Protein AF-0000000068019261 (afdb_homodimer)

Radius of gyration: 34.66 Å; Cα contacts (8 Å, |Δi|>4): 897; chains: 2; bounding box: 40×171×96 Å

InterPro domains:
  IPR001568 Ribonuclease T2-like [PF00445] (26-209)
  IPR001568 Ribonuclease T2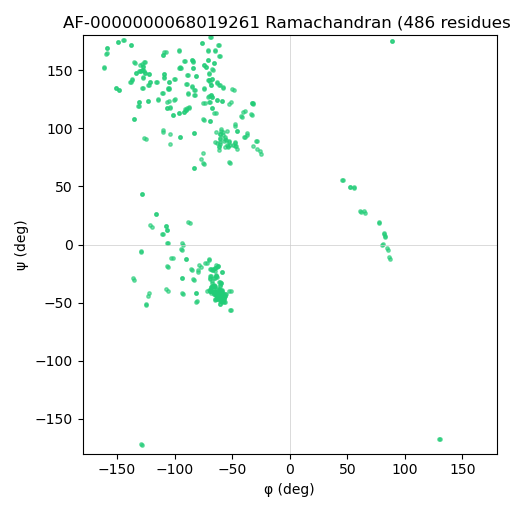-like [PTHR11240] (9-220)
  IPR033697 Ribonuclease T2, eukaryotic [cd01061] (26-223)
  IPR036430 Ribonuclease T2-like superfamily [G3DSA:3.90.730.10] (21-232)
  IPR036430 Ribonuclease T2-like superfamily [SSF55895] (22-226)

Organism: Hordeum vulgare subsp. vulgare (NCBI:txid112509)

pLDDT: mean 89.33, std 19.51, range [26.31, 98.94]

Structure (mmCIF, N/CA/C/O backbone):
data_AF-0000000068019261-model_v1
#
loop_
_entity.id
_entity.type
_entity.pdbx_description
1 polymer 'Uncharacterized protein'
#
loop_
_atom_site.group_PDB
_atom_site.id
_atom_site.type_symbol
_atom_site.label_atom_id
_atom_site.label_alt_id
_atom_site.label_comp_id
_atom_site.label_asym_id
_atom_site.label_entity_id
_atom_site.label_seq_id
_atom_site.pdbx_PDB_ins_code
_atom_site.Cartn_x
_atom_site.Cartn_y
_atom_site.Cartn_z
_atom_site.occupancy
_atom_site.B_iso_or_equiv
_atom_site.auth_seq_id
_atom_site.auth_comp_id
_atom_site.auth_asym_id
_atom_site.auth_atom_id
_atom_site.pdbx_PDB_model_num
ATOM 1 N N . MET A 1 1 ? -9.977 71.438 74.438 1 33.44 1 MET A N 1
ATOM 2 C CA . MET A 1 1 ? -10.648 70.812 73.312 1 33.44 1 MET A CA 1
ATOM 3 C C . MET A 1 1 ? -9.68 70.625 72.125 1 33.44 1 MET A C 1
ATOM 5 O O . MET A 1 1 ? -9.305 71.562 71.5 1 33.44 1 MET A O 1
ATOM 9 N N . ALA A 1 2 ? -8.641 69.688 72.375 1 45.53 2 ALA A N 1
ATOM 10 C CA . ALA A 1 2 ? -7.512 69.312 71.5 1 45.53 2 ALA A CA 1
ATOM 11 C C . ALA A 1 2 ? -7.996 68.75 70.188 1 45.53 2 ALA A C 1
ATOM 13 O O . ALA A 1 2 ? -8.812 67.812 70.125 1 45.53 2 ALA A O 1
ATOM 14 N N . MET A 1 3 ? -8.055 69.562 69.125 1 40.28 3 MET A N 1
ATOM 15 C CA . MET A 1 3 ? -8.422 69.375 67.75 1 40.28 3 MET A CA 1
ATOM 16 C C . MET A 1 3 ? -7.551 68.25 67.125 1 40.28 3 MET A C 1
ATOM 18 O O . MET A 1 3 ? -6.328 68.375 67.062 1 40.28 3 MET A O 1
ATOM 22 N N . ARG A 1 4 ? -7.945 66.938 67.312 1 44.56 4 ARG A N 1
ATOM 23 C CA . ARG A 1 4 ? -7.289 65.812 66.688 1 44.56 4 ARG A CA 1
ATOM 24 C C . ARG A 1 4 ? -7.293 65.938 65.125 1 44.56 4 ARG A C 1
ATOM 26 O O . ARG A 1 4 ? -8.352 66.125 64.562 1 44.56 4 ARG A O 1
ATOM 33 N N . ALA A 1 5 ? -6.203 66.5 64.562 1 47.22 5 ALA A N 1
ATOM 34 C CA . ALA A 1 5 ? -5.977 66.5 63.094 1 47.22 5 ALA A CA 1
ATOM 35 C C . ALA A 1 5 ? -6.031 65.125 62.5 1 47.22 5 ALA A C 1
ATOM 37 O O . ALA A 1 5 ? -5.363 64.188 63 1 47.22 5 ALA A O 1
ATOM 38 N N . ILE A 1 6 ? -7.195 64.75 61.938 1 46.44 6 ILE A N 1
ATOM 39 C CA . ILE A 1 6 ? -7.383 63.5 61.156 1 46.44 6 ILE A CA 1
ATOM 40 C C . ILE A 1 6 ? -6.457 63.5 59.938 1 46.44 6 ILE A C 1
ATOM 42 O O . ILE A 1 6 ? -6.52 64.438 59.125 1 46.44 6 ILE A O 1
ATOM 46 N N . SER A 1 7 ? -5.285 62.969 60.062 1 42.66 7 SER A N 1
ATOM 47 C CA . SER A 1 7 ? -4.391 62.781 58.906 1 42.66 7 SER A CA 1
ATOM 48 C C . SER A 1 7 ? -5.02 61.875 57.844 1 42.66 7 SER A C 1
ATOM 50 O O . SER A 1 7 ? -5.387 60.75 58.156 1 42.66 7 SER A O 1
ATOM 52 N N . LEU A 1 8 ? -5.668 62.5 56.844 1 42.69 8 LEU A N 1
ATOM 53 C CA . LEU A 1 8 ? -6.168 61.781 55.688 1 42.69 8 LEU A CA 1
ATOM 54 C C . LEU A 1 8 ? -5.031 61.094 54.938 1 42.69 8 LEU A C 1
ATOM 56 O O . LEU A 1 8 ? -4.121 61.75 54.438 1 42.69 8 LEU A O 1
ATOM 60 N N . CYS A 1 9 ? -4.695 59.875 55.312 1 41.44 9 CYS A N 1
ATOM 61 C CA . CYS A 1 9 ? -3.766 59.062 54.531 1 41.44 9 CYS A CA 1
ATOM 62 C C . CYS A 1 9 ? -4.309 58.781 53.125 1 41.44 9 CYS A C 1
ATOM 64 O O . CYS A 1 9 ? -5.324 58.125 52.969 1 41.44 9 CYS A O 1
ATOM 66 N N . LEU A 1 10 ? -4.082 59.719 52.188 1 42.97 10 LEU A N 1
ATOM 67 C CA . LEU A 1 10 ? -4.367 59.438 50.781 1 42.97 10 LEU A CA 1
ATOM 68 C C . LEU A 1 10 ? -3.639 58.188 50.312 1 42.97 10 LEU A C 1
ATOM 70 O O . LEU A 1 10 ? -2.406 58.156 50.25 1 42.97 10 LEU A O 1
ATOM 74 N N . ILE A 1 11 ? -4.246 57.031 50.438 1 44.88 11 ILE A N 1
ATOM 75 C CA . ILE A 1 11 ? -3.74 55.812 49.812 1 44.88 11 ILE A CA 1
ATOM 76 C C . ILE A 1 11 ? -3.717 55.969 48.312 1 44.88 11 ILE A C 1
ATOM 78 O O . ILE A 1 11 ? -4.766 56.094 47.656 1 44.88 11 ILE A O 1
ATOM 82 N N . LEU A 1 12 ? -2.721 56.594 47.719 1 44.84 12 LEU A N 1
ATOM 83 C CA . LEU A 1 12 ? -2.496 56.531 46.281 1 44.84 12 LEU A CA 1
ATOM 84 C C . LEU A 1 12 ? -2.459 55.094 45.781 1 44.84 12 LEU A C 1
ATOM 86 O O . LEU A 1 12 ? -1.535 54.344 46.125 1 44.84 12 LEU A O 1
ATOM 90 N N . GLY A 1 13 ? -3.59 54.5 45.469 1 42.59 13 GLY A N 1
ATOM 91 C CA . GLY A 1 13 ? -3.643 53.219 44.781 1 42.59 13 GLY A CA 1
ATOM 92 C C . GLY A 1 13 ? -2.824 53.188 43.5 1 42.59 13 GLY A C 1
ATOM 93 O O . GLY A 1 13 ? -3.109 53.938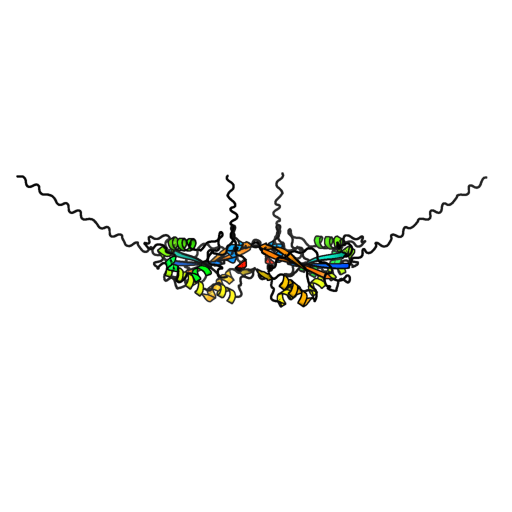 42.562 1 42.59 13 GLY A O 1
ATOM 94 N N . LEU A 1 14 ? -1.555 52.844 43.531 1 45.78 14 LEU A N 1
ATOM 95 C CA . LEU A 1 14 ? -0.758 52.531 42.344 1 45.78 14 LEU A CA 1
ATOM 96 C C . LEU A 1 14 ? -1.485 51.562 41.469 1 45.78 14 LEU A C 1
ATOM 98 O O . LEU A 1 14 ? -1.65 50.375 41.812 1 45.78 14 LEU A O 1
ATOM 102 N N . LEU A 1 15 ? -2.355 52.062 40.594 1 44.94 15 LEU A N 1
ATOM 103 C CA . LEU A 1 15 ? -2.805 51.219 39.5 1 44.94 15 LEU A CA 1
ATOM 104 C C . LEU A 1 15 ? -1.618 50.656 38.719 1 44.94 15 LEU A C 1
ATOM 106 O O . LEU A 1 15 ? -0.918 51.406 38.031 1 44.94 15 LEU A O 1
ATOM 110 N N . ALA A 1 16 ? -1.027 49.594 39.125 1 44.91 16 ALA A N 1
ATOM 111 C CA . ALA A 1 16 ? -0.122 48.844 38.25 1 44.91 16 ALA A CA 1
ATOM 112 C C . ALA A 1 16 ? -0.734 48.656 36.875 1 44.91 16 ALA A C 1
ATOM 114 O O . ALA A 1 16 ? -1.711 47.906 36.719 1 44.91 16 ALA A O 1
ATOM 115 N N . ALA A 1 17 ? -0.632 49.625 36.031 1 43.56 17 ALA A N 1
ATOM 116 C CA . ALA A 1 17 ? -0.894 49.312 34.625 1 43.56 17 ALA A CA 1
ATOM 117 C C . ALA A 1 17 ? -0.325 47.938 34.25 1 43.56 17 ALA A C 1
ATOM 119 O O . ALA A 1 17 ? 0.878 47.688 34.375 1 43.56 17 ALA A O 1
ATOM 120 N N . ALA A 1 18 ? -1.082 46.875 34.344 1 44.41 18 ALA A N 1
ATOM 121 C CA . ALA A 1 18 ? -0.659 45.656 33.688 1 44.41 18 ALA A CA 1
ATOM 122 C C . ALA A 1 18 ? 0.022 45.938 32.344 1 44.41 18 ALA A C 1
ATOM 124 O O . ALA A 1 18 ? -0.529 46.656 31.5 1 44.41 18 ALA A O 1
ATOM 125 N N . ALA A 1 19 ? 1.316 46.031 32.312 1 44.72 19 ALA A N 1
ATOM 126 C CA . ALA A 1 19 ? 2.01 46.062 31.031 1 44.72 19 ALA A CA 1
ATOM 127 C C . ALA A 1 19 ? 1.267 45.219 29.984 1 44.72 19 ALA A C 1
ATOM 129 O O . ALA A 1 19 ? 0.774 44.125 30.281 1 44.72 19 ALA A O 1
ATOM 130 N N . PRO A 1 20 ? 0.671 45.875 28.969 1 43.12 20 PRO A N 1
ATOM 131 C CA . PRO A 1 20 ? 0.087 45 27.953 1 43.12 20 PRO A CA 1
ATOM 132 C C . PRO A 1 20 ? 0.866 43.688 27.797 1 43.12 20 PRO A C 1
ATOM 134 O O . PRO A 1 20 ? 2.076 43.656 28.031 1 43.12 20 PRO A O 1
ATOM 137 N N . ALA A 1 21 ? 0.296 42.594 27.984 1 46.78 21 ALA A N 1
ATOM 138 C CA . ALA A 1 21 ? 0.907 41.281 27.672 1 46.78 21 ALA A CA 1
ATOM 139 C C . ALA A 1 21 ? 1.891 41.438 26.516 1 46.78 21 ALA A C 1
ATOM 141 O O . ALA A 1 21 ? 1.531 41.906 25.438 1 46.78 21 ALA A O 1
ATOM 142 N N . SER A 1 22 ? 3.105 41.719 26.703 1 45.03 22 SER A N 1
ATOM 143 C CA . SER A 1 22 ? 4.129 41.75 25.656 1 45.03 22 SER A CA 1
ATOM 144 C C . SER A 1 22 ? 3.816 40.719 24.562 1 45.03 22 SER A C 1
ATOM 146 O O . SER A 1 22 ? 3.645 39.531 24.844 1 45.03 22 SER A O 1
ATOM 148 N N . ALA A 1 23 ? 2.984 41 23.547 1 52.25 23 ALA A N 1
ATOM 149 C CA . ALA A 1 23 ? 2.953 40.125 22.391 1 52.25 23 ALA A CA 1
ATOM 150 C C . ALA A 1 23 ? 4.281 39.375 22.219 1 52.25 23 ALA A C 1
ATOM 152 O O . ALA A 1 23 ? 5.336 40 22.094 1 52.25 23 ALA A O 1
ATOM 153 N N . THR A 1 24 ? 4.516 38.375 22.969 1 61.19 24 THR A N 1
ATOM 154 C CA . THR A 1 24 ? 5.734 37.594 22.812 1 61.19 24 THR A CA 1
ATOM 155 C C . THR A 1 24 ? 6.074 37.438 21.328 1 61.19 24 THR A C 1
ATOM 157 O O . THR A 1 24 ? 5.184 37.188 20.516 1 61.19 24 THR A O 1
ATOM 160 N N . SER A 1 25 ? 7.199 38 20.812 1 83.69 25 SER A N 1
ATOM 161 C CA . SER A 1 25 ? 7.68 38.188 19.438 1 83.69 25 SER A CA 1
ATOM 162 C C . SER A 1 25 ? 8.188 36.844 18.875 1 83.69 25 SER A C 1
ATOM 164 O O . SER A 1 25 ? 8.844 36.094 19.578 1 83.69 25 SER A O 1
ATOM 166 N N . PHE A 1 26 ? 7.555 36.25 18.031 1 95.12 26 PHE A N 1
ATOM 167 C CA . PHE A 1 26 ? 8.078 35.156 17.219 1 95.12 26 PHE A CA 1
ATOM 168 C C . PHE A 1 26 ? 8.562 35.656 15.859 1 95.12 26 PHE A C 1
ATOM 170 O O . PHE A 1 26 ? 8.344 36.812 15.523 1 95.12 26 PHE A O 1
ATOM 177 N N . ASP A 1 27 ? 9.297 34.781 15.203 1 97 27 ASP A N 1
ATOM 178 C CA . ASP A 1 27 ? 9.984 35.219 13.992 1 97 27 ASP A CA 1
ATOM 179 C C . ASP A 1 27 ? 9.312 34.688 12.742 1 97 27 ASP A C 1
ATOM 181 O O . ASP A 1 27 ? 9.234 35.375 11.719 1 97 27 ASP A O 1
ATOM 185 N N . PHE A 1 28 ? 8.875 33.469 12.773 1 98.19 28 PHE A N 1
ATOM 186 C CA . PHE A 1 28 ? 8.234 32.844 11.625 1 98.19 28 PHE A CA 1
ATOM 187 C C . PHE A 1 28 ? 7.379 31.672 12.07 1 98.19 28 PHE A C 1
ATOM 189 O O . PHE A 1 28 ? 7.391 31.297 13.242 1 98.19 28 PHE A O 1
ATOM 196 N N . TYR A 1 29 ? 6.516 31.125 11.125 1 98.5 29 TYR A N 1
ATOM 197 C CA . TYR A 1 29 ? 5.711 29.938 11.383 1 98.5 29 TYR A CA 1
ATOM 198 C C . TYR A 1 29 ? 6.359 28.703 10.773 1 98.5 29 TYR A C 1
ATOM 200 O O . TYR A 1 29 ? 6.918 28.766 9.68 1 98.5 29 TYR A O 1
ATOM 208 N N . TYR A 1 30 ? 6.281 27.547 11.477 1 98.88 30 TYR A N 1
ATOM 209 C CA . TYR A 1 30 ? 6.297 26.25 10.797 1 98.88 30 TYR A CA 1
ATOM 210 C C . TYR A 1 30 ? 4.891 25.844 10.391 1 98.88 30 TYR A C 1
ATOM 212 O O . TYR A 1 30 ? 3.998 25.734 11.234 1 98.88 30 TYR A O 1
ATOM 220 N N . LEU A 1 31 ? 4.684 25.703 9.148 1 98.94 31 LEU A N 1
ATOM 221 C CA . LEU A 1 31 ? 3.535 24.938 8.672 1 98.94 31 LEU A CA 1
ATOM 222 C C . LEU A 1 31 ? 3.906 23.484 8.453 1 98.94 31 LEU A C 1
ATOM 224 O O . LEU A 1 31 ? 4.695 23.172 7.555 1 98.94 31 LEU A O 1
ATOM 228 N N . ILE A 1 32 ? 3.334 22.609 9.227 1 98.94 32 ILE A N 1
ATOM 229 C CA . ILE A 1 32 ? 3.635 21.188 9.141 1 98.94 32 ILE A CA 1
ATOM 230 C C . ILE A 1 32 ? 2.461 20.453 8.492 1 98.94 32 ILE A C 1
ATOM 232 O O . ILE A 1 32 ? 1.342 20.484 9.016 1 98.94 32 ILE A O 1
ATOM 236 N N . LEU A 1 33 ? 2.756 19.859 7.352 1 98.94 33 LEU A N 1
ATOM 237 C CA . LEU A 1 33 ? 1.771 19.062 6.621 1 98.94 33 LEU A CA 1
ATOM 238 C C . LEU A 1 33 ? 2.059 17.578 6.762 1 98.94 33 LEU A C 1
ATOM 240 O O . LEU A 1 33 ? 3.207 17.141 6.633 1 98.94 33 LEU A O 1
ATOM 244 N N . MET A 1 34 ? 1.029 16.812 7.035 1 98.81 34 MET A N 1
ATOM 245 C CA . MET A 1 34 ? 1.194 15.391 7.305 1 98.81 34 MET A CA 1
ATOM 246 C C . MET A 1 34 ? 0.504 14.555 6.234 1 98.81 34 MET A C 1
ATOM 248 O O . MET A 1 34 ? -0.608 14.875 5.812 1 98.81 34 MET A O 1
ATOM 252 N N . TRP A 1 35 ? 1.14 13.484 5.84 1 98.94 35 TRP A N 1
ATOM 253 C CA . TRP A 1 35 ? 0.537 12.523 4.926 1 98.94 35 TRP A CA 1
ATOM 254 C C . TRP A 1 35 ? -0.218 11.438 5.691 1 98.94 35 TRP A C 1
ATOM 256 O O . TRP A 1 35 ? 0.387 10.641 6.41 1 98.94 35 TRP A O 1
ATOM 266 N N . PRO A 1 36 ? -1.51 11.352 5.543 1 98.69 36 PRO A N 1
ATOM 267 C CA . PRO A 1 36 ? -2.303 10.461 6.395 1 98.69 36 PRO A CA 1
ATOM 268 C C . PRO A 1 36 ? -2.025 8.984 6.121 1 98.69 36 PRO A C 1
ATOM 270 O O . PRO A 1 36 ? -2.162 8.148 7.02 1 98.69 36 PRO A O 1
ATOM 273 N N . GLY A 1 37 ? -1.603 8.633 4.883 1 98.62 37 GLY A N 1
ATOM 274 C CA . GLY A 1 37 ? -1.271 7.25 4.586 1 98.62 37 GLY A CA 1
ATOM 275 C C . GLY A 1 37 ? -0.142 6.707 5.445 1 98.62 37 GLY A C 1
ATOM 276 O O . GLY A 1 37 ? -0.208 5.574 5.926 1 98.62 37 GLY A O 1
ATOM 277 N N . ALA A 1 38 ? 0.879 7.52 5.57 1 98.75 38 ALA A N 1
ATOM 278 C CA . ALA A 1 38 ? 2.006 7.137 6.418 1 98.75 38 ALA A CA 1
ATOM 279 C C . ALA A 1 38 ? 1.581 7.031 7.879 1 98.75 38 ALA A C 1
ATOM 281 O O . ALA A 1 38 ? 2.018 6.125 8.594 1 98.75 38 ALA A O 1
ATOM 282 N N . TYR A 1 39 ? 0.744 7.957 8.328 1 98.38 39 TYR A N 1
ATOM 283 C CA . TYR A 1 39 ? 0.24 7.922 9.703 1 98.38 39 TYR A CA 1
ATOM 284 C C . TYR A 1 39 ? -0.495 6.617 9.977 1 98.38 39 TYR A C 1
ATOM 286 O O . TYR A 1 39 ? -0.219 5.941 10.977 1 98.38 39 TYR A O 1
ATOM 294 N N . CYS A 1 40 ? -1.407 6.219 9.109 1 98.25 40 CYS A N 1
ATOM 295 C CA . CYS A 1 40 ? -2.242 5.043 9.32 1 98.25 40 CYS A CA 1
ATOM 296 C C . CYS A 1 40 ? -1.414 3.766 9.25 1 98.25 40 CYS A C 1
ATOM 298 O O . CYS A 1 40 ? -1.654 2.82 10.008 1 98.25 40 CYS A O 1
ATOM 300 N N . ALA A 1 41 ? -0.475 3.74 8.305 1 97.62 41 ALA A N 1
ATOM 301 C CA . ALA A 1 41 ? 0.328 2.539 8.094 1 97.62 41 ALA A CA 1
ATOM 302 C C . ALA A 1 41 ? 1.187 2.229 9.312 1 97.62 41 ALA A C 1
ATOM 304 O O . ALA A 1 41 ? 1.551 1.074 9.547 1 97.62 41 ALA A O 1
ATOM 305 N N . ASP A 1 42 ? 1.525 3.227 10.047 1 96.94 42 ASP A N 1
ATOM 306 C CA . ASP A 1 42 ? 2.412 3.045 11.188 1 96.94 42 ASP A CA 1
ATOM 307 C C . ASP A 1 42 ? 1.659 3.236 12.5 1 96.94 42 ASP A C 1
ATOM 309 O O . ASP A 1 42 ? 2.273 3.338 13.57 1 96.94 42 ASP A O 1
ATOM 313 N N . SER A 1 43 ? 0.392 3.34 12.531 1 94.69 43 SER A N 1
ATOM 314 C CA . SER A 1 43 ? -0.373 3.623 13.742 1 94.69 43 SER A CA 1
ATOM 315 C C . SER A 1 43 ? -0.625 2.352 14.547 1 94.69 43 SER A C 1
ATOM 317 O O . SER A 1 43 ? -1.108 1.354 14.008 1 94.69 43 SER A O 1
ATOM 319 N N . ASP A 1 44 ? -0.392 2.379 15.867 1 90.06 44 ASP A N 1
ATOM 320 C CA . ASP A 1 44 ? -0.671 1.263 16.766 1 90.06 44 ASP A CA 1
ATOM 321 C C . ASP A 1 44 ? -2.154 1.201 17.125 1 90.06 44 ASP A C 1
ATOM 323 O O . ASP A 1 44 ? -2.668 0.142 17.484 1 90.06 44 ASP A O 1
ATOM 327 N N . TYR A 1 45 ? -2.801 2.311 16.984 1 89.19 45 TYR A N 1
ATOM 328 C CA . TYR A 1 45 ? -4.18 2.404 17.453 1 89.19 45 TYR A CA 1
ATOM 329 C C . TYR A 1 45 ? -5.156 2.33 16.281 1 89.19 45 TYR A C 1
ATOM 331 O O . TYR A 1 45 ? -6.367 2.215 16.484 1 89.19 45 TYR A O 1
ATOM 339 N N . GLY A 1 46 ? -4.598 2.445 15.148 1 93.25 46 GLY A N 1
ATOM 340 C CA . GLY A 1 46 ? -5.438 2.445 13.961 1 93.25 46 GLY A CA 1
ATOM 341 C C . GLY A 1 46 ? -5.922 3.83 13.57 1 93.25 46 GLY A C 1
ATOM 342 O O . GLY A 1 46 ? -5.574 4.82 14.219 1 93.25 46 GLY A O 1
ATOM 343 N N . CYS A 1 47 ? -6.59 3.969 12.5 1 97.69 47 CYS A N 1
ATOM 344 C CA . CYS A 1 47 ? -7.18 5.195 11.977 1 97.69 47 CYS A CA 1
ATOM 345 C C . CYS A 1 47 ? -8.68 5.035 11.781 1 97.69 47 CYS A C 1
ATOM 347 O O . CYS A 1 47 ? -9.148 3.99 11.32 1 97.69 47 CYS A O 1
ATOM 349 N N . CYS A 1 48 ? -9.414 6.082 12.172 1 97.62 48 CYS A N 1
ATOM 350 C CA . CYS A 1 48 ? -10.867 6.023 12.156 1 97.62 48 CYS A CA 1
ATOM 351 C C . CYS A 1 48 ? -11.453 7.203 11.391 1 97.62 48 CYS A C 1
ATOM 353 O O . CYS A 1 48 ? -10.852 8.273 11.336 1 97.62 48 CYS A O 1
ATOM 355 N N . VAL A 1 49 ? -12.609 6.938 10.797 1 97.44 49 VAL A N 1
ATOM 356 C CA . VAL A 1 49 ? -13.367 8.031 10.195 1 97.44 49 VAL A CA 1
ATOM 357 C C . VAL A 1 49 ? -13.789 9.023 11.273 1 97.44 49 VAL A C 1
ATOM 359 O O . VAL A 1 49 ? -14.438 8.641 12.25 1 97.44 49 VAL A O 1
ATOM 362 N N . PRO A 1 50 ? -13.422 10.305 11.078 1 96.94 50 PRO A N 1
ATOM 363 C CA . PRO A 1 50 ? -13.906 11.289 12.047 1 96.94 50 PRO A CA 1
ATOM 364 C C . PRO A 1 50 ? -15.43 11.375 12.086 1 96.94 50 PRO A C 1
ATOM 366 O O . PRO A 1 50 ? -16.109 10.914 11.164 1 96.94 50 PRO A O 1
ATOM 369 N N . LYS A 1 51 ? -15.961 11.953 13.164 1 95.25 51 LYS A N 1
ATOM 370 C CA . LYS A 1 51 ? -17.406 12.055 13.352 1 95.25 51 LYS A CA 1
ATOM 371 C C . LYS A 1 51 ? -18.062 12.836 12.219 1 95.25 51 LYS A C 1
ATOM 373 O O . LYS A 1 51 ? -19.188 12.539 11.828 1 95.25 51 LYS A O 1
ATOM 378 N N . TYR A 1 52 ? -17.312 13.789 11.727 1 93.5 52 TYR A N 1
ATOM 379 C CA . TYR A 1 52 ? -17.891 14.641 10.703 1 93.5 52 TYR A CA 1
ATOM 380 C C . TYR A 1 52 ? -17.922 13.93 9.352 1 93.5 52 TYR A C 1
ATOM 382 O O . TYR A 1 52 ? -18.578 14.391 8.414 1 93.5 52 TYR A O 1
ATOM 390 N N . GLY A 1 53 ? -17.125 12.883 9.18 1 95.19 53 GLY A N 1
ATOM 391 C CA . GLY A 1 53 ? -17.094 12.164 7.914 1 95.19 53 GLY A CA 1
ATOM 392 C C . GLY A 1 53 ? -15.68 11.961 7.391 1 95.19 53 GLY A C 1
ATOM 393 O O . GLY A 1 53 ? -14.703 12.195 8.102 1 95.19 53 GLY A O 1
ATOM 394 N N . TYR A 1 54 ? -15.625 11.547 6.133 1 96.88 54 TYR A N 1
ATOM 395 C CA . TYR A 1 54 ? -14.352 11.188 5.52 1 96.88 54 TYR A CA 1
ATOM 396 C C . TYR A 1 54 ? -13.531 12.43 5.199 1 96.88 54 TYR A C 1
ATOM 398 O O . TYR A 1 54 ? -14.062 13.406 4.66 1 96.88 54 TYR A O 1
ATOM 406 N N . PRO A 1 55 ? -12.273 12.414 5.527 1 98.06 55 PRO A N 1
ATOM 407 C CA . PRO A 1 55 ? -11.383 13.516 5.141 1 98.06 55 PRO A CA 1
ATOM 408 C C . PRO A 1 55 ? -10.984 13.461 3.67 1 98.06 55 PRO A C 1
ATOM 410 O O . PRO A 1 55 ? -11.375 12.539 2.951 1 98.06 55 PRO A O 1
ATOM 413 N N . ALA A 1 56 ? -10.289 14.547 3.285 1 98.31 56 ALA A N 1
ATOM 414 C CA . ALA A 1 56 ? -9.727 14.547 1.938 1 98.31 56 ALA A CA 1
ATOM 415 C C . ALA A 1 56 ? -8.578 13.555 1.824 1 98.31 56 ALA A C 1
ATOM 417 O O . ALA A 1 56 ? -7.867 13.297 2.803 1 98.31 56 ALA A O 1
ATOM 418 N N . GLU A 1 57 ? -8.414 12.953 0.677 1 98.38 57 GLU A N 1
ATOM 419 C CA . GLU A 1 57 ? -7.242 12.125 0.415 1 98.38 57 GLU A CA 1
ATOM 420 C C . GLU A 1 57 ? -6.051 12.977 -0.016 1 98.38 57 GLU A C 1
ATOM 422 O O . GLU A 1 57 ? -5.602 12.891 -1.16 1 98.38 57 GLU A O 1
ATOM 427 N N . ASP A 1 58 ? -5.59 13.75 0.841 1 98.69 58 ASP A N 1
ATOM 428 C CA . ASP A 1 58 ? -4.531 14.734 0.646 1 98.69 58 ASP A CA 1
ATOM 429 C C . ASP A 1 58 ? -3.734 14.945 1.931 1 98.69 58 ASP A C 1
ATOM 431 O O . ASP A 1 58 ? -4.039 14.344 2.963 1 98.69 58 ASP A O 1
ATOM 435 N N . PHE A 1 59 ? -2.639 15.773 1.803 1 98.94 59 PHE A N 1
ATOM 436 C CA . PHE A 1 59 ? -1.918 16.188 3.004 1 98.94 59 PHE A CA 1
ATOM 437 C C . PHE A 1 59 ? -2.822 16.969 3.938 1 98.94 59 PHE A C 1
ATOM 439 O O . PHE A 1 59 ? -3.57 17.844 3.492 1 98.94 59 PHE A O 1
ATOM 446 N N . PHE A 1 60 ? -2.709 16.656 5.254 1 98.81 60 PHE A N 1
ATOM 447 C CA . PHE A 1 60 ? -3.398 17.406 6.293 1 98.81 60 PHE A CA 1
ATOM 448 C C . PHE A 1 60 ? -2.484 18.469 6.879 1 98.81 60 PHE A C 1
ATOM 450 O O . PHE A 1 60 ? -1.261 18.312 6.895 1 98.81 60 PHE A O 1
ATOM 457 N N . VAL A 1 61 ? -3.102 19.562 7.367 1 98.94 61 VAL A N 1
ATOM 458 C CA . VAL A 1 61 ? -2.365 20.391 8.312 1 98.94 61 VAL A CA 1
ATOM 459 C C . VAL A 1 61 ? -2.193 19.656 9.633 1 98.94 61 VAL A C 1
ATOM 461 O O . VAL A 1 61 ? -3.168 19.156 10.211 1 98.94 61 VAL A O 1
ATOM 464 N N . GLU A 1 62 ? -1.052 19.5 10.008 1 98.75 62 GLU A N 1
ATOM 465 C CA . GLU A 1 62 ? -0.789 18.938 11.328 1 98.75 62 GLU A CA 1
ATOM 466 C C . GLU A 1 62 ? -0.618 20.047 12.367 1 98.75 62 GLU A C 1
ATOM 468 O O . GLU A 1 62 ? -1.101 19.922 13.5 1 98.75 62 GLU A O 1
ATOM 473 N N . SER A 1 63 ? 0.1 21.094 11.984 1 98.88 63 SER A N 1
ATOM 474 C CA . SER A 1 63 ? 0.323 22.188 12.922 1 98.88 63 SER A CA 1
ATOM 475 C C . SER A 1 63 ? 0.75 23.469 12.203 1 98.88 63 SER A C 1
ATOM 477 O O . SER A 1 63 ? 1.264 23.406 11.086 1 98.88 63 SER A O 1
ATOM 479 N N . PHE A 1 64 ? 0.463 24.547 12.789 1 98.88 64 PHE A N 1
ATOM 480 C CA . PHE A 1 64 ? 0.906 25.875 12.398 1 98.88 64 PHE A CA 1
ATOM 481 C C . PHE A 1 64 ? 1.567 26.594 13.578 1 98.88 64 PHE A C 1
ATOM 483 O O . PHE A 1 64 ? 0.914 27.344 14.305 1 98.88 64 PHE A O 1
ATOM 490 N N . MET A 1 65 ? 2.875 26.453 13.68 1 98.62 65 MET A N 1
ATOM 491 C CA . MET A 1 65 ? 3.604 26.703 14.922 1 98.62 65 MET A CA 1
ATOM 492 C C . MET A 1 65 ? 4.355 28.031 14.852 1 98.62 65 MET A C 1
ATOM 494 O O . MET A 1 65 ? 5.066 28.297 13.883 1 98.62 65 MET A O 1
ATOM 498 N N . THR A 1 66 ? 4.258 28.844 15.938 1 98.25 66 THR A N 1
ATOM 499 C CA . THR A 1 66 ? 5.055 30.062 16.078 1 98.25 66 THR A CA 1
ATOM 500 C C . THR A 1 66 ? 6.441 29.734 16.625 1 98.25 66 THR A C 1
ATOM 502 O O . THR A 1 66 ? 6.57 29 17.609 1 98.25 66 THR A O 1
ATOM 505 N N . PHE A 1 67 ? 7.434 30.266 15.883 1 98.06 67 PHE A N 1
ATOM 506 C CA . PHE A 1 67 ? 8.797 29.906 16.266 1 98.06 67 PHE A CA 1
ATOM 507 C C . PHE A 1 67 ? 9.648 31.156 16.438 1 98.06 67 PHE A C 1
ATOM 509 O O . PHE A 1 67 ? 9.586 32.094 15.625 1 98.06 67 PHE A O 1
ATOM 516 N N . ASP A 1 68 ? 10.398 31.172 17.531 1 96.81 68 ASP A N 1
ATOM 517 C CA . ASP A 1 68 ? 11.336 32.25 17.828 1 96.81 68 ASP A CA 1
ATOM 518 C C . ASP A 1 68 ? 12.773 31.812 17.562 1 96.81 68 ASP A C 1
ATOM 520 O O . ASP A 1 68 ? 13.289 30.906 18.219 1 96.81 68 ASP A O 1
ATOM 524 N N . LEU A 1 69 ? 13.398 32.469 16.656 1 95.19 69 LEU A N 1
ATOM 525 C CA . LEU A 1 69 ? 14.742 32.125 16.234 1 95.19 69 LEU A CA 1
ATOM 526 C C . LEU A 1 69 ? 15.758 32.406 17.328 1 95.19 69 LEU A C 1
ATOM 528 O O . LEU A 1 69 ? 16.719 31.656 17.531 1 95.19 69 LEU A O 1
ATOM 532 N N . SER A 1 70 ? 15.602 33.531 17.984 1 93.5 70 SER A N 1
ATOM 533 C CA . SER A 1 70 ? 16.562 33.938 19 1 93.5 70 SER A CA 1
ATOM 534 C C . SER A 1 70 ? 16.562 32.969 20.188 1 93.5 70 SER A C 1
ATOM 536 O O . SER A 1 70 ? 17.625 32.688 20.734 1 93.5 70 SER A O 1
ATOM 538 N N . LEU A 1 71 ? 15.43 32.469 20.547 1 94.06 71 LEU A N 1
ATOM 539 C CA . LEU A 1 71 ? 15.32 31.516 21.656 1 94.06 71 LEU A CA 1
ATOM 540 C C . LEU A 1 71 ? 15.469 30.078 21.156 1 94.06 71 LEU A C 1
ATOM 542 O O . LEU A 1 71 ? 15.633 29.156 21.953 1 94.06 71 LEU A O 1
ATOM 546 N N . ASN A 1 72 ? 15.414 29.922 19.844 1 95.25 72 ASN A N 1
ATOM 547 C CA . ASN A 1 72 ? 15.508 28.625 19.172 1 95.25 72 ASN A CA 1
ATOM 548 C C . ASN A 1 72 ? 14.445 27.656 19.688 1 95.25 72 ASN A C 1
ATOM 550 O O . ASN A 1 72 ? 14.758 26.516 20.062 1 95.25 72 ASN A O 1
ATOM 554 N N . LYS A 1 73 ? 13.273 28.047 19.75 1 95.94 73 LYS A N 1
ATOM 555 C CA . LYS A 1 73 ? 12.164 27.219 20.188 1 95.94 73 LYS A CA 1
ATOM 556 C C . LYS A 1 73 ? 10.828 27.781 19.703 1 95.94 73 LYS A C 1
ATOM 558 O O . LYS A 1 73 ? 10.742 28.938 19.312 1 95.94 73 LYS A O 1
ATOM 563 N N . ALA A 1 74 ? 9.836 26.969 19.766 1 96.5 74 ALA A N 1
ATOM 564 C CA . ALA A 1 74 ? 8.469 27.406 19.531 1 96.5 74 ALA A CA 1
ATOM 565 C C . ALA A 1 74 ? 7.98 28.312 20.672 1 96.5 74 ALA A C 1
ATOM 567 O O . ALA A 1 74 ? 8.312 28.094 21.828 1 96.5 74 ALA A O 1
ATOM 568 N N . ILE A 1 75 ? 7.254 29.344 20.312 1 95.38 75 ILE A N 1
ATOM 569 C CA . ILE A 1 75 ? 6.578 30.172 21.297 1 95.38 75 ILE A CA 1
ATOM 570 C C . ILE A 1 75 ? 5.18 29.625 21.578 1 95.38 75 ILE A C 1
ATOM 572 O O . ILE A 1 75 ? 4.367 29.5 20.656 1 95.38 75 ILE A O 1
ATOM 576 N N . VAL A 1 76 ? 4.984 29.25 22.781 1 95.38 76 VAL A N 1
ATOM 577 C CA . VAL A 1 76 ? 3.756 28.516 23.078 1 95.38 76 VAL A CA 1
ATOM 578 C C . VAL A 1 76 ? 3.057 29.156 24.281 1 95.38 76 VAL A C 1
ATOM 580 O O . VAL A 1 76 ? 3.691 29.844 25.094 1 95.38 76 VAL A O 1
ATOM 583 N N . ARG A 1 77 ? 1.718 28.938 24.312 1 94.19 77 ARG A N 1
ATOM 584 C CA . ARG A 1 77 ? 0.866 29.203 25.469 1 94.19 77 ARG A CA 1
ATOM 585 C C . ARG A 1 77 ? 1.059 30.625 25.969 1 94.19 77 ARG A C 1
ATOM 587 O O . ARG A 1 77 ? 1.293 30.844 27.156 1 94.19 77 ARG A O 1
ATOM 594 N N . CYS A 1 78 ? 1 31.516 25.094 1 93.19 78 CYS A N 1
ATOM 595 C CA . CYS A 1 78 ? 1.079 32.938 25.438 1 93.19 78 CYS A CA 1
ATOM 596 C C . CYS A 1 78 ? -0.144 33.375 26.234 1 93.19 78 CYS A C 1
ATOM 598 O O . CYS A 1 78 ? -1.197 32.719 26.156 1 93.19 78 CYS A O 1
ATOM 600 N N . ASN A 1 79 ? 0.164 34.344 27.047 1 85 79 ASN A N 1
ATOM 601 C CA . ASN A 1 79 ? -0.959 34.938 27.766 1 85 79 ASN A CA 1
ATOM 602 C C . ASN A 1 79 ? -1.938 35.625 26.828 1 85 79 ASN A C 1
ATOM 604 O O . ASN A 1 79 ? -1.539 36.469 26.016 1 85 79 ASN A O 1
ATOM 608 N N . SER A 1 80 ? -3.092 35.031 26.781 1 78.81 80 SER A N 1
ATOM 609 C CA . SER A 1 80 ? -4.102 35.594 25.891 1 78.81 80 SER A CA 1
ATOM 610 C C . SER A 1 80 ? -5.48 35.594 26.547 1 78.81 80 SER A C 1
ATOM 612 O O . SER A 1 80 ? -5.805 34.656 27.297 1 78.81 80 SER A O 1
ATOM 614 N N . ASP A 1 81 ? -6.176 36.656 26.328 1 80.25 81 ASP A N 1
ATOM 615 C CA . ASP A 1 81 ? -7.566 36.719 26.781 1 80.25 81 ASP A CA 1
ATOM 616 C C . ASP A 1 81 ? -8.508 36.156 25.719 1 80.25 81 ASP A C 1
ATOM 618 O O . ASP A 1 81 ? -9.719 36.406 25.766 1 80.25 81 ASP A O 1
ATOM 622 N N . LYS A 1 82 ? -7.992 35.438 24.875 1 86.69 82 LYS A N 1
ATOM 623 C CA . LYS A 1 82 ? -8.805 34.938 23.766 1 86.69 82 LYS A CA 1
ATOM 624 C C . LYS A 1 82 ? -9.031 33.406 23.922 1 86.69 82 LYS A C 1
ATOM 626 O O . LYS A 1 82 ? -8.227 32.625 23.438 1 86.69 82 LYS A O 1
ATOM 631 N N . PRO A 1 83 ? -10.141 33 24.469 1 91.06 83 PRO A N 1
ATOM 632 C CA . PRO A 1 83 ? -10.398 31.562 24.641 1 91.06 83 PRO A CA 1
ATOM 633 C C . PRO A 1 83 ? -10.75 30.859 23.344 1 91.06 83 PRO A C 1
ATOM 635 O O . PRO A 1 83 ? -11.219 31.5 22.391 1 91.06 83 PRO A O 1
ATOM 638 N N . PHE A 1 84 ? -10.484 29.578 23.328 1 97.31 84 PHE A N 1
ATOM 639 C CA . PHE A 1 84 ? -10.93 28.766 22.203 1 97.31 84 PHE A CA 1
ATOM 640 C C . PHE A 1 84 ? -12.453 28.641 22.188 1 97.31 84 PHE A C 1
ATOM 642 O O . PHE A 1 84 ? -13.062 28.328 23.203 1 97.31 84 PHE A O 1
ATOM 649 N N . ASP A 1 85 ? -13.008 28.938 21.047 1 97.56 85 ASP A N 1
ATOM 650 C CA . ASP A 1 85 ? -14.438 28.781 20.812 1 97.56 85 ASP A CA 1
ATOM 651 C C . ASP A 1 85 ? -14.695 28.125 19.453 1 97.56 85 ASP A C 1
ATOM 653 O O . ASP A 1 85 ? -14.609 28.781 18.406 1 97.56 85 ASP A O 1
ATOM 657 N N . VAL A 1 86 ? -15.125 26.875 19.547 1 97.25 86 VAL A N 1
ATOM 658 C CA . VAL A 1 86 ? -15.273 26.078 18.328 1 97.25 86 VAL A CA 1
ATOM 659 C C . VAL A 1 86 ? -16.328 26.703 17.438 1 97.25 86 VAL A C 1
ATOM 661 O O . VAL A 1 86 ? -16.266 26.578 16.203 1 97.25 86 VAL A O 1
ATOM 664 N N . ASN A 1 87 ? -17.266 27.391 17.969 1 97.5 87 ASN A N 1
ATOM 665 C CA . ASN A 1 87 ? -18.344 27.984 17.188 1 97.5 87 ASN A CA 1
ATOM 666 C C . ASN A 1 87 ? -17.812 29.062 16.234 1 97.5 87 ASN A C 1
ATOM 668 O O . ASN A 1 87 ? -18.391 29.297 15.172 1 97.5 87 ASN A O 1
ATOM 672 N N . LYS A 1 88 ? -16.781 29.656 16.609 1 97.69 88 LYS A N 1
ATOM 673 C CA . LYS A 1 88 ? -16.188 30.688 15.773 1 97.69 88 LYS A CA 1
ATOM 674 C C . LYS A 1 88 ? -15.555 30.094 14.516 1 97.69 88 LYS A C 1
ATOM 676 O O . LYS A 1 88 ? -15.25 30.812 13.562 1 97.69 88 LYS A O 1
ATOM 681 N N . LEU A 1 89 ? -15.383 28.812 14.453 1 98.31 89 LEU A N 1
ATOM 682 C CA . LEU A 1 89 ? -14.758 28.141 13.32 1 98.31 89 LEU A CA 1
ATOM 683 C C . LEU A 1 89 ? -15.805 27.688 12.312 1 98.31 89 LEU A C 1
ATOM 685 O O . LEU A 1 89 ? -15.469 27.125 11.266 1 98.31 89 LEU A O 1
ATOM 689 N N . GLU A 1 90 ? -17.047 27.906 12.539 1 97.56 90 GLU A N 1
ATOM 690 C CA . GLU A 1 90 ? -18.156 27.453 11.711 1 97.56 90 GLU A CA 1
ATOM 691 C C . GLU A 1 90 ? -17.953 27.828 10.25 1 97.56 90 GLU A C 1
ATOM 693 O O . GLU A 1 90 ? -18.156 27 9.352 1 97.56 90 GLU A O 1
ATOM 698 N N . PRO A 1 91 ? -17.438 29.031 10.016 1 98.19 91 PRO A N 1
ATOM 699 C CA . PRO A 1 91 ? -17.312 29.438 8.609 1 98.19 91 PRO A CA 1
ATOM 700 C C . PRO A 1 91 ? -16.297 28.594 7.844 1 98.19 91 PRO A C 1
ATOM 702 O O . PRO A 1 91 ? -16.312 28.562 6.609 1 98.19 91 PRO A O 1
ATOM 705 N N . ILE A 1 92 ? -15.383 27.938 8.5 1 98.38 92 ILE A N 1
ATOM 706 C CA . ILE A 1 92 ? -14.352 27.172 7.812 1 98.38 92 ILE A CA 1
ATOM 707 C C . ILE A 1 92 ? -14.422 25.719 8.25 1 98.38 92 ILE A C 1
ATOM 709 O O . ILE A 1 92 ? -13.469 24.953 8.055 1 98.38 92 ILE A O 1
ATOM 713 N N . GLU A 1 93 ? -15.438 25.312 8.82 1 96.56 93 GLU A N 1
ATOM 714 C CA . GLU A 1 93 ? -15.602 23.984 9.414 1 96.56 93 GLU A CA 1
ATOM 715 C C . GLU A 1 93 ? -15.367 22.875 8.383 1 96.56 93 GLU A C 1
ATOM 717 O O . GLU A 1 93 ? -14.727 21.875 8.672 1 96.56 93 GLU A O 1
ATOM 722 N N . ASN A 1 94 ? -15.945 23.062 7.223 1 97.19 94 ASN A N 1
ATOM 723 C CA . ASN A 1 94 ? -15.781 22.078 6.164 1 97.19 94 ASN A CA 1
ATOM 724 C C . ASN A 1 94 ? -14.312 21.859 5.82 1 97.19 94 ASN A C 1
ATOM 726 O O . ASN A 1 94 ? -13.852 20.719 5.695 1 97.19 94 ASN A O 1
ATOM 730 N N . ASN A 1 95 ? -13.586 22.938 5.684 1 98.38 95 ASN A N 1
ATOM 731 C CA . ASN A 1 95 ? -12.156 22.844 5.391 1 98.38 95 ASN A CA 1
ATOM 732 C C . ASN A 1 95 ? -11.391 22.219 6.547 1 98.38 95 ASN A C 1
ATOM 734 O O . ASN A 1 95 ? -10.477 21.422 6.328 1 98.38 95 ASN A O 1
ATOM 738 N N . LEU A 1 96 ? -11.688 22.594 7.75 1 98.62 96 LEU A N 1
ATOM 739 C CA . LEU A 1 96 ? -11.055 21.984 8.914 1 98.62 96 LEU A CA 1
ATOM 740 C C . LEU A 1 96 ? -11.258 20.469 8.914 1 98.62 96 LEU A C 1
ATOM 742 O O . LEU A 1 96 ? -10.297 19.719 9.086 1 98.62 96 LEU A O 1
ATOM 746 N N . ASN A 1 97 ? -12.453 20.062 8.617 1 97.62 97 ASN A N 1
ATOM 747 C CA . ASN A 1 97 ? -12.812 18.656 8.672 1 97.62 97 ASN A CA 1
ATOM 748 C C . ASN A 1 97 ? -12.117 17.859 7.574 1 97.62 97 ASN A C 1
ATOM 750 O O . ASN A 1 97 ? -11.789 16.688 7.766 1 97.62 97 ASN A O 1
ATOM 754 N N . HIS A 1 98 ? -11.836 18.469 6.473 1 98.19 98 HIS A N 1
ATOM 755 C CA . HIS A 1 98 ? -11.273 17.75 5.332 1 98.19 98 HIS A CA 1
ATOM 756 C C . HIS A 1 98 ? -9.75 17.812 5.332 1 98.19 98 HIS A C 1
ATOM 758 O O . HIS A 1 98 ? -9.086 16.891 4.855 1 98.19 98 HIS A O 1
ATOM 764 N N . TYR A 1 99 ? -9.172 18.938 5.914 1 98.75 99 TYR A N 1
ATOM 765 C CA . TYR A 1 99 ? -7.75 19.156 5.664 1 98.75 99 TYR A CA 1
ATOM 766 C C . TYR A 1 99 ? -6.996 19.391 6.965 1 98.75 99 TYR A C 1
ATOM 768 O O . TYR A 1 99 ? -5.773 19.562 6.961 1 98.75 99 TYR A O 1
ATOM 776 N N . TRP A 1 100 ? -7.594 19.484 8.031 1 98.69 100 TRP A N 1
ATOM 777 C CA . TRP A 1 100 ? -7.016 19.516 9.375 1 98.69 100 TRP A CA 1
ATOM 778 C C . TRP A 1 100 ? -7.688 18.484 10.273 1 98.69 100 TRP A C 1
ATOM 780 O O . TRP A 1 100 ? -8.039 18.781 11.414 1 98.69 100 TRP A O 1
ATOM 790 N N . SER A 1 101 ? -7.898 17.281 9.719 1 95.81 101 SER A N 1
ATOM 791 C CA . SER A 1 101 ? -8.672 16.203 10.32 1 95.81 101 SER A CA 1
ATOM 792 C C . SER A 1 101 ? -7.844 15.43 11.336 1 95.81 101 SER A C 1
ATOM 794 O O . SER A 1 101 ? -6.625 15.312 11.195 1 95.81 101 SER A O 1
ATOM 796 N N . ASN A 1 102 ? -8.492 14.992 12.375 1 97.19 102 ASN A N 1
ATOM 797 C CA . ASN A 1 102 ? -7.918 14 13.281 1 97.19 102 ASN A CA 1
ATOM 798 C C . ASN A 1 102 ? -8.484 12.609 13.016 1 97.19 102 ASN A C 1
ATOM 800 O O . ASN A 1 102 ? -9.648 12.344 13.32 1 97.19 102 ASN A O 1
ATOM 804 N N . ILE A 1 103 ? -7.637 11.727 12.516 1 97.69 103 ILE A N 1
ATOM 805 C CA . ILE A 1 103 ? -8.117 10.422 12.102 1 97.69 103 ILE A CA 1
ATOM 806 C C . ILE A 1 103 ? -7.664 9.359 13.102 1 97.69 103 ILE A C 1
ATOM 808 O O . ILE A 1 103 ? -7.758 8.156 12.828 1 97.69 103 ILE A O 1
ATOM 812 N N . HIS A 1 104 ? -7.188 9.836 14.234 1 96.38 104 HIS A N 1
ATOM 813 C CA . HIS A 1 104 ? -6.789 8.922 15.297 1 96.38 104 HIS A CA 1
ATOM 814 C C . HIS A 1 104 ? -7.996 8.203 15.891 1 96.38 104 HIS A C 1
ATOM 816 O O . HIS A 1 104 ? -9.055 8.805 16.078 1 96.38 104 HIS A O 1
ATOM 822 N N . CYS A 1 105 ? -7.828 6.898 16.234 1 95.38 105 CYS A N 1
ATOM 823 C CA . CYS A 1 105 ? -8.875 6.172 16.953 1 95.38 105 CYS A CA 1
ATOM 824 C C . CYS A 1 105 ? -8.781 6.422 18.453 1 95.38 105 CYS A C 1
ATOM 826 O O . CYS A 1 105 ? -7.691 6.586 18.984 1 95.38 105 CYS A O 1
ATOM 828 N N . PRO A 1 106 ? -9.906 6.336 19.125 1 95.06 106 PRO A N 1
ATOM 829 C CA . PRO A 1 106 ? -11.266 6.133 18.625 1 95.06 106 PRO A CA 1
ATOM 830 C C . PRO A 1 106 ? -11.812 7.352 17.891 1 95.06 106 PRO A C 1
ATOM 832 O O . PRO A 1 106 ? -11.227 8.438 17.953 1 95.06 106 PRO A O 1
ATOM 835 N N . ARG A 1 107 ? -12.844 7.191 17.219 1 95 107 ARG A N 1
ATOM 836 C CA . ARG A 1 107 ? -13.508 8.219 16.438 1 95 107 ARG A CA 1
ATOM 837 C C . ARG A 1 107 ? -13.703 9.492 17.25 1 95 107 ARG A C 1
ATOM 839 O O . ARG A 1 107 ? -14.125 9.438 18.406 1 95 107 ARG A O 1
ATOM 846 N N . ASN A 1 108 ? -13.352 10.672 16.641 1 95 108 ASN A N 1
ATOM 847 C CA . ASN A 1 108 ? -13.484 11.969 17.297 1 95 108 ASN A CA 1
ATOM 848 C C . ASN A 1 108 ? -13.891 13.062 16.312 1 95 108 ASN A C 1
ATOM 850 O O . ASN A 1 108 ? -14.047 12.797 15.117 1 95 108 ASN A O 1
ATOM 854 N N . ASP A 1 109 ? -14.133 14.289 16.812 1 94.06 109 ASP A N 1
ATOM 855 C CA . ASP A 1 109 ? -14.641 15.336 15.938 1 94.06 109 ASP A CA 1
ATOM 856 C C . ASP A 1 109 ? -13.547 16.359 15.617 1 94.06 109 ASP A C 1
ATOM 858 O O . ASP A 1 109 ? -13.828 17.406 15.016 1 94.06 109 ASP A O 1
ATOM 862 N N . GLY A 1 110 ? -12.344 16.172 16.109 1 95.75 110 GLY A N 1
ATOM 863 C CA . GLY A 1 110 ? -11.211 17.031 15.797 1 95.75 110 GLY A CA 1
ATOM 864 C C . GLY A 1 110 ? -11.109 18.234 16.703 1 95.75 110 GLY A C 1
ATOM 865 O O . GLY A 1 110 ? -10.078 18.906 16.734 1 95.75 110 GLY A O 1
ATOM 866 N N . THR A 1 111 ? -12.133 18.547 17.5 1 97.19 111 THR A N 1
ATOM 867 C CA . THR A 1 111 ? -12.203 19.766 18.297 1 97.19 111 THR A CA 1
ATOM 868 C C . THR A 1 111 ? -11.07 19.812 19.312 1 97.19 111 THR A C 1
ATOM 870 O O . THR A 1 111 ? -10.477 20.875 19.547 1 97.19 111 THR A O 1
ATOM 873 N N . GLY A 1 112 ? -10.836 18.688 19.906 1 97.25 112 GLY A N 1
ATOM 874 C CA . GLY A 1 112 ? -9.734 18.641 20.844 1 97.25 112 GLY A CA 1
ATOM 875 C C . GLY A 1 112 ? -8.406 19.031 20.234 1 97.25 112 GLY A C 1
ATOM 876 O O . GLY A 1 112 ? -7.605 19.734 20.859 1 97.25 112 GLY A O 1
ATOM 877 N N . THR A 1 113 ? -8.164 18.562 19.047 1 98 113 THR A N 1
ATOM 878 C CA . THR A 1 113 ? -6.938 18.859 18.328 1 98 113 THR A CA 1
ATOM 879 C C . THR A 1 113 ? -6.848 20.359 18.016 1 98 113 THR A C 1
ATOM 881 O O . THR A 1 113 ? -5.801 20.969 18.234 1 98 113 THR A O 1
ATOM 884 N N . TRP A 1 114 ? -7.906 20.969 17.578 1 98.62 114 TRP A N 1
ATOM 885 C CA . TRP A 1 114 ? -7.914 22.375 17.234 1 98.62 114 TRP A CA 1
ATOM 886 C C . TRP A 1 114 ? -7.773 23.25 18.5 1 98.62 114 TRP A C 1
ATOM 888 O O . TRP A 1 114 ? -7.07 24.25 18.484 1 98.62 114 TRP A O 1
ATOM 898 N N . LYS A 1 115 ? -8.438 22.812 19.547 1 98.38 115 LYS A N 1
ATOM 899 C CA . LYS A 1 115 ? -8.305 23.5 20.828 1 98.38 115 LYS A CA 1
ATOM 900 C C . LYS A 1 115 ? -6.859 23.5 21.312 1 98.38 115 LYS A C 1
ATOM 902 O O . LYS A 1 115 ? -6.328 24.531 21.719 1 98.38 115 LYS A O 1
ATOM 907 N N . SER A 1 116 ? -6.262 22.375 21.281 1 98.12 116 SER A N 1
ATOM 908 C CA . SER A 1 116 ? -4.867 22.25 21.703 1 98.12 116 SER A CA 1
ATOM 909 C C . SER A 1 116 ? -3.949 23.094 20.828 1 98.12 116 SER A C 1
ATOM 911 O O . SER A 1 116 ? -3.033 23.75 21.312 1 98.12 116 SER A O 1
ATOM 913 N N . GLU A 1 117 ? -4.164 23.047 19.547 1 98.62 117 GLU A N 1
ATOM 914 C CA . 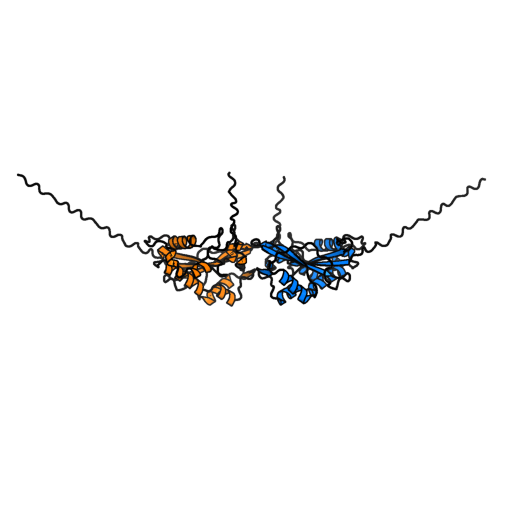GLU A 1 117 ? -3.406 23.844 18.609 1 98.62 117 GLU A CA 1
ATOM 915 C C . GLU A 1 117 ? -3.529 25.344 18.922 1 98.62 117 GLU A C 1
ATOM 917 O O . GLU A 1 117 ? -2.523 26.047 19 1 98.62 117 GLU A O 1
ATOM 922 N N . TRP A 1 118 ? -4.719 25.812 19.125 1 98.31 118 TRP A N 1
ATOM 923 C CA . TRP A 1 118 ? -4.965 27.219 19.438 1 98.31 118 TRP A CA 1
ATOM 924 C C . TRP A 1 118 ? -4.281 27.609 20.75 1 98.31 118 TRP A C 1
ATOM 926 O O . TRP A 1 118 ? -3.557 28.609 20.797 1 98.31 118 TRP A O 1
ATOM 936 N N . ARG A 1 119 ? -4.441 26.797 21.719 1 97.06 119 ARG A N 1
ATOM 937 C CA . ARG A 1 119 ? -3.904 27.094 23.047 1 97.06 119 ARG A CA 1
ATOM 938 C C . ARG A 1 119 ? -2.379 27.078 23.031 1 97.06 119 ARG A C 1
ATOM 940 O O . ARG A 1 119 ? -1.74 27.844 23.766 1 97.06 119 ARG A O 1
ATOM 947 N N . SER A 1 120 ? -1.875 26.25 22.219 1 97.38 120 SER A N 1
ATOM 948 C CA . SER A 1 120 ? -0.422 26.125 22.156 1 97.38 120 SER A CA 1
ATOM 949 C C . SER A 1 120 ? 0.205 27.219 21.312 1 97.38 120 SER A C 1
ATOM 951 O O . SER A 1 120 ? 1.153 27.875 21.734 1 97.38 120 SER A O 1
ATOM 953 N N . TYR A 1 121 ? -0.271 27.484 20.125 1 97.75 121 TYR A N 1
ATOM 954 C CA . TYR A 1 121 ? 0.425 28.312 19.141 1 97.75 121 TYR A CA 1
ATOM 955 C C . TYR A 1 121 ? -0.446 29.484 18.719 1 97.75 121 TYR A C 1
ATOM 957 O O . TYR A 1 121 ? 0.038 30.625 18.578 1 97.75 121 TYR A O 1
ATOM 965 N N . GLY A 1 122 ? -1.708 29.25 18.453 1 97.62 122 GLY A N 1
ATOM 966 C CA . GLY A 1 122 ? -2.6 30.266 17.922 1 97.62 122 GLY A CA 1
ATOM 967 C C . GLY A 1 122 ? -2.656 31.516 18.781 1 97.62 122 GLY A C 1
ATOM 968 O O . GLY A 1 122 ? -2.607 32.625 18.266 1 97.62 122 GLY A O 1
ATOM 969 N N . VAL A 1 123 ? -2.709 31.328 20.109 1 96.38 123 VAL A N 1
ATOM 970 C CA . VAL A 1 123 ? -2.832 32.438 21.031 1 96.38 123 VAL A CA 1
ATOM 971 C C . VAL A 1 123 ? -1.583 33.312 20.953 1 96.38 123 VAL A C 1
ATOM 973 O O . VAL A 1 123 ? -1.602 34.469 21.375 1 96.38 123 VAL A O 1
ATOM 976 N N . CYS A 1 124 ? -0.517 32.781 20.469 1 95.75 124 CYS A N 1
ATOM 977 C CA . CYS A 1 124 ? 0.745 33.5 20.406 1 95.75 124 CYS A CA 1
ATOM 978 C C . CYS A 1 124 ? 0.912 34.188 19.062 1 95.75 124 CYS A C 1
ATOM 980 O O . CYS A 1 124 ? 1.861 34.938 18.859 1 95.75 124 CYS A O 1
ATOM 982 N N . SER A 1 125 ? 0.054 34.031 18.125 1 95.5 125 SER A N 1
ATOM 983 C CA . SER A 1 125 ? 0.241 34.469 16.75 1 95.5 125 SER A CA 1
ATOM 984 C C . SER A 1 125 ? -0.171 35.906 16.547 1 95.5 125 SER A C 1
ATOM 986 O O . SER A 1 125 ? 0.195 36.531 15.555 1 95.5 125 SER A O 1
ATOM 988 N N . GLY A 1 126 ? -1.017 36.438 17.438 1 93 126 GLY A N 1
ATOM 989 C CA . GLY A 1 126 ? -1.591 37.781 17.266 1 93 126 GLY A CA 1
ATOM 990 C C . GLY A 1 126 ? -2.832 37.781 16.406 1 93 126 GLY A C 1
ATOM 991 O O . GLY A 1 126 ? -3.494 38.812 16.266 1 93 126 GLY A O 1
ATOM 992 N N . LEU A 1 127 ? -3.197 36.688 15.852 1 94.88 127 LEU A N 1
ATOM 993 C CA . LEU A 1 127 ? -4.371 36.594 14.992 1 94.88 127 LEU A CA 1
ATOM 994 C C . LEU A 1 127 ? -5.613 36.219 15.797 1 94.88 127 LEU A C 1
ATOM 996 O O . LEU A 1 127 ? -5.504 35.688 16.906 1 94.88 127 LEU A O 1
ATOM 1000 N N . LYS A 1 128 ? -6.727 36.562 15.195 1 95.5 128 LYS A N 1
ATOM 1001 C CA . LYS A 1 128 ? -7.977 36.031 15.75 1 95.5 128 LYS A CA 1
ATOM 1002 C C . LYS A 1 128 ? -8.109 34.531 15.484 1 95.5 128 LYS A C 1
ATOM 1004 O O . LYS A 1 128 ? -7.488 34 14.562 1 95.5 128 LYS A O 1
ATOM 1009 N N . LEU A 1 129 ? -8.969 33.875 16.312 1 97.75 129 LEU A N 1
ATOM 1010 C CA . LEU A 1 129 ? -9.117 32.438 16.266 1 97.75 129 LEU A CA 1
ATOM 1011 C C . LEU A 1 129 ? -9.383 31.953 14.852 1 97.75 129 LEU A C 1
ATOM 1013 O O . LEU A 1 129 ? -8.633 31.141 14.312 1 97.75 129 LEU A O 1
ATOM 1017 N N . VAL A 1 130 ? -10.398 32.438 14.18 1 98.38 130 VAL A N 1
ATOM 1018 C CA . VAL A 1 130 ? -10.789 31.938 12.867 1 98.38 130 VAL A CA 1
ATOM 1019 C C . VAL A 1 130 ? -9.703 32.281 11.844 1 98.38 130 VAL A C 1
ATOM 1021 O O . VAL A 1 130 ? -9.438 31.484 10.93 1 98.38 130 VAL A O 1
ATOM 1024 N N . ASP A 1 131 ? -9.07 33.438 12 1 98.12 131 ASP A N 1
ATOM 1025 C CA . ASP A 1 131 ? -8.062 33.875 11.047 1 98.12 131 ASP A CA 1
ATOM 1026 C C . ASP A 1 131 ? -6.816 33 11.117 1 98.12 131 ASP A C 1
ATOM 1028 O O . ASP A 1 131 ? -6.168 32.75 10.102 1 98.12 131 ASP A O 1
ATOM 1032 N N . TYR A 1 132 ? -6.492 32.594 12.289 1 98.12 132 TYR A N 1
ATOM 1033 C CA . TYR A 1 132 ? -5.348 31.719 12.477 1 98.12 132 TYR A CA 1
ATOM 1034 C C . TYR A 1 132 ? -5.531 30.406 11.711 1 98.12 132 TYR A C 1
ATOM 1036 O O . TYR A 1 132 ? -4.672 30.016 10.914 1 98.12 132 TYR A O 1
ATOM 1044 N N . PHE A 1 133 ? -6.609 29.781 11.898 1 98.88 133 PHE A N 1
ATOM 1045 C CA . PHE A 1 133 ? -6.883 28.5 11.234 1 98.88 133 PHE A CA 1
ATOM 1046 C C . PHE A 1 133 ? -7.07 28.703 9.734 1 98.88 133 PHE A C 1
ATOM 1048 O O . PHE A 1 133 ? -6.598 27.891 8.938 1 98.88 133 PHE A O 1
ATOM 1055 N N . ARG A 1 134 ? -7.715 29.797 9.375 1 98.81 134 ARG A N 1
ATOM 1056 C CA . ARG A 1 134 ? -7.891 30.094 7.957 1 98.81 134 ARG A CA 1
ATOM 1057 C C . ARG A 1 134 ? -6.547 30.281 7.262 1 98.81 134 ARG A C 1
ATOM 1059 O O . ARG A 1 134 ? -6.355 29.828 6.133 1 98.81 134 ARG A O 1
ATOM 1066 N N . ALA A 1 135 ? -5.664 30.938 7.918 1 98.81 135 ALA A N 1
ATOM 1067 C CA . ALA A 1 135 ? -4.336 31.156 7.348 1 98.81 135 ALA A CA 1
ATOM 1068 C C . ALA A 1 135 ? -3.631 29.844 7.059 1 98.81 135 ALA A C 1
ATOM 1070 O O . ALA A 1 135 ? -3.111 29.625 5.961 1 98.81 135 ALA A O 1
ATOM 1071 N N . ALA A 1 136 ? -3.646 28.969 8.016 1 98.94 136 ALA A N 1
ATOM 1072 C CA . ALA A 1 136 ? -2.996 27.672 7.848 1 98.94 136 ALA A CA 1
ATOM 1073 C C . ALA A 1 136 ? -3.633 26.875 6.711 1 98.94 136 ALA A C 1
ATOM 1075 O O . ALA A 1 136 ? -2.932 26.297 5.879 1 98.94 136 ALA A O 1
ATOM 1076 N N . LEU A 1 137 ? -4.93 26.859 6.672 1 98.94 137 LEU A N 1
ATOM 1077 C CA . LEU A 1 137 ? -5.656 26.109 5.645 1 98.94 137 LEU A CA 1
ATOM 1078 C C . LEU A 1 137 ? -5.387 26.703 4.262 1 98.94 137 LEU A C 1
ATOM 1080 O O . LEU A 1 137 ? -5.23 25.953 3.289 1 98.94 137 LEU A O 1
ATOM 1084 N N . ASN A 1 138 ? -5.367 28.016 4.203 1 98.88 138 ASN A N 1
ATOM 1085 C CA . ASN A 1 138 ? -5.062 28.672 2.934 1 98.88 138 ASN A CA 1
ATOM 1086 C C . ASN A 1 138 ? -3.643 28.359 2.469 1 98.88 138 ASN A C 1
ATOM 1088 O O . ASN A 1 138 ? -3.41 28.125 1.281 1 98.88 138 ASN A O 1
ATOM 1092 N N . LEU A 1 139 ? -2.748 28.406 3.373 1 98.94 139 LEU A N 1
ATOM 1093 C CA . LEU A 1 139 ? -1.362 28.094 3.047 1 98.94 139 LEU A CA 1
ATOM 1094 C C . LEU A 1 139 ? -1.23 26.656 2.557 1 98.94 139 LEU A C 1
ATOM 1096 O O . LEU A 1 139 ? -0.508 26.391 1.595 1 98.94 139 LEU A O 1
ATOM 1100 N N . ARG A 1 140 ? -1.888 25.734 3.188 1 98.94 140 ARG A N 1
ATOM 1101 C CA . ARG A 1 140 ? -1.907 24.344 2.725 1 98.94 140 ARG A CA 1
ATOM 1102 C C . ARG A 1 140 ? -2.416 24.25 1.29 1 98.94 140 ARG A C 1
ATOM 1104 O O . ARG A 1 140 ? -1.812 23.578 0.454 1 98.94 140 ARG A O 1
ATOM 1111 N N . LYS A 1 141 ? -3.512 24.875 1.039 1 98.88 141 LYS A N 1
ATOM 1112 C CA . LYS A 1 141 ? -4.109 24.875 -0.294 1 98.88 141 LYS A CA 1
ATOM 1113 C C . LYS A 1 141 ? -3.141 25.453 -1.325 1 98.88 141 LYS A C 1
ATOM 1115 O O . LYS A 1 141 ? -2.945 24.859 -2.393 1 98.88 141 LYS A O 1
ATOM 1120 N N . ASN A 1 142 ? -2.551 26.562 -0.956 1 98.75 142 ASN A N 1
ATOM 1121 C CA . ASN A 1 142 ? -1.625 27.219 -1.865 1 98.75 142 ASN A CA 1
ATOM 1122 C C . ASN A 1 142 ? -0.378 26.375 -2.111 1 98.75 142 ASN A C 1
ATOM 1124 O O . ASN A 1 142 ? 0.16 26.375 -3.221 1 98.75 142 ASN A O 1
ATOM 1128 N N . ALA A 1 143 ? 0.096 25.781 -1.082 1 98.88 143 ALA A N 1
ATOM 1129 C CA . ALA A 1 143 ? 1.272 24.938 -1.237 1 98.88 143 ALA A CA 1
ATOM 1130 C C . ALA A 1 143 ? 0.996 23.781 -2.205 1 98.88 143 ALA A C 1
ATOM 1132 O O . ALA A 1 143 ? 1.85 23.438 -3.023 1 98.88 143 ALA A O 1
ATOM 1133 N N . ASP A 1 144 ? -0.18 23.156 -2.092 1 98.81 144 ASP A N 1
ATOM 1134 C CA . ASP A 1 144 ? -0.584 22.047 -2.953 1 98.81 144 ASP A CA 1
ATOM 1135 C C . ASP A 1 144 ? 0.542 21.031 -3.098 1 98.81 144 ASP A C 1
ATOM 1137 O O . ASP A 1 144 ? 0.949 20.703 -4.215 1 98.81 144 ASP A O 1
ATOM 1141 N N . VAL A 1 145 ? 0.982 20.578 -1.948 1 98.94 145 VAL A N 1
ATOM 1142 C CA . VAL A 1 145 ? 2.146 19.703 -1.921 1 98.94 145 VAL A CA 1
ATOM 1143 C C . VAL A 1 145 ? 1.889 18.484 -2.793 1 98.94 145 VAL A C 1
ATOM 1145 O O . VAL A 1 145 ? 2.748 18.078 -3.582 1 98.94 145 VAL A O 1
ATOM 1148 N N . LEU A 1 146 ? 0.75 17.844 -2.674 1 98.88 146 LEU A N 1
ATOM 1149 C CA . LEU A 1 146 ? 0.443 16.672 -3.475 1 98.88 146 LEU A CA 1
ATOM 1150 C C . LEU A 1 146 ? 0.503 16.984 -4.965 1 98.88 146 LEU A C 1
ATOM 1152 O O . LEU A 1 146 ? 1.042 16.203 -5.75 1 98.88 146 LEU A O 1
ATOM 1156 N N . GLY A 1 147 ? -0.077 18.109 -5.336 1 98.88 147 GLY A N 1
ATOM 1157 C CA . GLY A 1 147 ? 0.001 18.547 -6.723 1 98.88 147 GLY A CA 1
ATOM 1158 C C . GLY A 1 147 ? 1.423 18.797 -7.191 1 98.88 147 GLY A C 1
ATOM 1159 O O . GLY A 1 147 ? 1.791 18.406 -8.305 1 98.88 147 GLY A O 1
ATOM 1160 N N . ALA A 1 148 ? 2.182 19.453 -6.371 1 98.88 148 ALA A N 1
ATOM 1161 C CA . ALA A 1 148 ? 3.58 19.719 -6.691 1 98.88 148 ALA A CA 1
ATOM 1162 C C . ALA A 1 148 ? 4.352 18.422 -6.934 1 98.88 148 ALA A C 1
ATOM 1164 O O . ALA A 1 148 ? 5.16 18.344 -7.863 1 98.88 148 ALA A O 1
ATOM 1165 N N . LEU A 1 149 ? 4.133 17.453 -6.109 1 98.94 149 LEU A N 1
ATOM 1166 C CA . LEU A 1 149 ? 4.777 16.156 -6.262 1 98.94 149 LEU A CA 1
ATOM 1167 C C . LEU A 1 149 ? 4.312 15.469 -7.539 1 98.94 149 LEU A C 1
ATOM 1169 O O . LEU A 1 149 ? 5.137 15.008 -8.336 1 98.94 149 LEU A O 1
ATOM 1173 N N . ALA A 1 150 ? 3.074 15.453 -7.75 1 98.88 150 ALA A N 1
ATOM 1174 C CA . ALA A 1 150 ? 2.5 14.797 -8.922 1 98.88 150 ALA A CA 1
ATOM 1175 C C . ALA A 1 150 ? 3.047 15.391 -10.211 1 98.88 150 ALA A C 1
ATOM 1177 O O . ALA A 1 150 ? 3.297 14.672 -11.18 1 98.88 150 ALA A O 1
ATOM 1178 N N . GLU A 1 151 ? 3.195 16.672 -10.25 1 98.69 151 GLU A N 1
ATOM 1179 C CA . GLU A 1 151 ? 3.709 17.375 -11.422 1 98.69 151 GLU A CA 1
ATOM 1180 C C . GLU A 1 151 ? 5.105 16.875 -11.789 1 98.69 151 GLU A C 1
ATOM 1182 O O . GLU A 1 151 ? 5.543 17.016 -12.938 1 98.69 151 GLU A O 1
ATOM 1187 N N . GLN A 1 152 ? 5.758 16.344 -10.805 1 98.62 152 GLN A N 1
ATOM 1188 C CA . GLN A 1 152 ? 7.117 15.859 -11.031 1 98.62 152 GLN A CA 1
ATOM 1189 C C . GLN A 1 152 ? 7.156 14.336 -11.031 1 98.62 152 GLN A C 1
ATOM 1191 O O . GLN A 1 152 ? 8.227 13.742 -10.875 1 98.62 152 GLN A O 1
ATOM 1196 N N . GLY A 1 153 ? 6.031 13.727 -11.164 1 98.56 153 GLY A N 1
ATOM 1197 C CA . GLY A 1 153 ? 5.938 12.281 -11.312 1 98.56 153 GLY A CA 1
ATOM 1198 C C . GLY A 1 153 ? 6.008 11.539 -9.992 1 98.56 153 GLY A C 1
ATOM 1199 O O . GLY A 1 153 ? 6.207 10.32 -9.969 1 98.56 153 GLY A O 1
ATOM 1200 N N . ILE A 1 154 ? 5.953 12.203 -8.898 1 98.88 154 ILE A N 1
ATOM 1201 C CA . ILE A 1 154 ? 5.957 11.586 -7.574 1 98.88 154 ILE A CA 1
ATOM 1202 C C . ILE A 1 154 ? 4.52 11.438 -7.074 1 98.88 154 ILE A C 1
ATOM 1204 O O . ILE A 1 154 ? 3.824 12.43 -6.859 1 98.88 154 ILE A O 1
ATOM 1208 N N . ASN A 1 155 ? 4.055 10.203 -6.938 1 98.75 155 ASN A N 1
ATOM 1209 C CA . ASN A 1 155 ? 2.689 9.891 -6.539 1 98.75 155 ASN A CA 1
ATOM 1210 C C . ASN A 1 155 ? 2.658 8.93 -5.355 1 98.75 155 ASN A C 1
ATOM 1212 O O . ASN A 1 155 ? 3.617 8.188 -5.125 1 98.75 155 ASN A O 1
ATOM 1216 N N . PRO A 1 156 ? 1.611 8.969 -4.559 1 98.75 156 PRO A N 1
ATOM 1217 C CA . PRO A 1 156 ? 1.473 7.965 -3.502 1 98.75 156 PRO A CA 1
ATOM 1218 C C . PRO A 1 156 ? 1.054 6.598 -4.035 1 98.75 156 PRO A C 1
ATOM 1220 O O . PRO A 1 156 ? -0.061 6.141 -3.77 1 98.75 156 PRO A O 1
ATOM 1223 N N . ASP A 1 157 ? 1.953 5.957 -4.75 1 98.25 157 ASP A N 1
ATOM 1224 C CA . ASP A 1 157 ? 1.661 4.734 -5.496 1 98.25 157 ASP A CA 1
ATOM 1225 C C . ASP A 1 157 ? 2.457 3.555 -4.945 1 98.25 157 ASP A C 1
ATOM 1227 O O . ASP A 1 157 ? 2.793 2.629 -5.684 1 98.25 157 ASP A O 1
ATOM 1231 N N . TYR A 1 158 ? 2.785 3.631 -3.73 1 98.5 158 TYR A N 1
ATOM 1232 C CA . TYR A 1 158 ? 3.463 2.557 -3.016 1 98.5 158 TYR A CA 1
ATOM 1233 C C . TYR A 1 158 ? 4.852 2.307 -3.594 1 98.5 158 TYR A C 1
ATOM 1235 O O . TYR A 1 158 ? 5.352 1.18 -3.555 1 98.5 158 TYR A O 1
ATOM 1243 N N . ARG A 1 159 ? 5.477 3.291 -4.152 1 98.44 159 ARG A N 1
ATOM 1244 C CA . ARG A 1 159 ? 6.832 3.193 -4.68 1 98.44 159 ARG A CA 1
ATOM 1245 C C . ARG A 1 159 ? 7.816 3.969 -3.809 1 98.44 159 ARG A C 1
ATOM 1247 O O . ARG A 1 159 ? 7.41 4.75 -2.945 1 98.44 159 ARG A O 1
ATOM 1254 N N . LEU A 1 160 ? 9.047 3.721 -4 1 98.69 160 LEU A N 1
ATOM 1255 C CA . LEU A 1 160 ? 10.117 4.477 -3.355 1 98.69 160 LEU A CA 1
ATOM 1256 C C . LEU A 1 160 ? 10.523 5.676 -4.203 1 98.69 160 LEU A C 1
ATOM 1258 O O . LEU A 1 160 ? 10.617 5.574 -5.43 1 98.69 160 LEU A O 1
ATOM 1262 N N . TYR A 1 161 ? 10.742 6.789 -3.564 1 98.88 161 TYR A N 1
ATOM 1263 C CA . TYR A 1 161 ? 11.203 8 -4.234 1 98.88 161 TYR A CA 1
ATOM 1264 C C . TYR A 1 161 ? 12.422 8.578 -3.535 1 98.88 161 TYR A C 1
ATOM 1266 O O . TYR A 1 161 ? 12.586 8.43 -2.322 1 98.88 161 TYR A O 1
ATOM 1274 N N . ASN A 1 162 ? 13.234 9.203 -4.312 1 98.75 162 ASN A N 1
ATOM 1275 C CA . ASN A 1 162 ? 14.375 9.93 -3.754 1 98.75 162 ASN A CA 1
ATOM 1276 C C . ASN A 1 162 ? 13.922 11.133 -2.941 1 98.75 162 ASN A C 1
ATOM 1278 O O . ASN A 1 162 ? 13.125 11.945 -3.416 1 98.75 162 ASN A O 1
ATOM 1282 N N . THR A 1 163 ? 14.406 11.211 -1.655 1 98.81 163 THR A N 1
ATOM 1283 C CA . THR A 1 163 ? 14 12.289 -0.757 1 98.81 163 THR A CA 1
ATOM 1284 C C . THR A 1 163 ? 14.367 13.648 -1.345 1 98.81 163 THR A C 1
ATOM 1286 O O . THR A 1 163 ? 13.57 14.594 -1.284 1 98.81 163 THR A O 1
ATOM 1289 N N . GLU A 1 164 ? 15.516 13.82 -1.983 1 98.56 164 GLU A N 1
ATOM 1290 C CA . GLU A 1 164 ? 15.93 15.086 -2.584 1 98.56 164 GLU A CA 1
ATOM 1291 C C . GLU A 1 164 ? 15.008 15.477 -3.738 1 98.56 164 GLU A C 1
ATOM 1293 O O . GLU A 1 164 ? 14.758 16.656 -3.967 1 98.56 164 GLU A O 1
ATOM 1298 N N . HIS A 1 165 ? 14.57 14.43 -4.441 1 98.75 165 HIS A N 1
ATOM 1299 C CA . HIS A 1 165 ? 13.633 14.703 -5.523 1 98.75 165 HIS A CA 1
ATOM 1300 C C . HIS A 1 165 ? 12.312 15.234 -4.988 1 98.75 165 HIS A C 1
ATOM 1302 O O . HIS A 1 165 ? 11.695 16.109 -5.609 1 98.75 165 HIS A O 1
ATOM 1308 N N . ILE A 1 166 ? 11.898 14.734 -3.857 1 98.94 166 ILE A N 1
ATOM 1309 C CA . ILE A 1 166 ? 10.695 15.227 -3.197 1 98.94 166 ILE A CA 1
ATOM 1310 C C . ILE A 1 166 ? 10.883 16.688 -2.795 1 98.94 166 ILE A C 1
ATOM 1312 O O . ILE A 1 166 ? 10.023 17.531 -3.072 1 98.94 166 ILE A O 1
ATOM 1316 N N . GLU A 1 167 ? 11.984 17.016 -2.201 1 98.81 167 GLU A N 1
ATOM 1317 C CA . GLU A 1 167 ? 12.289 18.391 -1.808 1 98.81 167 GLU A CA 1
ATOM 1318 C C . GLU A 1 167 ? 12.32 19.312 -3.02 1 98.81 167 GLU A C 1
ATOM 1320 O O . GLU A 1 167 ? 11.766 20.406 -2.984 1 98.81 167 GLU A O 1
ATOM 1325 N N . TRP A 1 168 ? 12.969 18.812 -4.035 1 98.75 168 TRP A N 1
ATOM 1326 C CA . TRP A 1 168 ? 13.094 19.594 -5.262 1 98.75 168 TRP A CA 1
ATOM 1327 C C . TRP A 1 168 ? 11.734 19.859 -5.887 1 98.75 168 TRP A C 1
ATOM 1329 O O . TRP A 1 168 ? 11.453 20.969 -6.336 1 98.75 168 TRP A O 1
ATOM 1339 N N . ALA A 1 169 ? 10.859 18.875 -5.902 1 98.88 169 ALA A N 1
ATOM 1340 C CA . ALA A 1 169 ? 9.523 19.016 -6.473 1 98.88 169 ALA A CA 1
ATOM 1341 C C . ALA A 1 169 ? 8.734 20.109 -5.762 1 98.88 169 ALA A C 1
ATOM 1343 O O . ALA A 1 169 ? 8.078 20.938 -6.41 1 98.88 169 ALA A O 1
ATOM 1344 N N . VAL A 1 170 ? 8.797 20.172 -4.457 1 98.88 170 VAL A N 1
ATOM 1345 C CA . VAL A 1 170 ? 8.102 21.188 -3.682 1 98.88 170 VAL A CA 1
ATOM 1346 C C . VAL A 1 170 ? 8.742 22.562 -3.93 1 98.88 170 VAL A C 1
ATOM 1348 O O . VAL A 1 170 ? 8.039 23.562 -4.09 1 98.88 170 VAL A O 1
ATOM 1351 N N . ASN A 1 171 ? 10.031 22.609 -4.004 1 98.81 171 ASN A N 1
ATOM 1352 C CA . ASN A 1 171 ? 10.75 23.844 -4.277 1 98.81 171 ASN A CA 1
ATOM 1353 C C . ASN A 1 171 ? 10.359 24.438 -5.633 1 98.81 171 ASN A C 1
ATOM 1355 O O . ASN A 1 171 ? 10.227 25.656 -5.773 1 98.81 171 ASN A O 1
ATOM 1359 N N . GLN A 1 172 ? 10.172 23.625 -6.605 1 98.62 172 GLN A N 1
ATOM 1360 C CA . GLN A 1 172 ? 9.797 24.094 -7.938 1 98.62 172 GLN A CA 1
ATOM 1361 C C . GLN A 1 172 ? 8.469 24.844 -7.906 1 98.62 172 GLN A C 1
ATOM 1363 O O . GLN A 1 172 ? 8.281 25.812 -8.633 1 98.62 172 GLN A O 1
ATOM 1368 N N . LYS A 1 173 ? 7.613 24.391 -7.078 1 98.38 173 LYS A N 1
ATOM 1369 C CA . LYS A 1 173 ? 6.289 24.984 -6.988 1 98.38 173 LYS A CA 1
ATOM 1370 C C . LYS A 1 173 ? 6.32 26.25 -6.121 1 98.38 173 LYS A C 1
ATOM 1372 O O . LYS A 1 173 ? 5.695 27.25 -6.461 1 98.38 173 LYS A O 1
ATOM 1377 N N . LEU A 1 174 ? 7.039 26.234 -5.012 1 98.69 174 LEU A N 1
ATOM 1378 C CA . LEU A 1 174 ? 6.871 27.25 -3.979 1 98.69 174 LEU A CA 1
ATOM 1379 C C . LEU A 1 174 ? 8.039 28.219 -3.986 1 98.69 174 LEU A C 1
ATOM 1381 O O . LEU A 1 174 ? 7.961 29.297 -3.389 1 98.69 174 LEU A O 1
ATOM 1385 N N . GLY A 1 175 ? 9.156 27.844 -4.59 1 98.5 175 GLY A N 1
ATOM 1386 C CA . GLY A 1 175 ? 10.336 28.688 -4.609 1 98.5 175 GLY A CA 1
ATOM 1387 C C . GLY A 1 175 ? 11.141 28.625 -3.326 1 98.5 175 GLY A C 1
ATOM 1388 O O . GLY A 1 175 ? 12.125 29.359 -3.168 1 98.5 175 GLY A O 1
ATOM 1389 N N . VAL A 1 176 ? 10.68 27.828 -2.371 1 98.75 176 VAL A N 1
ATOM 1390 C CA . VAL A 1 176 ? 11.398 27.641 -1.116 1 98.75 176 VAL A CA 1
ATOM 1391 C C . VAL A 1 176 ? 11.633 26.156 -0.877 1 98.75 176 VAL A C 1
ATOM 1393 O O . VAL A 1 176 ? 10.891 25.312 -1.392 1 98.75 176 VAL A O 1
ATOM 1396 N N . MET A 1 177 ? 12.625 25.844 -0.091 1 97.88 177 MET A N 1
ATOM 1397 C CA . MET A 1 177 ? 12.953 24.453 0.2 1 97.88 177 MET A CA 1
ATOM 1398 C C . MET A 1 177 ? 12.172 23.953 1.41 1 97.88 177 MET A C 1
ATOM 1400 O O . MET A 1 177 ? 12.172 24.594 2.463 1 97.88 177 MET A O 1
ATOM 1404 N N . PRO A 1 178 ? 11.539 22.812 1.263 1 98.81 178 PRO A N 1
ATOM 1405 C CA . PRO A 1 178 ? 10.852 22.219 2.41 1 98.81 178 PRO A CA 1
ATOM 1406 C C . PRO A 1 178 ? 11.781 21.375 3.281 1 98.81 178 PRO A C 1
ATOM 1408 O O . PRO A 1 178 ? 12.898 21.047 2.863 1 98.81 178 PRO A O 1
ATOM 1411 N N . GLY A 1 179 ? 11.398 21.156 4.523 1 98.75 179 GLY A N 1
ATOM 1412 C CA . GLY A 1 179 ? 11.898 20.031 5.281 1 98.75 179 GLY A CA 1
ATOM 1413 C C . GLY A 1 179 ? 11.055 18.781 5.105 1 98.75 179 GLY A C 1
ATOM 1414 O O . GLY A 1 179 ? 9.836 18.859 4.934 1 98.75 179 GLY A O 1
ATOM 1415 N N . VAL A 1 180 ? 11.727 17.609 5.129 1 98.88 180 VAL A N 1
ATOM 1416 C CA . VAL A 1 180 ? 11.016 16.359 4.98 1 98.88 180 VAL A CA 1
ATOM 1417 C C . VAL A 1 180 ? 11.289 15.461 6.188 1 98.88 180 VAL A C 1
ATOM 1419 O O . VAL A 1 180 ? 12.445 15.219 6.539 1 98.88 180 VAL A O 1
ATOM 1422 N N . GLN A 1 181 ? 10.242 15.055 6.855 1 98.88 181 GLN A N 1
ATOM 1423 C CA . GLN A 1 181 ? 10.328 14.102 7.953 1 98.88 181 GLN A CA 1
ATOM 1424 C C . GLN A 1 181 ? 9.703 12.758 7.559 1 98.88 181 GLN A C 1
ATOM 1426 O O . GLN A 1 181 ? 8.578 12.711 7.059 1 98.88 181 GLN A O 1
ATOM 1431 N N . CYS A 1 182 ? 10.445 11.719 7.801 1 98.81 182 CYS A N 1
ATOM 1432 C CA . CYS A 1 182 ? 9.961 10.383 7.473 1 98.81 182 CYS A CA 1
ATOM 1433 C C . CYS A 1 182 ? 9.656 9.586 8.734 1 98.81 182 CYS A C 1
ATOM 1435 O O . CYS A 1 182 ? 10.039 9.992 9.836 1 98.81 182 CYS A O 1
ATOM 1437 N N . ARG A 1 183 ? 8.914 8.547 8.57 1 98 183 ARG A N 1
ATOM 1438 C CA . ARG A 1 183 ? 8.539 7.656 9.664 1 98 183 ARG A CA 1
ATOM 1439 C C . ARG A 1 183 ? 8.625 6.195 9.234 1 98 183 ARG A C 1
ATOM 1441 O O . ARG A 1 183 ? 8.898 5.898 8.07 1 98 183 ARG A O 1
ATOM 1448 N N . ASP A 1 184 ? 8.477 5.254 10.219 1 98.12 184 ASP A N 1
ATOM 1449 C CA . ASP A 1 184 ? 8.562 3.834 9.898 1 98.12 184 ASP A CA 1
ATOM 1450 C C . ASP A 1 184 ? 7.441 3.422 8.938 1 98.12 184 ASP A C 1
ATOM 1452 O O . ASP A 1 184 ? 6.309 3.891 9.062 1 98.12 184 ASP A O 1
ATOM 1456 N N . GLY A 1 185 ? 7.809 2.592 7.98 1 97.12 185 GLY A N 1
ATOM 1457 C CA . GLY A 1 185 ? 6.855 2.061 7.023 1 97.12 185 GLY A CA 1
ATOM 1458 C C . GLY A 1 185 ? 6.91 0.548 6.898 1 97.12 185 GLY A C 1
ATOM 1459 O O . GLY A 1 185 ? 7.523 -0.124 7.73 1 97.12 185 GLY A O 1
ATOM 1460 N N . PRO A 1 186 ? 6.188 0.017 5.938 1 96.38 186 PRO A N 1
ATOM 1461 C CA . PRO A 1 186 ? 6.164 -1.435 5.746 1 96.38 186 PRO A CA 1
ATOM 1462 C C . PRO A 1 186 ? 7.469 -1.973 5.16 1 96.38 186 PRO A C 1
ATOM 1464 O O . PRO A 1 186 ? 8.227 -1.223 4.539 1 96.38 186 PRO A O 1
ATOM 1467 N N . PHE A 1 187 ? 7.758 -3.264 5.477 1 95.56 187 PHE A N 1
ATOM 1468 C CA . PHE A 1 187 ? 8.852 -4.035 4.895 1 95.56 187 PHE A CA 1
ATOM 1469 C C . PHE A 1 187 ? 10.195 -3.393 5.211 1 95.56 187 PHE A C 1
ATOM 1471 O O . PHE A 1 187 ? 11.094 -3.373 4.371 1 95.56 187 PHE A O 1
ATOM 1478 N N . GLY A 1 188 ? 10.297 -2.676 6.336 1 94.25 188 GLY A N 1
ATOM 1479 C CA . GLY A 1 188 ? 11.555 -2.131 6.828 1 94.25 188 GLY A CA 1
ATOM 1480 C C . GLY A 1 188 ? 11.93 -0.816 6.168 1 94.25 188 GLY A C 1
ATOM 1481 O O . GLY A 1 188 ? 13.039 -0.308 6.371 1 94.25 188 GLY A O 1
ATOM 1482 N N . LYS A 1 189 ? 11.055 -0.292 5.402 1 97.31 189 LYS A N 1
ATOM 1483 C CA . LYS A 1 189 ? 11.32 0.985 4.75 1 97.31 189 LYS A CA 1
ATOM 1484 C C . LYS A 1 189 ? 10.727 2.146 5.543 1 97.31 189 LYS A C 1
ATOM 1486 O O . LYS A 1 189 ? 9.773 1.963 6.297 1 97.31 189 LYS A O 1
ATOM 1491 N N . LYS A 1 190 ? 11.398 3.311 5.379 1 98.62 190 LYS A N 1
ATOM 1492 C CA . LYS A 1 190 ? 10.789 4.543 5.875 1 98.62 190 LYS A CA 1
ATOM 1493 C C . LYS A 1 190 ? 9.805 5.113 4.855 1 98.62 190 LYS A C 1
ATOM 1495 O O . LYS A 1 190 ? 9.867 4.785 3.672 1 98.62 190 LYS A O 1
ATOM 1500 N N . GLN A 1 191 ? 8.906 5.918 5.367 1 98.75 191 GLN A N 1
ATOM 1501 C CA . GLN A 1 191 ? 7.895 6.488 4.488 1 98.75 191 GLN A CA 1
ATOM 1502 C C . GLN A 1 191 ? 7.789 8 4.676 1 98.75 191 GLN A C 1
ATOM 1504 O O . GLN A 1 191 ? 8.047 8.516 5.766 1 98.75 191 GLN A O 1
ATOM 1509 N N . LEU A 1 192 ? 7.426 8.695 3.584 1 98.94 192 LEU A N 1
ATOM 1510 C CA . LEU A 1 192 ? 7.156 10.133 3.629 1 98.94 192 LEU A CA 1
ATOM 1511 C C . LEU A 1 192 ? 6.031 10.445 4.605 1 98.94 192 LEU A C 1
ATOM 1513 O O . LEU A 1 192 ? 4.91 9.953 4.445 1 98.94 192 LEU A O 1
ATOM 1517 N N . TYR A 1 193 ? 6.312 11.312 5.57 1 98.88 193 TYR A N 1
ATOM 1518 C CA . TYR A 1 193 ? 5.34 11.508 6.637 1 98.88 193 TYR A CA 1
ATOM 1519 C C . TYR A 1 193 ? 4.961 12.977 6.77 1 98.88 193 TYR A C 1
ATOM 1521 O O . TYR A 1 193 ? 3.789 13.336 6.652 1 98.88 193 TYR A O 1
ATOM 1529 N N . GLN A 1 194 ? 5.957 13.867 6.879 1 98.94 194 GLN A N 1
ATOM 1530 C CA . GLN A 1 194 ? 5.645 15.281 7.062 1 98.94 194 GLN A CA 1
ATOM 1531 C C . GLN A 1 194 ? 6.473 16.156 6.129 1 98.94 194 GLN A C 1
ATOM 1533 O O . GLN A 1 194 ? 7.633 15.844 5.844 1 98.94 194 GLN A O 1
ATOM 1538 N N . ILE A 1 195 ? 5.879 17.219 5.738 1 98.94 195 ILE A N 1
ATOM 1539 C CA . ILE A 1 195 ? 6.535 18.312 5.031 1 98.94 195 ILE A CA 1
ATOM 1540 C C . ILE A 1 195 ? 6.52 19.562 5.902 1 98.94 195 ILE A C 1
ATOM 1542 O O . ILE A 1 195 ? 5.461 20 6.363 1 98.94 195 ILE A O 1
ATOM 1546 N N . TYR A 1 196 ? 7.688 20.125 6.133 1 98.94 196 TYR A N 1
ATOM 1547 C CA . TYR A 1 196 ? 7.844 21.359 6.871 1 98.94 196 TYR A CA 1
ATOM 1548 C C . TYR A 1 196 ? 8.039 22.547 5.922 1 98.94 196 TYR A C 1
ATOM 1550 O O . TYR A 1 196 ? 8.938 22.516 5.07 1 98.94 196 TYR A O 1
ATOM 1558 N N . LEU A 1 197 ? 7.215 23.5 6.078 1 98.94 197 LEU A N 1
ATOM 1559 C CA . LEU A 1 197 ? 7.355 24.781 5.371 1 98.94 197 LEU A CA 1
ATOM 1560 C C . LEU A 1 197 ? 7.441 25.938 6.352 1 98.94 197 LEU A C 1
ATOM 1562 O O . LEU A 1 197 ? 6.801 25.922 7.406 1 98.94 197 LEU A O 1
ATOM 1566 N N . CYS A 1 198 ? 8.211 26.953 5.969 1 98.88 198 CYS A N 1
ATOM 1567 C CA . CYS A 1 198 ? 8.297 28.156 6.793 1 98.88 198 CYS A CA 1
ATOM 1568 C C . CYS A 1 198 ? 7.508 29.297 6.168 1 98.88 198 CYS A C 1
ATOM 1570 O O . CYS A 1 198 ? 7.516 29.469 4.949 1 98.88 198 CYS A O 1
ATOM 1572 N N . VAL A 1 199 ? 6.879 29.969 7.035 1 98.81 199 VAL A N 1
ATOM 1573 C CA . VAL A 1 199 ? 6.02 31.078 6.629 1 98.81 199 VAL A CA 1
ATOM 1574 C C . VAL A 1 199 ? 6.395 32.344 7.41 1 98.81 199 VAL A C 1
ATOM 1576 O O . VAL A 1 199 ? 6.648 32.281 8.617 1 98.81 199 VAL A O 1
ATOM 1579 N N . ASP A 1 200 ? 6.309 33.406 6.758 1 98.06 200 ASP A N 1
ATOM 1580 C CA . ASP A 1 200 ? 6.602 34.719 7.387 1 98.06 200 ASP A CA 1
ATOM 1581 C C . ASP A 1 200 ? 5.586 35.031 8.484 1 98.06 200 ASP A C 1
ATOM 1583 O O . ASP A 1 200 ? 4.527 34.406 8.562 1 98.06 200 ASP A O 1
ATOM 1587 N N . LYS A 1 201 ? 5.895 36.031 9.297 1 95.31 201 LYS A N 1
ATOM 1588 C CA . LYS A 1 201 ? 5.055 36.406 10.422 1 95.31 201 LYS A CA 1
ATOM 1589 C C . LYS A 1 201 ? 3.686 36.906 9.945 1 95.31 201 LYS A C 1
ATOM 1591 O O . LYS A 1 201 ? 2.727 36.906 10.719 1 95.31 201 LYS A O 1
ATOM 1596 N N . ASP A 1 202 ? 3.611 37.25 8.703 1 95.56 202 ASP A N 1
ATOM 1597 C CA . ASP A 1 202 ? 2.35 37.75 8.156 1 95.56 202 ASP A CA 1
ATOM 1598 C C . ASP A 1 202 ? 1.346 36.625 7.98 1 95.56 202 ASP A C 1
ATOM 1600 O O . ASP A 1 202 ? 0.163 36.844 7.73 1 95.56 202 ASP A O 1
ATOM 1604 N N . GLY A 1 203 ? 1.857 35.344 8.016 1 96.94 203 GLY A N 1
ATOM 1605 C CA . GLY A 1 203 ? 0.98 34.188 7.918 1 96.94 203 GLY A CA 1
ATOM 1606 C C . GLY A 1 203 ? 0.522 33.906 6.5 1 96.94 203 GLY A C 1
ATOM 1607 O O . GLY A 1 203 ? -0.452 33.156 6.293 1 96.94 203 GLY A O 1
ATOM 1608 N N . LYS A 1 204 ? 1.235 34.438 5.508 1 98.06 204 LYS A N 1
ATOM 1609 C CA . LYS A 1 204 ? 0.762 34.312 4.133 1 98.06 204 LYS A CA 1
ATOM 1610 C C . LYS A 1 204 ? 1.898 33.938 3.189 1 98.06 204 LYS A C 1
ATOM 1612 O O . LYS A 1 204 ? 1.673 33.281 2.172 1 98.06 204 LYS A O 1
ATOM 1617 N N . THR A 1 205 ? 3.074 34.344 3.551 1 98.5 205 THR A N 1
ATOM 1618 C CA . THR A 1 205 ? 4.191 34.281 2.617 1 98.5 205 THR A CA 1
ATOM 1619 C C . THR A 1 205 ? 5.141 33.156 3.006 1 98.5 205 THR A C 1
ATOM 1621 O O . THR A 1 205 ? 5.66 33.125 4.125 1 98.5 205 THR A O 1
ATOM 1624 N N . PHE A 1 206 ? 5.312 32.281 2.029 1 98.88 206 PHE A N 1
ATOM 1625 C CA . PHE A 1 206 ? 6.34 31.266 2.25 1 98.88 206 PHE A CA 1
ATOM 1626 C C . PHE A 1 206 ? 7.73 31.891 2.205 1 98.88 206 PHE A C 1
ATOM 1628 O O . PHE A 1 206 ? 8.008 32.75 1.369 1 98.88 206 PHE A O 1
ATOM 1635 N N . ILE A 1 207 ? 8.648 31.438 3.084 1 98.75 207 ILE A N 1
ATOM 1636 C CA . ILE A 1 207 ? 10.031 31.891 3.117 1 98.75 207 ILE A CA 1
ATOM 1637 C C . ILE A 1 207 ? 10.961 30.688 3.248 1 98.75 207 ILE A C 1
ATOM 1639 O O . ILE A 1 207 ? 10.539 29.609 3.654 1 98.75 207 ILE A O 1
ATOM 1643 N N . ASP A 1 208 ? 12.219 30.891 2.799 1 98.44 208 ASP A N 1
ATOM 1644 C CA . ASP A 1 208 ? 13.211 29.891 3.158 1 98.44 208 ASP A CA 1
ATOM 1645 C C . ASP A 1 208 ? 13.312 29.734 4.676 1 98.44 208 ASP A C 1
ATOM 1647 O O . ASP A 1 208 ? 13.297 30.734 5.406 1 98.44 208 ASP A O 1
ATOM 1651 N N . CYS A 1 209 ? 13.359 28.5 5.066 1 98.31 209 CYS A N 1
ATOM 1652 C CA . CYS A 1 209 ? 13.406 28.266 6.508 1 98.31 209 CYS A CA 1
ATOM 1653 C C . CYS A 1 209 ? 14.727 28.75 7.094 1 98.31 209 CYS A C 1
ATOM 1655 O O . CYS A 1 209 ? 15.789 28.219 6.766 1 98.31 209 CYS A O 1
ATOM 1657 N N . PRO A 1 210 ? 14.609 29.734 7.988 1 97.69 210 PRO A N 1
ATOM 1658 C CA . PRO A 1 210 ? 15.836 30.141 8.68 1 97.69 210 PRO A CA 1
ATOM 1659 C C . PRO A 1 210 ? 16.469 29.016 9.484 1 97.69 210 PRO A C 1
ATOM 1661 O O . PRO A 1 210 ? 17.688 28.953 9.625 1 97.69 210 PRO A O 1
ATOM 1664 N N . LYS A 1 211 ? 15.57 28.219 9.953 1 96.44 211 LYS A N 1
ATOM 1665 C CA . LYS A 1 211 ? 15.961 27.031 10.719 1 96.44 211 LYS A CA 1
ATOM 1666 C C . LYS A 1 211 ? 14.93 25.922 10.57 1 96.44 211 LYS A C 1
ATOM 1668 O O . LYS A 1 211 ? 13.727 26.156 10.633 1 96.44 211 LYS A O 1
ATOM 1673 N N . LEU A 1 212 ? 15.477 24.75 10.352 1 97.5 212 LEU A N 1
ATOM 1674 C CA . LEU A 1 212 ? 14.633 23.562 10.391 1 97.5 212 LEU A CA 1
ATOM 1675 C C . LEU A 1 212 ? 14.945 22.719 11.625 1 97.5 212 LEU A C 1
ATOM 1677 O O . LEU A 1 212 ? 16.094 22.672 12.078 1 97.5 212 LEU A O 1
ATOM 1681 N N . PRO A 1 213 ? 13.922 22.094 12.219 1 96.88 213 PRO A N 1
ATOM 1682 C CA . PRO A 1 213 ? 14.25 21.109 13.258 1 96.88 213 PRO A CA 1
ATOM 1683 C C . PRO A 1 213 ? 15.062 19.938 12.727 1 96.88 213 PRO A C 1
ATOM 1685 O O . PRO A 1 213 ? 15.359 19.875 11.531 1 96.88 213 PRO A O 1
ATOM 1688 N N . LYS A 1 214 ? 15.531 19.125 13.648 1 96.38 214 LYS A N 1
ATOM 1689 C CA . LYS A 1 214 ? 16.219 17.922 13.211 1 96.38 214 LYS A CA 1
ATOM 1690 C C . LYS A 1 214 ? 15.25 16.938 12.562 1 96.38 214 LYS A C 1
ATOM 1692 O O . LYS A 1 214 ? 14.406 16.359 13.242 1 96.38 214 LYS A O 1
ATOM 1697 N N . LEU A 1 215 ? 15.336 16.844 11.281 1 97.88 215 LEU A N 1
ATOM 1698 C CA . LEU A 1 215 ? 14.484 15.961 10.5 1 97.88 215 LEU A CA 1
ATOM 1699 C C . LEU A 1 215 ? 15.281 14.781 9.953 1 97.88 215 LEU A C 1
ATOM 1701 O O . LEU A 1 215 ? 16.484 14.898 9.703 1 97.88 215 LEU A O 1
ATOM 1705 N N . HIS A 1 216 ? 14.625 13.656 9.844 1 97.5 216 HIS A N 1
ATOM 1706 C CA . HIS A 1 216 ? 15.312 12.445 9.406 1 97.5 216 HIS A CA 1
ATOM 1707 C C . HIS A 1 216 ? 14.539 11.742 8.297 1 97.5 216 HIS A C 1
ATOM 1709 O O . HIS A 1 216 ? 13.367 11.398 8.477 1 97.5 216 HIS A O 1
ATOM 1715 N N . CYS A 1 217 ? 15.219 11.586 7.219 1 98.31 217 CYS A N 1
ATOM 1716 C CA . CYS A 1 217 ? 14.734 10.781 6.102 1 98.31 217 CYS A CA 1
ATOM 1717 C C . CYS A 1 217 ? 15.891 10.125 5.355 1 98.31 217 CYS A C 1
ATOM 1719 O O . CYS A 1 217 ? 16.906 10.773 5.098 1 98.31 217 CYS A O 1
ATOM 1721 N N . PRO A 1 218 ? 15.766 8.891 5.082 1 98.5 218 PRO A N 1
ATOM 1722 C CA . PRO A 1 218 ? 16.797 8.273 4.25 1 98.5 218 PRO A CA 1
ATOM 1723 C C . PRO A 1 218 ? 16.766 8.766 2.803 1 98.5 218 PRO A C 1
ATOM 1725 O O . PRO A 1 218 ? 15.93 9.594 2.451 1 98.5 218 PRO A O 1
ATOM 1728 N N . GLU A 1 219 ? 17.672 8.297 1.998 1 98.31 219 GLU A N 1
ATOM 1729 C CA . GLU A 1 219 ? 17.812 8.719 0.607 1 98.31 219 GLU A CA 1
ATOM 1730 C C . GLU A 1 219 ? 16.547 8.391 -0.198 1 98.31 219 GLU A C 1
ATOM 1732 O O . GLU A 1 219 ? 16.156 9.164 -1.067 1 98.31 219 GLU A O 1
ATOM 1737 N N . GLU A 1 220 ? 15.992 7.188 0.147 1 98.5 220 GLU A N 1
ATOM 1738 C CA . GLU A 1 220 ? 14.75 6.766 -0.5 1 98.5 220 GLU A CA 1
ATOM 1739 C C . GLU A 1 220 ? 13.648 6.531 0.525 1 98.5 220 GLU A C 1
ATOM 1741 O O . GLU A 1 220 ? 13.898 6.004 1.61 1 98.5 220 GLU A O 1
ATOM 1746 N N . VAL A 1 221 ? 12.469 6.965 0.115 1 98.75 221 VAL A N 1
ATOM 1747 C CA . VAL A 1 221 ? 11.352 6.84 1.04 1 98.75 221 VAL A CA 1
ATOM 1748 C C . VAL A 1 221 ? 10.117 6.34 0.291 1 98.75 221 VAL A C 1
ATOM 1750 O O . VAL A 1 221 ? 9.906 6.695 -0.871 1 98.75 221 VAL A O 1
ATOM 1753 N N . LEU A 1 222 ? 9.391 5.48 1.017 1 98.88 222 LEU A N 1
ATOM 1754 C CA . LEU A 1 222 ? 8.117 5 0.488 1 98.88 222 LEU A CA 1
ATOM 1755 C C . LEU A 1 222 ? 7.07 6.109 0.5 1 98.88 222 LEU A C 1
ATOM 1757 O O . LEU A 1 222 ? 6.945 6.844 1.483 1 98.88 222 LEU A O 1
ATOM 1761 N N . PHE A 1 223 ? 6.426 6.395 -0.591 1 98.94 223 PHE A N 1
ATOM 1762 C CA . PHE A 1 223 ? 5.219 7.219 -0.583 1 98.94 223 PHE A CA 1
ATOM 1763 C C . PHE A 1 223 ? 3.971 6.344 -0.545 1 98.94 223 PHE A C 1
ATOM 1765 O O . PHE A 1 223 ? 3.463 5.934 -1.59 1 98.94 223 PHE A O 1
ATOM 1772 N N . HIS A 1 224 ? 3.465 6.062 0.669 1 98.81 224 HIS A N 1
ATOM 1773 C CA . HIS A 1 224 ? 2.33 5.18 0.923 1 98.81 224 HIS A CA 1
ATOM 1774 C C . HIS A 1 224 ? 1.033 5.789 0.402 1 98.81 224 HIS A C 1
ATOM 1776 O O . HIS A 1 224 ? 0.794 6.988 0.568 1 98.81 224 HIS A O 1
ATOM 1782 N N . PRO A 1 225 ? 0.172 5.004 -0.243 1 98.75 225 PRO A N 1
ATOM 1783 C CA . PRO A 1 225 ? -1.133 5.543 -0.632 1 98.75 225 PRO A CA 1
ATOM 1784 C C . PRO A 1 225 ? -2.014 5.879 0.568 1 98.75 225 PRO A C 1
ATOM 1786 O O . PRO A 1 225 ? -1.782 5.375 1.67 1 98.75 225 PRO A O 1
ATOM 1789 N N . PHE A 1 226 ? -2.895 6.727 0.346 1 98.69 226 PHE A N 1
ATOM 1790 C CA . PHE A 1 226 ? -3.973 6.977 1.297 1 98.69 226 PHE A CA 1
ATOM 1791 C C . PHE A 1 226 ? -5.324 6.98 0.594 1 98.69 226 PHE A C 1
ATOM 1793 O O . PHE A 1 226 ? -5.547 7.766 -0.33 1 98.69 226 PHE A O 1
ATOM 1800 N N . HIS A 1 227 ? -6.121 6.105 0.997 1 98 227 HIS A N 1
ATOM 1801 C CA . HIS A 1 227 ? -7.523 6.02 0.603 1 98 227 HIS A CA 1
ATOM 1802 C C . HIS A 1 227 ? -8.438 5.992 1.823 1 98 227 HIS A C 1
ATOM 1804 O O . HIS A 1 227 ? -8.102 5.375 2.838 1 98 227 HIS A O 1
ATOM 1810 N N . THR A 1 228 ? -9.594 6.551 1.66 1 96.62 228 THR A N 1
ATOM 1811 C CA . THR A 1 228 ? -10.469 6.668 2.82 1 96.62 228 THR A CA 1
ATOM 1812 C C . THR A 1 228 ? -10.938 5.289 3.283 1 96.62 228 THR A C 1
ATOM 1814 O O . THR A 1 228 ? -11.312 5.113 4.445 1 96.62 228 THR A O 1
ATOM 1817 N N . TRP A 1 229 ? -10.922 4.25 2.406 1 96.69 229 TRP A N 1
ATOM 1818 C CA . TRP A 1 229 ? -11.32 2.908 2.822 1 96.69 229 TRP A CA 1
ATOM 1819 C C . TRP A 1 229 ? -10.391 2.381 3.912 1 96.69 229 TRP A C 1
ATOM 1821 O O . TRP A 1 229 ? -10.719 1.408 4.598 1 96.69 229 TRP A O 1
ATOM 1831 N N . MET A 1 230 ? -9.195 2.969 4.078 1 97.69 230 MET A N 1
ATOM 1832 C CA . MET A 1 230 ? -8.227 2.557 5.086 1 97.69 230 MET A CA 1
ATOM 1833 C C . MET A 1 230 ? -8.719 2.885 6.488 1 97.69 230 MET A C 1
ATOM 1835 O O . MET A 1 230 ? -8.188 2.377 7.477 1 97.69 230 MET A O 1
ATOM 1839 N N . LEU A 1 231 ? -9.656 3.826 6.59 1 98 231 LEU A N 1
ATOM 1840 C CA . LEU A 1 231 ? -10.172 4.281 7.879 1 98 231 LEU A CA 1
ATOM 1841 C C . LEU A 1 231 ? -11.297 3.367 8.367 1 98 231 LEU A C 1
ATOM 1843 O O . LEU A 1 231 ? -12.156 2.963 7.582 1 98 231 LEU A O 1
ATOM 1847 N N . ASN A 1 232 ? -11.258 3.02 9.625 1 95.75 232 ASN A N 1
ATOM 1848 C CA . ASN A 1 232 ? -12.344 2.262 10.234 1 95.75 232 ASN A CA 1
ATOM 1849 C C . ASN A 1 232 ? -13.578 3.131 10.469 1 95.75 232 ASN A C 1
ATOM 1851 O O . ASN A 1 232 ? -13.5 4.148 11.156 1 95.75 232 ASN A O 1
ATOM 1855 N N . ALA A 1 233 ? -14.648 2.701 9.883 1 90.62 233 ALA A N 1
ATOM 1856 C CA . ALA A 1 233 ? -15.875 3.492 9.984 1 90.62 233 ALA A CA 1
ATOM 1857 C C . ALA A 1 233 ? -16.609 3.191 11.289 1 90.62 233 ALA A C 1
ATOM 1859 O O . ALA A 1 233 ? -17.438 3.988 11.742 1 90.62 233 ALA A O 1
ATOM 1860 N N . THR A 1 234 ? -16.469 1.808 11.859 1 76.19 234 THR A N 1
ATOM 1861 C CA . THR A 1 234 ? -17.172 1.439 13.078 1 76.19 234 THR A CA 1
ATOM 1862 C C . THR A 1 234 ? -16.219 1.396 14.266 1 76.19 234 THR A C 1
ATOM 1864 O O . THR A 1 234 ? -15.031 1.116 14.109 1 76.19 234 THR A O 1
ATOM 1867 N N . SER A 1 235 ? -15.906 2.383 14.977 1 60 235 SER A N 1
ATOM 1868 C CA . SER A 1 235 ? -14.836 2.422 15.977 1 60 235 SER A CA 1
ATOM 1869 C C . SER A 1 235 ? -15.242 1.689 17.25 1 60 235 SER A C 1
ATOM 1871 O O . SER A 1 235 ? -16.25 2.033 17.875 1 60 235 SER A O 1
ATOM 1873 N N . SER A 1 236 ? -15.227 0.224 17.406 1 47.41 236 SER A N 1
ATOM 1874 C CA . SER A 1 236 ? -15.094 -0.265 18.766 1 47.41 236 SER A CA 1
ATOM 1875 C C . SER A 1 236 ? -13.633 -0.297 19.203 1 47.41 236 SER A C 1
ATOM 1877 O O . SER A 1 236 ? -12.773 -0.818 18.484 1 47.41 236 SER A O 1
ATOM 1879 N N . ALA A 1 237 ? -13.148 0.702 19.875 1 42.19 237 ALA A N 1
ATOM 1880 C CA . ALA A 1 237 ? -11.805 0.621 20.422 1 42.19 237 ALA A CA 1
ATOM 1881 C C . ALA A 1 237 ? -11.578 -0.724 21.109 1 42.19 237 ALA A C 1
ATOM 1883 O O . ALA A 1 237 ? -12.383 -1.153 21.938 1 42.19 237 ALA A O 1
ATOM 1884 N N . LYS A 1 238 ? -11.008 -1.789 20.656 1 39.72 238 LYS A N 1
ATOM 1885 C CA . LYS A 1 238 ? -10.531 -2.828 21.562 1 39.72 238 LYS A CA 1
ATOM 1886 C C . LYS A 1 238 ? -9.727 -2.229 22.703 1 39.72 238 LYS A C 1
ATOM 1888 O O . LYS A 1 238 ? -8.664 -1.646 22.484 1 39.72 238 LYS A O 1
ATOM 1893 N N . ILE A 1 239 ? -10.352 -1.811 23.828 1 33.66 239 ILE A N 1
ATOM 1894 C CA . ILE A 1 239 ? -9.734 -1.406 25.094 1 33.66 239 ILE A CA 1
ATOM 1895 C C . ILE A 1 239 ? -8.773 -2.496 25.562 1 33.66 239 ILE A C 1
ATOM 1897 O O . ILE A 1 239 ? -9.203 -3.604 25.906 1 33.66 239 ILE A O 1
ATOM 1901 N N . THR A 1 240 ? -7.633 -2.707 24.906 1 35.5 240 THR A N 1
ATOM 1902 C CA . THR A 1 240 ? -6.727 -3.549 25.688 1 35.5 240 THR A CA 1
ATOM 1903 C C . THR A 1 240 ? -6.293 -2.842 26.969 1 35.5 240 THR A C 1
ATOM 1905 O O . THR A 1 240 ? -5.672 -1.778 26.922 1 35.5 240 THR A O 1
ATOM 1908 N N . LEU A 1 241 ? -7.074 -3.023 27.969 1 32.88 241 LEU A N 1
ATOM 1909 C CA . LEU A 1 241 ? -6.746 -2.543 29.312 1 32.88 241 LEU A CA 1
ATOM 1910 C C . LEU A 1 241 ? -5.352 -2.994 29.719 1 32.88 241 LEU A C 1
ATOM 1912 O O . LEU A 1 241 ? -4.934 -4.113 29.406 1 32.88 241 LEU A O 1
ATOM 1916 N N . PRO A 1 242 ? -4.547 -1.994 30.031 1 32.31 242 PRO A N 1
ATOM 1917 C CA . PRO A 1 242 ? -3.258 -2.426 30.578 1 32.31 242 PRO A CA 1
ATOM 1918 C C . PRO A 1 242 ? -3.4 -3.48 31.672 1 32.31 242 PRO A C 1
ATOM 1920 O O . PRO A 1 242 ? -4.316 -3.402 32.5 1 32.31 242 PRO A O 1
ATOM 1923 N N . THR A 1 243 ? -3.162 -4.719 31.344 1 34.16 243 THR A N 1
ATOM 1924 C CA . THR A 1 243 ? -3.068 -5.703 32.406 1 34.16 243 THR A CA 1
ATOM 1925 C C . THR A 1 243 ? -2.285 -5.141 33.594 1 34.16 243 THR A C 1
ATOM 1927 O O . THR A 1 243 ? -1.232 -4.527 33.406 1 34.16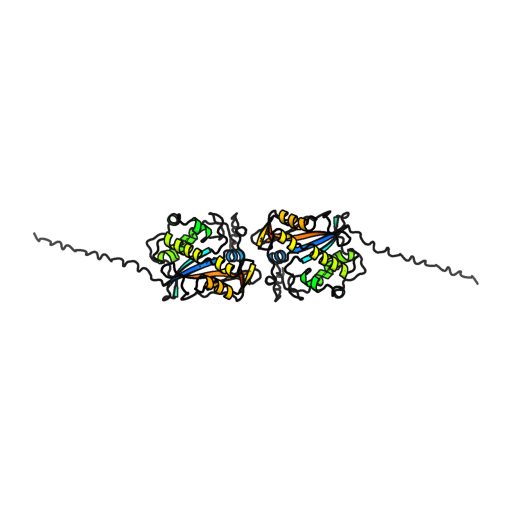 243 THR A O 1
ATOM 1930 N N . GLU A 1 244 ? -3.062 -4.895 34.719 1 27.3 244 GLU A N 1
ATOM 1931 C CA . GLU A 1 244 ? -2.477 -4.508 36 1 27.3 244 GLU A CA 1
ATOM 1932 C C . GLU A 1 244 ? -1.114 -5.164 36.188 1 27.3 244 GLU A C 1
ATOM 1934 O O . GLU A 1 244 ? -0.971 -6.375 36.031 1 27.3 244 GLU A O 1
ATOM 1939 N N . ALA A 1 245 ? -0.086 -4.266 36.375 1 26.31 245 ALA A N 1
ATOM 1940 C CA . ALA A 1 245 ? 1.132 -4.809 36.969 1 26.31 245 ALA A CA 1
ATOM 1941 C C . ALA A 1 245 ? 0.862 -5.352 38.375 1 26.31 245 ALA A C 1
ATOM 1943 O O . ALA A 1 245 ? 0.082 -4.77 39.125 1 26.31 245 ALA A O 1
ATOM 1944 N N . MET B 1 1 ? 21.625 -101.5 -10.594 1 33.31 1 MET B N 1
ATOM 1945 C CA . MET B 1 1 ? 22.031 -100.188 -10.953 1 33.31 1 MET B CA 1
ATOM 1946 C C . MET B 1 1 ? 20.812 -99.312 -11.344 1 33.31 1 MET B C 1
ATOM 1948 O O . MET B 1 1 ? 20.297 -99.438 -12.461 1 33.31 1 MET B O 1
ATOM 1952 N N . ALA B 1 2 ? 19.828 -99.125 -10.352 1 46.41 2 ALA B N 1
ATOM 1953 C CA . ALA B 1 2 ? 18.562 -98.438 -10.438 1 46.41 2 ALA B CA 1
ATOM 1954 C C . ALA B 1 2 ? 18.75 -97 -10.812 1 46.41 2 ALA B C 1
ATOM 1956 O O . ALA B 1 2 ? 19.547 -96.25 -10.18 1 46.41 2 ALA B O 1
ATOM 1957 N N . MET B 1 3 ? 18.562 -96.625 -12.109 1 40.91 3 MET B N 1
ATOM 1958 C CA . MET B 1 3 ? 18.625 -95.312 -12.773 1 40.91 3 MET B CA 1
ATOM 1959 C C . MET B 1 3 ? 17.672 -94.312 -12.125 1 40.91 3 MET B C 1
ATOM 1961 O O . MET B 1 3 ? 16.469 -94.562 -12.047 1 40.91 3 MET B O 1
ATOM 1965 N N . ARG B 1 4 ? 18.141 -93.562 -11.133 1 45.28 4 ARG B N 1
ATOM 1966 C CA . ARG B 1 4 ? 17.438 -92.438 -10.477 1 45.28 4 ARG B CA 1
ATOM 1967 C C . ARG B 1 4 ? 17.016 -91.375 -11.492 1 45.28 4 ARG B C 1
ATOM 1969 O O . ARG B 1 4 ? 17.859 -90.812 -12.211 1 45.28 4 ARG B O 1
ATOM 1976 N N . ALA B 1 5 ? 15.789 -91.438 -12.047 1 47.5 5 ALA B N 1
ATOM 1977 C CA . ALA B 1 5 ? 15.203 -90.438 -12.891 1 47.5 5 ALA B CA 1
ATOM 1978 C C . ALA B 1 5 ? 15.148 -89.062 -12.156 1 47.5 5 ALA B C 1
ATOM 1980 O O . ALA B 1 5 ? 14.633 -89 -11.039 1 47.5 5 ALA B O 1
ATOM 1981 N N . ILE B 1 6 ? 16.125 -88.188 -12.406 1 46.88 6 ILE B N 1
ATOM 1982 C CA . ILE B 1 6 ? 16.156 -86.812 -11.953 1 46.88 6 ILE B CA 1
ATOM 1983 C C . ILE B 1 6 ? 14.961 -86.062 -12.531 1 46.88 6 ILE B C 1
ATOM 1985 O O . ILE B 1 6 ? 14.789 -86 -13.75 1 46.88 6 ILE B O 1
ATOM 1989 N N . SER B 1 7 ? 13.867 -85.938 -11.82 1 42.81 7 SER B N 1
ATOM 1990 C CA . SER B 1 7 ? 12.734 -85.125 -12.203 1 42.81 7 SER B CA 1
ATOM 1991 C C . SER B 1 7 ? 13.117 -83.625 -12.25 1 42.81 7 SER B C 1
ATOM 1993 O O . SER B 1 7 ? 13.586 -83.125 -11.25 1 42.81 7 SER B O 1
ATOM 1995 N N . LEU B 1 8 ? 13.438 -83.125 -13.453 1 42.78 8 LEU B N 1
ATOM 1996 C CA . LEU B 1 8 ? 13.672 -81.75 -13.703 1 42.78 8 LEU B CA 1
ATOM 1997 C C . LEU B 1 8 ? 12.422 -80.938 -13.383 1 42.78 8 LEU B C 1
ATOM 1999 O O . LEU B 1 8 ? 11.383 -81.062 -14.016 1 42.78 8 LEU B O 1
ATOM 2003 N N . CYS B 1 9 ? 12.266 -80.438 -12.172 1 41.94 9 CYS B N 1
ATOM 2004 C CA . CYS B 1 9 ? 11.234 -79.438 -11.805 1 41.94 9 CYS B CA 1
ATOM 2005 C C . CYS B 1 9 ? 11.406 -78.188 -12.57 1 41.94 9 CYS B C 1
ATOM 2007 O O . CYS B 1 9 ? 12.406 -77.438 -12.391 1 41.94 9 CYS B O 1
ATOM 2009 N N . LEU B 1 10 ? 10.859 -78.062 -13.766 1 43.34 10 LEU B N 1
ATOM 2010 C CA . LEU B 1 10 ? 10.789 -76.812 -14.484 1 43.34 10 LEU B CA 1
ATOM 2011 C C . LEU B 1 10 ? 10.055 -75.75 -13.664 1 43.34 10 LEU B C 1
ATOM 2013 O O . LEU B 1 10 ? 8.852 -75.875 -13.414 1 43.34 10 LEU B O 1
ATOM 2017 N N . ILE B 1 11 ? 10.75 -75 -12.836 1 45.03 11 ILE B N 1
ATOM 2018 C CA . ILE B 1 11 ? 10.195 -73.812 -12.172 1 45.03 11 ILE B CA 1
ATOM 2019 C C . ILE B 1 11 ? 9.781 -72.812 -13.211 1 45.03 11 ILE B C 1
ATOM 2021 O O . ILE B 1 11 ? 10.625 -72.25 -13.922 1 45.03 11 ILE B O 1
ATOM 2025 N N . LEU B 1 12 ? 8.609 -72.875 -13.812 1 45.34 12 LEU B N 1
ATOM 2026 C CA . LEU B 1 12 ? 8.039 -71.812 -14.594 1 45.34 12 LEU B CA 1
ATOM 2027 C C . LEU B 1 12 ? 7.992 -70.5 -13.773 1 45.34 12 LEU B C 1
ATOM 2029 O O . LEU B 1 12 ? 7.234 -70.438 -12.805 1 45.34 12 LEU B O 1
ATOM 2033 N N . GLY B 1 13 ? 9.047 -69.75 -13.758 1 42.91 13 GLY B N 1
ATOM 2034 C CA . GLY B 1 13 ? 9.016 -68.375 -13.203 1 42.91 13 GLY B CA 1
ATOM 2035 C C . GLY B 1 13 ? 7.918 -67.5 -13.789 1 42.91 13 GLY B C 1
ATOM 2036 O O . GLY B 1 13 ? 7.895 -67.25 -15 1 42.91 13 GLY B O 1
ATOM 2037 N N . LEU B 1 14 ? 6.707 -67.5 -13.234 1 45.91 14 LEU B N 1
ATOM 2038 C CA . LEU B 1 14 ? 5.676 -66.5 -13.555 1 45.91 14 LEU B CA 1
ATOM 2039 C C . LEU B 1 14 ? 6.238 -65.125 -13.523 1 45.91 14 LEU B C 1
ATOM 2041 O O . LEU B 1 14 ? 6.578 -64.562 -12.461 1 45.91 14 LEU B O 1
ATOM 2045 N N . LEU B 1 15 ? 6.828 -64.688 -14.609 1 45.28 15 LEU B N 1
ATOM 2046 C CA . LEU B 1 15 ? 7.062 -63.219 -14.75 1 45.28 15 LEU B CA 1
ATOM 2047 C C . LEU B 1 15 ? 5.77 -62.438 -14.555 1 45.28 15 LEU B C 1
ATOM 2049 O O . LEU B 1 15 ? 4.863 -62.5 -15.383 1 45.28 15 LEU B O 1
ATOM 2053 N N . ALA B 1 16 ? 5.391 -62.125 -13.336 1 45.09 16 ALA B N 1
ATOM 2054 C CA . ALA B 1 16 ? 4.363 -61.125 -13.125 1 45.09 16 ALA B CA 1
ATOM 2055 C C . ALA B 1 16 ? 4.629 -59.875 -13.977 1 45.09 16 ALA B C 1
ATOM 2057 O O . ALA B 1 16 ? 5.617 -59.156 -13.758 1 45.09 16 ALA B O 1
ATOM 2058 N N . ALA B 1 17 ? 4.211 -59.875 -15.18 1 44.06 17 ALA B N 1
ATOM 2059 C CA . ALA B 1 17 ? 4.148 -58.562 -15.875 1 44.06 17 ALA B CA 1
ATOM 2060 C C . ALA B 1 17 ? 3.652 -57.469 -14.945 1 44.06 17 ALA B C 1
ATOM 2062 O O . ALA B 1 17 ? 2.551 -57.562 -14.398 1 44.06 17 ALA B O 1
ATOM 2063 N N . ALA B 1 18 ? 4.508 -56.75 -14.273 1 44.38 18 ALA B N 1
ATOM 2064 C CA . ALA B 1 18 ? 4.066 -55.5 -13.656 1 44.38 18 ALA B CA 1
ATOM 2065 C C . ALA B 1 18 ? 3.057 -54.781 -14.547 1 44.38 18 ALA B C 1
ATOM 2067 O O . ALA B 1 18 ? 3.316 -54.531 -15.727 1 44.38 18 ALA B O 1
ATOM 2068 N N . ALA B 1 19 ? 1.787 -54.969 -14.297 1 44.59 19 ALA B N 1
ATOM 2069 C CA . ALA B 1 19 ? 0.805 -54.094 -14.945 1 44.59 19 ALA B CA 1
ATOM 2070 C C . ALA B 1 19 ? 1.354 -52.688 -15.133 1 44.59 19 ALA B C 1
ATOM 2072 O O . ALA B 1 19 ? 2.021 -52.156 -14.25 1 44.59 19 ALA B O 1
ATOM 2073 N N . PRO B 1 20 ? 1.598 -52.25 -16.375 1 42.97 20 PRO B N 1
ATOM 2074 C CA . PRO B 1 20 ? 2.004 -50.844 -16.453 1 42.97 20 PRO B CA 1
ATOM 2075 C C . PRO B 1 20 ? 1.355 -50 -15.375 1 42.97 20 PRO B C 1
ATOM 2077 O O . PRO B 1 20 ? 0.257 -50.312 -14.914 1 42.97 20 PRO B O 1
ATOM 2080 N N . ALA B 1 21 ? 2.084 -49.344 -14.547 1 46.19 21 ALA B N 1
ATOM 2081 C CA . ALA B 1 21 ? 1.552 -48.344 -13.625 1 46.19 21 ALA B CA 1
ATOM 2082 C C . ALA B 1 21 ? 0.306 -47.688 -14.203 1 46.19 21 ALA B C 1
ATOM 2084 O O . ALA B 1 21 ? 0.328 -47.188 -15.328 1 46.19 21 ALA B O 1
ATOM 2085 N N . SER B 1 22 ? -0.847 -48.156 -14.008 1 45.22 22 SER B N 1
ATOM 2086 C CA . SER B 1 22 ? -2.088 -47.5 -14.406 1 45.22 22 SER B CA 1
ATOM 2087 C C . SER B 1 22 ? -1.926 -46 -14.438 1 45.22 22 SER B C 1
ATOM 2089 O O . SER B 1 22 ? -1.541 -45.375 -13.438 1 45.22 22 SER B O 1
ATOM 2091 N N . ALA B 1 23 ? -1.393 -45.344 -15.477 1 52.25 23 ALA B N 1
ATOM 2092 C CA . ALA B 1 23 ? -1.533 -43.875 -15.57 1 52.25 23 ALA B CA 1
ATOM 2093 C C . ALA B 1 23 ? -2.768 -43.406 -14.812 1 52.25 23 ALA B C 1
ATOM 2095 O O . ALA B 1 23 ? -3.887 -43.844 -15.102 1 52.25 23 ALA B O 1
ATOM 2096 N N . THR B 1 24 ? -2.686 -43.281 -13.547 1 61.38 24 THR B N 1
ATOM 2097 C CA . THR B 1 24 ? -3.801 -42.781 -12.758 1 61.38 24 THR B CA 1
ATOM 2098 C C . THR B 1 24 ? -4.473 -41.625 -13.477 1 61.38 24 THR B C 1
ATOM 2100 O O . THR B 1 24 ? -3.797 -40.75 -14.062 1 61.38 24 THR B O 1
ATOM 2103 N N . SER B 1 25 ? -5.762 -41.719 -13.953 1 83.75 25 SER B N 1
ATOM 2104 C CA . SER B 1 25 ? -6.586 -40.844 -14.805 1 83.75 25 SER B CA 1
ATOM 2105 C C . SER B 1 25 ? -7.059 -39.625 -14.055 1 83.75 25 SER B C 1
ATOM 2107 O O . SER B 1 25 ? -7.418 -39.688 -12.875 1 83.75 25 SER B O 1
ATOM 2109 N N . PHE B 1 26 ? -6.586 -38.5 -14.273 1 95.25 26 PHE B N 1
ATOM 2110 C CA . PHE B 1 26 ? -7.164 -37.25 -13.844 1 95.25 26 PHE B CA 1
ATOM 2111 C C . PHE B 1 26 ? -7.996 -36.625 -14.961 1 95.25 26 PHE B C 1
ATOM 2113 O O . PHE B 1 26 ? -7.996 -37.125 -16.094 1 95.25 26 PHE B O 1
ATOM 2120 N N . ASP B 1 27 ? -8.758 -35.625 -14.547 1 97.06 27 ASP B N 1
ATOM 2121 C CA . ASP B 1 27 ? -9.742 -35.094 -15.492 1 97.06 27 ASP B CA 1
ATOM 2122 C C . ASP B 1 27 ? -9.328 -33.719 -16.016 1 97.06 27 ASP B C 1
ATOM 2124 O O . ASP B 1 27 ? -9.562 -33.406 -17.188 1 97.06 27 ASP B O 1
ATOM 2128 N N . PHE B 1 28 ? -8.773 -32.906 -15.211 1 98.19 28 PHE B N 1
ATOM 2129 C CA . PHE B 1 28 ? -8.352 -31.578 -15.609 1 98.19 28 PHE B CA 1
ATOM 2130 C C . PHE B 1 28 ? -7.301 -31.047 -14.648 1 98.19 28 PHE B C 1
ATOM 2132 O O . PHE B 1 28 ? -7.004 -31.672 -13.625 1 98.19 28 PHE B O 1
ATOM 2139 N N . TYR B 1 29 ? -6.633 -29.891 -15.023 1 98.56 29 TYR B N 1
ATOM 2140 C CA . TYR B 1 29 ? -5.668 -29.219 -14.156 1 98.56 29 TYR B CA 1
ATOM 2141 C C . TYR B 1 29 ? -6.301 -28.016 -13.469 1 98.56 29 TYR B C 1
ATOM 2143 O O . TYR B 1 29 ? -7.098 -27.297 -14.07 1 98.56 29 TYR B O 1
ATOM 2151 N N . TYR B 1 30 ? -5.941 -27.766 -12.188 1 98.88 30 TYR B N 1
ATOM 2152 C CA . TYR B 1 30 ? -5.977 -26.422 -11.641 1 98.88 30 TYR B CA 1
ATOM 2153 C C . TYR B 1 30 ? -4.664 -25.688 -11.906 1 98.88 30 TYR B C 1
ATOM 2155 O O . TYR B 1 30 ? -3.596 -26.156 -11.5 1 98.88 30 TYR B O 1
ATOM 2163 N N . LEU B 1 31 ? -4.738 -24.656 -12.633 1 98.94 31 LEU B N 1
ATOM 2164 C CA . LEU B 1 31 ? -3.654 -23.672 -12.633 1 98.94 31 LEU B CA 1
ATOM 2165 C C . LEU B 1 31 ? -3.912 -22.578 -11.594 1 98.94 31 LEU B C 1
ATOM 2167 O O . LEU B 1 31 ? -4.848 -21.797 -11.734 1 98.94 31 LEU B O 1
ATOM 2171 N N . ILE B 1 32 ? -3.09 -22.531 -10.594 1 98.94 32 ILE B N 1
ATOM 2172 C CA . ILE B 1 32 ? -3.25 -21.562 -9.516 1 98.94 32 ILE B CA 1
ATOM 2173 C C . ILE B 1 32 ? -2.186 -20.469 -9.641 1 98.94 32 ILE B C 1
ATOM 2175 O O . ILE B 1 32 ? -0.987 -20.766 -9.586 1 98.94 32 ILE B O 1
ATOM 2179 N N . LEU B 1 33 ? -2.668 -19.266 -9.836 1 98.94 33 LEU B N 1
ATOM 2180 C CA . LEU B 1 33 ? -1.798 -18.094 -9.93 1 98.94 33 LEU B CA 1
ATOM 2181 C C . LEU B 1 33 ? -1.885 -17.25 -8.664 1 98.94 33 LEU B C 1
ATOM 2183 O O . LEU B 1 33 ? -2.98 -16.984 -8.164 1 98.94 33 LEU B O 1
ATOM 2187 N N . MET B 1 34 ? -0.747 -16.844 -8.172 1 98.88 34 MET B N 1
ATOM 2188 C CA . MET B 1 34 ? -0.693 -16.125 -6.898 1 98.88 34 MET B CA 1
ATOM 2189 C C . MET B 1 34 ? -0.183 -14.703 -7.102 1 98.88 34 MET B C 1
ATOM 2191 O O . MET B 1 34 ? 0.758 -14.477 -7.863 1 98.88 34 MET B O 1
ATOM 2195 N N . TRP B 1 35 ? -0.775 -13.773 -6.41 1 98.94 35 TRP B N 1
ATOM 2196 C CA . TRP B 1 35 ? -0.301 -12.398 -6.406 1 98.94 35 TRP B CA 1
ATOM 2197 C C . TRP B 1 35 ? 0.722 -12.172 -5.297 1 98.94 35 TRP B C 1
ATOM 2199 O O . TRP B 1 35 ? 0.388 -12.25 -4.109 1 98.94 35 TRP B O 1
ATOM 2209 N N . PRO B 1 36 ? 1.94 -11.859 -5.617 1 98.69 36 PRO B N 1
ATOM 2210 C CA . PRO B 1 36 ? 2.998 -11.828 -4.605 1 98.69 36 PRO B CA 1
ATOM 2211 C C . PRO B 1 36 ? 2.824 -10.68 -3.609 1 98.69 36 PRO B C 1
ATOM 2213 O O . PRO B 1 36 ? 3.254 -10.789 -2.459 1 98.69 36 PRO B O 1
ATOM 2216 N N . GLY B 1 37 ? 2.166 -9.578 -4.023 1 98.62 37 GLY B N 1
ATOM 2217 C CA . GLY B 1 37 ? 1.922 -8.484 -3.098 1 98.62 37 GLY B CA 1
ATOM 2218 C C . GLY B 1 37 ? 1.085 -8.891 -1.898 1 98.62 37 GLY B C 1
ATOM 2219 O O . GLY B 1 37 ? 1.379 -8.492 -0.768 1 98.62 37 GLY B O 1
ATOM 2220 N N . ALA B 1 38 ? 0.045 -9.625 -2.189 1 98.75 38 ALA B N 1
ATOM 2221 C CA . ALA B 1 38 ? -0.812 -10.125 -1.117 1 98.75 38 ALA B CA 1
ATOM 2222 C C . ALA B 1 38 ? -0.056 -11.102 -0.22 1 98.75 38 ALA B C 1
ATOM 2224 O O . ALA B 1 38 ? -0.223 -11.086 1.001 1 98.75 38 ALA B O 1
ATOM 2225 N N . TYR B 1 39 ? 0.757 -11.953 -0.82 1 98.38 39 TYR B N 1
ATOM 2226 C CA . TYR B 1 39 ? 1.562 -12.898 -0.053 1 98.38 39 TYR B CA 1
ATOM 2227 C C . TYR B 1 39 ? 2.475 -12.164 0.926 1 98.38 39 TYR B C 1
ATOM 2229 O O . TYR B 1 39 ? 2.504 -12.492 2.115 1 98.38 39 TYR B O 1
ATOM 2237 N N . CYS B 1 40 ? 3.205 -11.164 0.468 1 98.25 40 CYS B N 1
ATOM 2238 C CA . CYS B 1 40 ? 4.188 -10.461 1.285 1 98.25 40 CYS B CA 1
ATOM 2239 C C . CYS B 1 40 ? 3.504 -9.656 2.383 1 98.25 40 CYS B C 1
ATOM 2241 O O . CYS B 1 40 ? 4.012 -9.57 3.502 1 98.25 40 CYS B O 1
ATOM 2243 N N . ALA B 1 41 ? 2.379 -9.031 2.029 1 97.62 41 ALA B N 1
ATOM 2244 C CA . ALA B 1 41 ? 1.681 -8.164 2.975 1 97.62 41 ALA B CA 1
ATOM 2245 C C . ALA B 1 41 ? 1.164 -8.961 4.168 1 97.62 41 ALA B C 1
ATOM 2247 O O . ALA B 1 41 ? 0.983 -8.414 5.258 1 97.62 41 ALA B O 1
ATOM 2248 N N . ASP B 1 42 ? 0.908 -10.195 3.965 1 97 42 ASP B N 1
ATOM 2249 C CA . ASP B 1 42 ? 0.33 -11.023 5.02 1 97 42 ASP B CA 1
ATOM 2250 C C . ASP B 1 42 ? 1.337 -12.055 5.527 1 97 42 ASP B C 1
ATOM 2252 O O . ASP B 1 42 ? 0.976 -12.969 6.266 1 97 42 ASP B O 1
ATOM 2256 N N . SER B 1 43 ? 2.557 -12.023 5.164 1 94.75 43 SER B N 1
ATOM 2257 C CA . SER B 1 43 ? 3.539 -13.039 5.535 1 94.75 43 SER B CA 1
ATOM 2258 C C . SER B 1 43 ? 4.105 -12.773 6.926 1 94.75 43 SER B C 1
ATOM 2260 O O . SER B 1 43 ? 4.566 -11.664 7.215 1 94.75 43 SER B O 1
ATOM 2262 N N . ASP B 1 44 ? 4.176 -13.789 7.777 1 90.25 44 ASP B N 1
ATOM 2263 C CA . ASP B 1 44 ? 4.773 -13.695 9.109 1 90.25 44 ASP B CA 1
ATOM 2264 C C . ASP B 1 44 ? 6.297 -13.766 9.031 1 90.25 44 ASP B C 1
ATOM 2266 O O . ASP B 1 44 ? 6.988 -13.281 9.93 1 90.25 44 ASP B O 1
ATOM 2270 N N . TYR B 1 45 ? 6.766 -14.344 7.977 1 89.31 45 TYR B N 1
ATOM 2271 C CA . TYR B 1 45 ? 8.195 -14.609 7.879 1 89.31 45 TYR B CA 1
ATOM 2272 C C . TYR B 1 45 ? 8.883 -13.578 6.98 1 89.31 45 TYR B C 1
ATOM 2274 O O . TYR B 1 45 ? 10.109 -13.531 6.91 1 89.31 45 TYR B O 1
ATOM 2282 N N . GLY B 1 46 ? 8.062 -12.859 6.312 1 93.25 46 GLY B N 1
ATOM 2283 C CA . GLY B 1 46 ? 8.609 -11.883 5.379 1 93.25 46 GLY B CA 1
ATOM 2284 C C . GLY B 1 46 ? 8.836 -12.453 3.99 1 93.25 46 GLY B C 1
ATOM 2285 O O . GLY B 1 46 ? 8.539 -13.625 3.734 1 93.25 46 GLY B O 1
ATOM 2286 N N . CYS B 1 47 ? 9.227 -11.68 3.072 1 97.69 47 CYS B N 1
ATOM 2287 C CA . CYS B 1 47 ? 9.547 -12.023 1.691 1 97.69 47 CYS B CA 1
ATOM 2288 C C . CYS B 1 47 ? 10.977 -11.617 1.343 1 97.69 47 CYS B C 1
ATOM 2290 O O . CYS B 1 47 ? 11.422 -10.539 1.721 1 97.69 47 CYS B O 1
ATOM 2292 N N . CYS B 1 48 ? 11.664 -12.523 0.642 1 97.62 48 CYS B N 1
ATOM 2293 C CA . CYS B 1 48 ? 13.078 -12.328 0.343 1 97.62 48 CYS B CA 1
ATOM 2294 C C . CYS B 1 48 ? 13.344 -12.461 -1.151 1 97.62 48 CYS B C 1
ATOM 2296 O O . CYS B 1 48 ? 12.633 -13.195 -1.847 1 97.62 48 CYS B O 1
ATOM 2298 N N . VAL B 1 49 ? 14.352 -11.727 -1.591 1 97.44 49 VAL B N 1
ATOM 2299 C CA . VAL B 1 49 ? 14.828 -11.914 -2.959 1 97.44 49 VAL B CA 1
ATOM 2300 C C . VAL B 1 49 ? 15.375 -13.328 -3.123 1 97.44 49 VAL B C 1
ATOM 2302 O O . VAL B 1 49 ? 16.266 -13.742 -2.375 1 97.44 49 VAL B O 1
ATOM 2305 N N . PRO B 1 50 ? 14.836 -14.062 -4.113 1 96.94 50 PRO B N 1
ATOM 2306 C CA . PRO B 1 50 ? 15.422 -15.383 -4.352 1 96.94 50 PRO B CA 1
ATOM 2307 C C . PRO B 1 50 ? 16.891 -15.312 -4.738 1 96.94 50 PRO B C 1
ATOM 2309 O O . PRO B 1 50 ? 17.391 -14.25 -5.125 1 96.94 50 PRO B O 1
ATOM 2312 N N . LYS B 1 51 ? 17.594 -16.438 -4.621 1 95.31 51 LYS B N 1
ATOM 2313 C CA . LYS B 1 51 ? 19.016 -16.5 -4.902 1 95.31 51 LYS B CA 1
ATOM 2314 C C . LYS B 1 51 ? 19.312 -16.094 -6.348 1 95.31 51 LYS B C 1
ATOM 2316 O O . LYS B 1 51 ? 20.344 -15.484 -6.629 1 95.31 51 LYS B O 1
ATOM 2321 N N . TYR B 1 52 ? 18.375 -16.422 -7.195 1 93.56 52 TYR B N 1
ATOM 2322 C CA . TYR B 1 52 ? 18.625 -16.156 -8.609 1 93.56 52 TYR B CA 1
ATOM 2323 C C . TYR B 1 52 ? 18.406 -14.688 -8.93 1 93.56 52 TYR B C 1
ATOM 2325 O O . TYR B 1 52 ? 18.781 -14.227 -10.008 1 93.56 52 TYR B O 1
ATOM 2333 N N . GLY B 1 53 ? 17.719 -13.953 -8.07 1 95.12 53 GLY B N 1
ATOM 2334 C CA . GLY B 1 53 ? 17.469 -12.5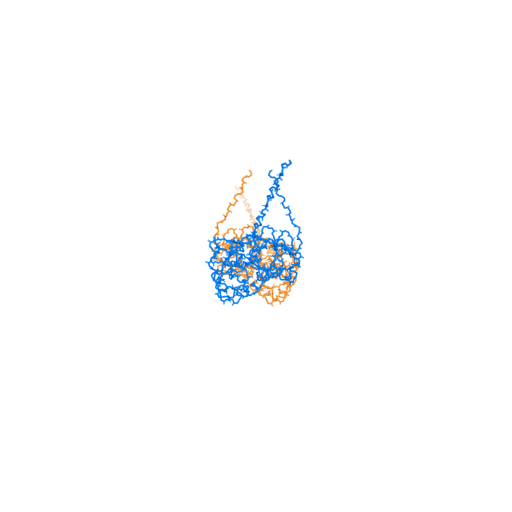47 -8.328 1 95.12 53 GLY B CA 1
ATOM 2335 C C . GLY B 1 53 ? 16 -12.164 -8.172 1 95.12 53 GLY B C 1
ATOM 2336 O O . GLY B 1 53 ? 15.195 -12.945 -7.668 1 95.12 53 GLY B O 1
ATOM 2337 N N . TYR B 1 54 ? 15.711 -10.969 -8.648 1 96.88 54 TYR B N 1
ATOM 2338 C CA . TYR B 1 54 ? 14.375 -10.406 -8.469 1 96.88 54 TYR B CA 1
ATOM 2339 C C . TYR B 1 54 ? 13.375 -11.07 -9.406 1 96.88 54 TYR B C 1
ATOM 2341 O O . TYR B 1 54 ? 13.664 -11.258 -10.594 1 96.88 54 TYR B O 1
ATOM 2349 N N . PRO B 1 55 ? 12.234 -11.43 -8.898 1 98.06 55 PRO B N 1
ATOM 2350 C CA . PRO B 1 55 ? 11.164 -11.953 -9.75 1 98.06 55 PRO B CA 1
ATOM 2351 C C . PRO B 1 55 ? 10.445 -10.859 -10.539 1 98.06 55 PRO B C 1
ATOM 2353 O O . PRO B 1 55 ? 10.766 -9.68 -10.391 1 98.06 55 PRO B O 1
ATOM 2356 N N . ALA B 1 56 ? 9.562 -11.359 -11.43 1 98.31 56 ALA B N 1
ATOM 2357 C CA . ALA B 1 56 ? 8.711 -10.406 -12.141 1 98.31 56 ALA B CA 1
ATOM 2358 C C . ALA B 1 56 ? 7.68 -9.789 -11.203 1 98.31 56 ALA B C 1
ATOM 2360 O O . ALA B 1 56 ? 7.25 -10.43 -10.234 1 98.31 56 ALA B O 1
ATOM 2361 N N . GLU B 1 57 ? 7.332 -8.57 -11.438 1 98.44 57 GLU B N 1
ATOM 2362 C CA . GLU B 1 57 ? 6.223 -7.953 -10.711 1 98.44 57 GLU B CA 1
ATOM 2363 C C . GLU B 1 57 ? 4.883 -8.32 -11.344 1 98.44 57 GLU B C 1
ATOM 2365 O O . GLU B 1 57 ? 4.191 -7.457 -11.891 1 98.44 57 GLU B O 1
ATOM 2370 N N . ASP B 1 58 ? 4.559 -9.508 -11.281 1 98.69 58 ASP B N 1
ATOM 2371 C CA . ASP B 1 58 ? 3.385 -10.125 -11.891 1 98.69 58 ASP B CA 1
ATOM 2372 C C . ASP B 1 58 ? 2.891 -11.305 -11.07 1 98.69 58 ASP B C 1
ATOM 2374 O O . ASP B 1 58 ? 3.488 -11.648 -10.047 1 98.69 58 ASP B O 1
ATOM 2378 N N . PHE B 1 59 ? 1.705 -11.867 -11.516 1 98.94 59 PHE B N 1
ATOM 2379 C CA . PHE B 1 59 ? 1.241 -13.109 -10.898 1 98.94 59 PHE B CA 1
ATOM 2380 C C . PHE B 1 59 ? 2.248 -14.234 -11.117 1 98.94 59 PHE B C 1
ATOM 2382 O O . PHE B 1 59 ? 2.777 -14.391 -12.219 1 98.94 59 PHE B O 1
ATOM 2389 N N . PHE B 1 60 ? 2.477 -15.008 -10.023 1 98.81 60 PHE B N 1
ATOM 2390 C CA . PHE B 1 60 ? 3.303 -16.203 -10.094 1 98.81 60 PHE B CA 1
ATOM 2391 C C . PHE B 1 60 ? 2.439 -17.453 -10.312 1 98.81 60 PHE B C 1
ATOM 2393 O O . PHE B 1 60 ? 1.278 -17.484 -9.898 1 98.81 60 PHE B O 1
ATOM 2400 N N . VAL B 1 61 ? 3.035 -18.453 -10.953 1 98.94 61 VAL B N 1
ATOM 2401 C CA . VAL B 1 61 ? 2.451 -19.797 -10.82 1 98.94 61 VAL B CA 1
ATOM 2402 C C . VAL B 1 61 ? 2.668 -20.312 -9.398 1 98.94 61 VAL B C 1
ATOM 2404 O O . VAL B 1 61 ? 3.795 -20.312 -8.898 1 98.94 61 VAL B O 1
ATOM 2407 N N . GLU B 1 62 ? 1.654 -20.609 -8.805 1 98.75 62 GLU B N 1
ATOM 2408 C CA . GLU B 1 62 ? 1.762 -21.25 -7.5 1 98.75 62 GLU B CA 1
ATOM 2409 C C . GLU B 1 62 ? 1.719 -22.781 -7.629 1 98.75 62 GLU B C 1
ATOM 2411 O O . GLU B 1 62 ? 2.463 -23.484 -6.945 1 98.75 62 GLU B O 1
ATOM 2416 N N . SER B 1 63 ? 0.831 -23.266 -8.484 1 98.88 63 SER B N 1
ATOM 2417 C CA . SER B 1 63 ? 0.718 -24.703 -8.656 1 98.88 63 SER B CA 1
ATOM 2418 C C . SER B 1 63 ? 0.002 -25.047 -9.961 1 98.88 63 SER B C 1
ATOM 2420 O O . SER B 1 63 ? -0.749 -24.234 -10.5 1 98.88 63 SER B O 1
ATOM 2422 N N . PHE B 1 64 ? 0.309 -26.156 -10.484 1 98.88 64 PHE B N 1
ATOM 2423 C CA . PHE B 1 64 ? -0.345 -26.797 -11.617 1 98.88 64 PHE B CA 1
ATOM 2424 C C . PHE B 1 64 ? -0.795 -28.203 -11.266 1 98.88 64 PHE B C 1
ATOM 2426 O O . PHE B 1 64 ? -0.08 -29.172 -11.523 1 98.88 64 PHE B O 1
ATOM 2433 N N . MET B 1 65 ? -2.027 -28.328 -10.789 1 98.69 65 MET B N 1
ATOM 2434 C CA . MET B 1 65 ? -2.473 -29.5 -10.031 1 98.69 65 MET B CA 1
ATOM 2435 C C . MET B 1 65 ? -3.359 -30.391 -10.891 1 98.69 65 MET B C 1
ATOM 2437 O O . MET B 1 65 ? -4.301 -29.922 -11.523 1 98.69 65 MET B O 1
ATOM 2441 N N . THR B 1 66 ? -3.088 -31.734 -10.844 1 98.31 66 THR B N 1
ATOM 2442 C CA . THR B 1 66 ? -3.957 -32.719 -11.469 1 98.31 66 THR B CA 1
ATOM 2443 C C . THR B 1 66 ? -5.141 -33.062 -10.562 1 98.31 66 THR B C 1
ATOM 2445 O O . THR B 1 66 ? -4.961 -33.312 -9.375 1 98.31 66 THR B O 1
ATOM 2448 N N . PHE B 1 67 ? -6.332 -32.969 -11.188 1 98.06 67 PHE B N 1
ATOM 2449 C CA . PHE B 1 67 ? -7.523 -33.156 -10.375 1 98.06 67 PHE B CA 1
ATOM 2450 C C . PHE B 1 67 ? -8.438 -34.219 -11 1 98.06 67 PHE B C 1
ATOM 2452 O O . PHE B 1 67 ? -8.664 -34.188 -12.211 1 98.06 67 PHE B O 1
ATOM 2459 N N . ASP B 1 68 ? -8.914 -35.094 -10.164 1 96.88 68 ASP B N 1
ATOM 2460 C CA . ASP B 1 68 ? -9.867 -36.125 -10.555 1 96.88 68 ASP B CA 1
ATOM 2461 C C . ASP B 1 68 ? -11.273 -35.781 -10.07 1 96.88 68 ASP B C 1
ATOM 2463 O O . ASP B 1 68 ? -11.531 -35.75 -8.867 1 96.88 68 ASP B O 1
ATOM 2467 N N . LEU B 1 69 ? -12.156 -35.625 -11 1 95.19 69 LEU B N 1
ATOM 2468 C CA . LEU B 1 69 ? -13.516 -35.188 -10.68 1 95.19 69 LEU B CA 1
ATOM 2469 C C . LEU B 1 69 ? -14.281 -36.312 -9.984 1 95.19 69 LEU B C 1
ATOM 2471 O O . LEU B 1 69 ? -15.078 -36.062 -9.078 1 95.19 69 LEU B O 1
ATOM 2475 N N . SER B 1 70 ? -14.094 -37.531 -10.438 1 93.56 70 SER B N 1
ATOM 2476 C CA . SER B 1 70 ? -14.836 -38.656 -9.891 1 93.56 70 SER B CA 1
ATOM 2477 C C . SER B 1 70 ? -14.469 -38.906 -8.43 1 93.56 70 SER B C 1
ATOM 2479 O O . SER B 1 70 ? -15.336 -39.219 -7.613 1 93.56 70 SER B O 1
ATOM 2481 N N . LEU B 1 71 ? -13.234 -38.719 -8.078 1 94.19 71 LEU B N 1
ATOM 2482 C CA . LEU B 1 71 ? -12.766 -38.906 -6.707 1 94.19 71 LEU B CA 1
ATOM 2483 C C . LEU B 1 71 ? -12.875 -37.625 -5.914 1 94.19 71 LEU B C 1
ATOM 2485 O O . LEU B 1 71 ? -12.75 -37.625 -4.688 1 94.19 71 LEU B O 1
ATOM 2489 N N . ASN B 1 72 ? -13.109 -36.531 -6.625 1 95.31 72 ASN B N 1
ATOM 2490 C CA . ASN B 1 72 ? -13.211 -35.188 -6.051 1 95.31 72 ASN B CA 1
ATOM 2491 C C . ASN B 1 72 ? -11.961 -34.812 -5.25 1 95.31 72 ASN B C 1
ATOM 2493 O O . ASN B 1 72 ? -12.062 -34.375 -4.105 1 95.31 72 ASN B O 1
ATOM 2497 N N . LYS B 1 73 ? -10.867 -35 -5.785 1 96 73 LYS B N 1
ATOM 2498 C CA . LYS B 1 73 ? -9.594 -34.688 -5.141 1 96 73 LYS B CA 1
ATOM 2499 C C . LYS B 1 73 ? -8.477 -34.531 -6.168 1 96 73 LYS B C 1
ATOM 2501 O O . LYS B 1 73 ? -8.609 -35 -7.301 1 96 73 LYS B O 1
ATOM 2506 N N . ALA B 1 74 ? -7.414 -33.969 -5.746 1 96.5 74 ALA B N 1
ATOM 2507 C CA . ALA B 1 74 ? -6.191 -33.938 -6.543 1 96.5 74 ALA B CA 1
ATOM 2508 C C . ALA B 1 74 ? -5.555 -35.312 -6.625 1 96.5 74 ALA B C 1
ATOM 2510 O O . ALA B 1 74 ? -5.586 -36.062 -5.656 1 96.5 74 ALA B O 1
ATOM 2511 N N . ILE B 1 75 ? -5.035 -35.625 -7.766 1 95.5 75 ILE B N 1
ATOM 2512 C CA . ILE B 1 75 ? -4.242 -36.844 -7.934 1 95.5 75 ILE B CA 1
ATOM 2513 C C . ILE B 1 75 ? -2.77 -36.562 -7.684 1 95.5 75 ILE B C 1
ATOM 2515 O O . ILE B 1 75 ? -2.18 -35.688 -8.352 1 95.5 75 ILE B O 1
ATOM 2519 N N . VAL B 1 76 ? -2.26 -37.188 -6.684 1 95.38 76 VAL B N 1
ATOM 2520 C CA . VAL B 1 76 ? -0.926 -36.812 -6.238 1 95.38 76 VAL B CA 1
ATOM 2521 C C . VAL B 1 76 ? -0.041 -38.031 -6.129 1 95.38 76 VAL B C 1
ATOM 2523 O O . VAL B 1 76 ? -0.543 -39.156 -5.984 1 95.38 76 VAL B O 1
ATOM 2526 N N . ARG B 1 77 ? 1.287 -37.781 -6.246 1 94.19 77 ARG B N 1
ATOM 2527 C CA . ARG B 1 77 ? 2.348 -38.719 -5.922 1 94.19 77 ARG B CA 1
ATOM 2528 C C . ARG B 1 77 ? 2.125 -40.062 -6.633 1 94.19 77 ARG B C 1
ATOM 2530 O O . ARG B 1 77 ? 2.146 -41.094 -6 1 94.19 77 ARG B O 1
ATOM 2537 N N . CYS B 1 78 ? 1.886 -39.969 -7.863 1 93.31 78 CYS B N 1
ATOM 2538 C CA . CYS B 1 78 ? 1.739 -41.188 -8.688 1 93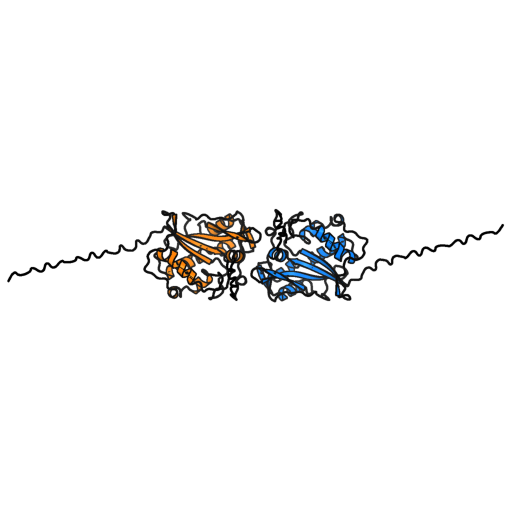.31 78 CYS B CA 1
ATOM 2539 C C . CYS B 1 78 ? 3.059 -41.938 -8.797 1 93.31 78 CYS B C 1
ATOM 2541 O O . CYS B 1 78 ? 4.129 -41.344 -8.609 1 93.31 78 CYS B O 1
ATOM 2543 N N . ASN B 1 79 ? 2.842 -43.219 -8.961 1 85.06 79 ASN B N 1
ATOM 2544 C CA . ASN B 1 79 ? 4.035 -44 -9.203 1 85.06 79 ASN B CA 1
ATOM 2545 C C . ASN B 1 79 ? 4.691 -43.656 -10.531 1 85.06 79 ASN B C 1
ATOM 2547 O O . ASN B 1 79 ? 4.027 -43.625 -11.57 1 85.06 79 ASN B O 1
ATOM 2551 N N . SER B 1 80 ? 5.855 -43.094 -10.383 1 78.81 80 SER B N 1
ATOM 2552 C CA . SER B 1 80 ? 6.57 -42.719 -11.594 1 78.81 80 SER B CA 1
ATOM 2553 C C . SER B 1 80 ? 8.055 -43.062 -11.492 1 78.81 80 SER B C 1
ATOM 2555 O O . SER B 1 80 ? 8.641 -43 -10.414 1 78.81 80 SER B O 1
ATOM 2557 N N . ASP B 1 81 ? 8.555 -43.531 -12.586 1 80.25 81 ASP B N 1
ATOM 2558 C CA . ASP B 1 81 ? 9.992 -43.75 -12.68 1 80.25 81 ASP B CA 1
ATOM 2559 C C . ASP B 1 81 ? 10.727 -42.5 -13.125 1 80.25 81 ASP B C 1
ATOM 2561 O O . ASP B 1 81 ? 11.883 -42.562 -13.555 1 80.25 81 ASP B O 1
ATOM 2565 N N . LYS B 1 82 ? 10.109 -41.438 -13 1 86.5 82 LYS B N 1
ATOM 2566 C CA . LYS B 1 82 ? 10.711 -40.219 -13.484 1 86.5 82 LYS B CA 1
ATOM 2567 C C . LYS B 1 82 ? 11.117 -39.312 -12.32 1 86.5 82 LYS B C 1
ATOM 2569 O O . LYS B 1 82 ? 10.305 -38.5 -11.836 1 86.5 82 LYS B O 1
ATOM 2574 N N . PRO B 1 83 ? 12.359 -39.312 -11.922 1 91.19 83 PRO B N 1
ATOM 2575 C CA . PRO B 1 83 ? 12.805 -38.469 -10.805 1 91.19 83 PRO B CA 1
ATOM 2576 C C . PRO B 1 83 ? 12.914 -37 -11.18 1 91.19 83 PRO B C 1
ATOM 2578 O O . PRO B 1 83 ? 13.078 -36.688 -12.352 1 91.19 83 PRO B O 1
ATOM 2581 N N . PHE B 1 84 ? 12.789 -36.188 -10.172 1 97.31 84 PHE B N 1
ATOM 2582 C CA . PHE B 1 84 ? 13.055 -34.75 -10.367 1 97.31 84 PHE B CA 1
ATOM 2583 C C . PHE B 1 84 ? 14.531 -34.5 -10.633 1 97.31 84 PHE B C 1
ATOM 2585 O O . PHE B 1 84 ? 15.391 -35 -9.906 1 97.31 84 PHE B O 1
ATOM 2592 N N . ASP B 1 85 ? 14.773 -33.781 -11.695 1 97.56 85 ASP B N 1
ATOM 2593 C CA . ASP B 1 85 ? 16.125 -33.344 -12.062 1 97.56 85 ASP B CA 1
ATOM 2594 C C . ASP B 1 85 ? 16.125 -31.875 -12.469 1 97.56 85 ASP B C 1
ATOM 2596 O O . ASP B 1 85 ? 15.734 -31.547 -13.586 1 97.56 85 ASP B O 1
ATOM 2600 N N . VAL B 1 86 ? 16.703 -31.094 -11.57 1 97.25 86 VAL B N 1
ATOM 2601 C CA . VAL B 1 86 ? 16.641 -29.641 -11.773 1 97.25 86 VAL B CA 1
ATOM 2602 C C . VAL B 1 86 ? 17.406 -29.266 -13.047 1 97.25 86 VAL B C 1
ATOM 2604 O O . VAL B 1 86 ? 17.078 -28.281 -13.703 1 97.25 86 VAL B O 1
ATOM 2607 N N . ASN B 1 87 ? 18.344 -30.031 -13.445 1 97.5 87 ASN B N 1
ATOM 2608 C CA . ASN B 1 87 ? 19.141 -29.734 -14.625 1 97.5 87 ASN B CA 1
ATOM 2609 C C . ASN B 1 87 ? 18.297 -29.781 -15.898 1 97.5 87 ASN B C 1
ATOM 2611 O O . ASN B 1 87 ? 18.594 -29.094 -16.875 1 97.5 87 ASN B O 1
ATOM 2615 N N . LYS B 1 88 ? 17.312 -30.562 -15.859 1 97.69 88 LYS B N 1
ATOM 2616 C CA . LYS B 1 88 ? 16.438 -30.688 -17.016 1 97.69 88 LYS B CA 1
ATOM 2617 C C . LYS B 1 88 ? 15.609 -29.422 -17.219 1 97.69 88 LYS B C 1
ATOM 2619 O O . LYS B 1 88 ? 15.016 -29.219 -18.266 1 97.69 88 LYS B O 1
ATOM 2624 N N . LEU B 1 89 ? 15.562 -28.547 -16.266 1 98.31 89 LEU B N 1
ATOM 2625 C CA . LEU B 1 89 ? 14.766 -27.328 -16.328 1 98.31 89 LEU B CA 1
ATOM 2626 C C . LEU B 1 89 ? 15.602 -26.156 -16.844 1 98.31 89 LEU B C 1
ATOM 2628 O O . LEU B 1 89 ? 15.086 -25.047 -17.016 1 98.31 89 LEU B O 1
ATOM 2632 N N . GLU B 1 90 ? 16.828 -26.344 -17.172 1 97.56 90 GLU B N 1
ATOM 2633 C CA . GLU B 1 90 ? 17.75 -25.312 -17.594 1 97.56 90 GLU B CA 1
ATOM 2634 C C . GLU B 1 90 ? 17.172 -24.484 -18.75 1 97.56 90 GLU B C 1
ATOM 2636 O O . GLU B 1 90 ? 17.266 -23.266 -18.734 1 97.56 90 GLU B O 1
ATOM 2641 N N . PRO B 1 91 ? 16.5 -25.172 -19.688 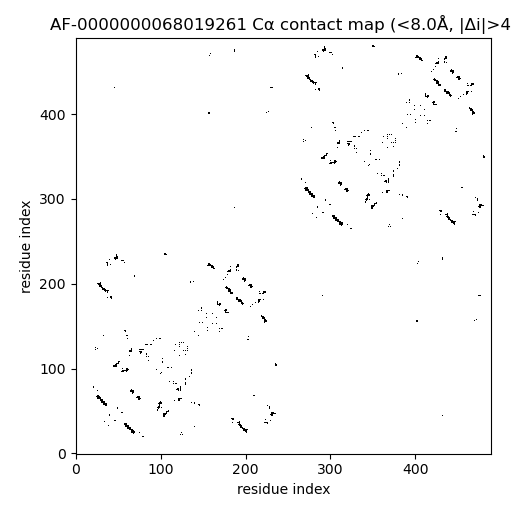1 98.19 91 PRO B N 1
ATOM 2642 C CA . PRO B 1 91 ? 16 -24.406 -20.828 1 98.19 91 PRO B CA 1
ATOM 2643 C C . PRO B 1 91 ? 14.945 -23.375 -20.438 1 98.19 91 PRO B C 1
ATOM 2645 O O . PRO B 1 91 ? 14.68 -22.438 -21.203 1 98.19 91 PRO B O 1
ATOM 2648 N N . ILE B 1 92 ? 14.273 -23.531 -19.344 1 98.44 92 ILE B N 1
ATOM 2649 C CA . ILE B 1 92 ? 13.203 -22.625 -18.953 1 98.44 92 ILE B CA 1
ATOM 2650 C C . ILE B 1 92 ? 13.523 -21.969 -17.609 1 98.44 92 ILE B C 1
ATOM 2652 O O . ILE B 1 92 ? 12.633 -21.438 -16.953 1 98.44 92 ILE B O 1
ATOM 2656 N N . GLU B 1 93 ? 14.695 -22.031 -17.188 1 96.62 93 GLU B N 1
ATOM 2657 C CA . GLU B 1 93 ? 15.125 -21.578 -15.867 1 96.62 93 GLU B CA 1
ATOM 2658 C C . GLU B 1 93 ? 14.781 -20.109 -15.641 1 96.62 93 GLU B C 1
ATOM 2660 O O . GLU B 1 93 ? 14.336 -19.734 -14.555 1 96.62 93 GLU B O 1
ATOM 2665 N N . ASN B 1 94 ? 15.047 -19.312 -16.625 1 97.25 94 ASN B N 1
ATOM 2666 C CA . ASN B 1 94 ? 14.75 -17.875 -16.516 1 97.25 94 ASN B CA 1
ATOM 2667 C C . ASN B 1 94 ? 13.266 -17.641 -16.234 1 97.25 94 ASN B C 1
ATOM 2669 O O . ASN B 1 94 ? 12.922 -16.844 -15.352 1 97.25 94 ASN B O 1
ATOM 2673 N N . ASN B 1 95 ? 12.422 -18.328 -16.953 1 98.38 95 ASN B N 1
ATOM 2674 C CA . ASN B 1 95 ? 10.984 -18.203 -16.734 1 98.38 95 ASN B CA 1
ATOM 2675 C C . ASN B 1 95 ? 10.578 -18.734 -15.367 1 98.38 95 ASN B C 1
ATOM 2677 O O . ASN B 1 95 ? 9.734 -18.125 -14.695 1 98.38 95 ASN B O 1
ATOM 2681 N N . LEU B 1 96 ? 11.102 -19.844 -14.961 1 98.62 96 LEU B N 1
ATOM 2682 C CA . LEU B 1 96 ? 10.828 -20.375 -13.633 1 98.62 96 LEU B CA 1
ATOM 2683 C C . LEU B 1 96 ? 11.18 -19.359 -12.547 1 98.62 96 LEU B C 1
ATOM 2685 O O . LEU B 1 96 ? 10.367 -19.094 -11.656 1 98.62 96 LEU B O 1
ATOM 2689 N N . ASN B 1 97 ? 12.312 -18.75 -12.711 1 97.62 97 ASN B N 1
ATOM 2690 C CA . ASN B 1 97 ? 12.82 -17.812 -11.703 1 97.62 97 ASN B CA 1
ATOM 2691 C C . ASN B 1 97 ? 11.984 -16.547 -11.641 1 97.62 97 ASN B C 1
ATOM 2693 O O . ASN B 1 97 ? 11.828 -15.953 -10.57 1 97.62 97 ASN B O 1
ATOM 2697 N N . HIS B 1 98 ? 11.391 -16.172 -12.727 1 98.19 98 HIS B N 1
ATOM 2698 C CA . HIS B 1 98 ? 10.664 -14.906 -12.773 1 98.19 98 HIS B CA 1
ATOM 2699 C C . HIS B 1 98 ? 9.18 -15.102 -12.469 1 98.19 98 HIS B C 1
ATOM 2701 O O . HIS B 1 98 ? 8.531 -14.211 -11.93 1 98.19 98 HIS B O 1
ATOM 2707 N N . TYR B 1 99 ? 8.641 -16.328 -12.805 1 98.75 99 TYR B N 1
ATOM 2708 C CA . TYR B 1 99 ? 7.184 -16.438 -12.805 1 98.75 99 TYR B CA 1
ATOM 2709 C C . TYR B 1 99 ? 6.73 -17.641 -11.984 1 98.75 99 TYR B C 1
ATOM 2711 O O . TYR B 1 99 ? 5.531 -17.875 -11.828 1 98.75 99 TYR B O 1
ATOM 2719 N N . TRP B 1 100 ? 7.547 -18.438 -11.531 1 98.69 100 TRP B N 1
ATOM 2720 C CA . TRP B 1 100 ? 7.293 -19.516 -10.578 1 98.69 100 TRP B CA 1
ATOM 2721 C C . TRP B 1 100 ? 8.266 -19.438 -9.398 1 98.69 100 TRP B C 1
ATOM 2723 O O . TRP B 1 100 ? 8.836 -20.453 -8.992 1 98.69 100 TRP B O 1
ATOM 2733 N N . SER B 1 101 ? 8.461 -18.203 -8.906 1 96.06 101 SER B N 1
ATOM 2734 C CA . SER B 1 101 ? 9.469 -17.859 -7.906 1 96.06 101 SER B CA 1
ATOM 2735 C C . SER B 1 101 ? 8.984 -18.203 -6.5 1 96.06 101 SER B C 1
ATOM 2737 O O . SER B 1 101 ? 7.785 -18.156 -6.223 1 96.06 101 SER B O 1
ATOM 2739 N N . ASN B 1 102 ? 9.891 -18.625 -5.68 1 97.25 102 ASN B N 1
ATOM 2740 C CA . ASN B 1 102 ? 9.648 -18.719 -4.246 1 97.25 102 ASN B CA 1
ATOM 2741 C C . ASN B 1 102 ? 10.281 -17.547 -3.498 1 97.25 102 ASN B C 1
ATOM 2743 O O . ASN B 1 102 ? 11.508 -17.469 -3.375 1 97.25 102 ASN B O 1
ATOM 2747 N N . ILE B 1 103 ? 9.43 -16.688 -2.963 1 97.75 103 ILE B N 1
ATOM 2748 C CA . ILE B 1 103 ? 9.938 -15.461 -2.355 1 97.75 103 ILE B CA 1
ATOM 2749 C C . ILE B 1 103 ? 9.844 -15.562 -0.835 1 97.75 103 ILE B C 1
ATOM 2751 O O . ILE B 1 103 ? 10 -14.562 -0.13 1 97.75 103 ILE B O 1
ATOM 2755 N N . HIS B 1 104 ? 9.594 -16.766 -0.363 1 96.44 104 HIS B N 1
ATOM 2756 C CA . HIS B 1 104 ? 9.555 -17 1.075 1 96.44 104 HIS B CA 1
ATOM 2757 C C . HIS B 1 104 ? 10.93 -16.844 1.702 1 96.44 104 HIS B C 1
ATOM 2759 O O . HIS B 1 104 ? 11.93 -17.281 1.126 1 96.44 104 HIS B O 1
ATOM 2765 N N . CYS B 1 105 ? 10.977 -16.266 2.928 1 95.44 105 CYS B N 1
ATOM 2766 C CA . CYS B 1 105 ? 12.234 -16.203 3.672 1 95.44 105 CYS B CA 1
ATOM 2767 C C . CYS B 1 105 ? 12.469 -17.5 4.445 1 95.44 105 CYS B C 1
ATOM 2769 O O . CYS B 1 105 ? 11.523 -18.125 4.914 1 95.44 105 CYS B O 1
ATOM 2771 N N . PRO B 1 106 ? 13.719 -17.828 4.672 1 95.12 106 PRO B N 1
ATOM 2772 C CA . PRO B 1 106 ? 14.938 -17.172 4.195 1 95.12 106 PRO B CA 1
ATOM 2773 C C . PRO B 1 106 ? 15.164 -17.375 2.699 1 95.12 106 PRO B C 1
ATOM 2775 O O . PRO B 1 106 ? 14.5 -18.188 2.072 1 95.12 106 PRO B O 1
ATOM 2778 N N . ARG B 1 107 ? 16.031 -16.656 2.166 1 95 107 ARG B N 1
ATOM 2779 C CA . ARG B 1 107 ? 16.375 -16.672 0.749 1 95 107 ARG B CA 1
ATOM 2780 C C . ARG B 1 107 ? 16.625 -18.109 0.266 1 95 107 ARG B C 1
ATOM 2782 O O . ARG B 1 107 ? 17.297 -18.891 0.937 1 95 107 ARG B O 1
ATOM 2789 N N . ASN B 1 108 ? 16.031 -18.469 -0.907 1 95.06 108 ASN B N 1
ATOM 2790 C CA . ASN B 1 108 ? 16.172 -19.797 -1.495 1 95.06 108 ASN B CA 1
ATOM 2791 C C . ASN B 1 108 ? 16.219 -19.734 -3.018 1 95.06 108 ASN B C 1
ATOM 2793 O O . ASN B 1 108 ? 16.141 -18.656 -3.602 1 95.06 108 ASN B O 1
ATOM 2797 N N . ASP B 1 109 ? 16.438 -20.891 -3.676 1 94.25 109 ASP B N 1
ATOM 2798 C CA . ASP B 1 109 ? 16.625 -20.875 -5.125 1 94.25 109 ASP B CA 1
ATOM 2799 C C . ASP B 1 109 ? 15.391 -21.422 -5.836 1 94.25 109 ASP B C 1
ATOM 2801 O O . ASP B 1 109 ? 15.406 -21.641 -7.051 1 94.25 109 ASP B O 1
ATOM 2805 N N . GLY B 1 110 ? 14.352 -21.797 -5.086 1 95.94 110 GLY B N 1
ATOM 2806 C CA . GLY B 1 110 ? 13.094 -22.234 -5.664 1 95.94 110 GLY B CA 1
ATOM 2807 C C . GLY B 1 110 ? 13.086 -23.719 -5.988 1 95.94 110 GLY B C 1
ATOM 2808 O O . GLY B 1 110 ? 12.023 -24.297 -6.227 1 95.94 110 GLY B O 1
ATOM 2809 N N . THR B 1 111 ? 14.227 -24.406 -5.938 1 97.31 111 THR B N 1
ATOM 2810 C CA . THR B 1 111 ? 14.344 -25.797 -6.371 1 97.31 111 THR B CA 1
ATOM 2811 C C . THR B 1 111 ? 13.477 -26.703 -5.508 1 97.31 111 THR B C 1
ATOM 2813 O O . THR B 1 111 ? 12.844 -27.625 -6.016 1 97.31 111 THR B O 1
ATOM 2816 N N . GLY B 1 112 ? 13.508 -26.422 -4.254 1 97.38 112 GLY B N 1
ATOM 2817 C CA . GLY B 1 112 ? 12.656 -27.219 -3.373 1 97.38 112 GLY B CA 1
ATOM 2818 C C . GLY B 1 112 ? 11.188 -27.141 -3.744 1 97.38 112 GLY B C 1
ATOM 2819 O O . GLY B 1 112 ? 10.484 -28.156 -3.701 1 97.38 112 GLY B O 1
ATOM 2820 N N . THR B 1 113 ? 10.734 -25.984 -4.074 1 98.06 113 THR B N 1
ATOM 2821 C CA . THR B 1 113 ? 9.352 -25.766 -4.473 1 98.06 113 THR B CA 1
ATOM 2822 C C . THR B 1 113 ? 9.031 -26.531 -5.754 1 98.06 113 THR B C 1
ATOM 2824 O O . THR B 1 113 ? 8 -27.203 -5.844 1 98.06 113 THR B O 1
ATOM 2827 N N . TRP B 1 114 ? 9.891 -26.5 -6.73 1 98.62 114 TRP B N 1
ATOM 2828 C CA . TRP B 1 114 ? 9.664 -27.172 -8 1 98.62 114 TRP B CA 1
ATOM 2829 C C . TRP B 1 114 ? 9.727 -28.688 -7.828 1 98.62 114 TRP B C 1
ATOM 2831 O O . TRP B 1 114 ? 8.938 -29.422 -8.43 1 98.62 114 TRP B O 1
ATOM 2841 N N . LYS B 1 115 ? 10.664 -29.125 -7 1 98.44 115 LYS B N 1
ATOM 2842 C CA . LYS B 1 115 ? 10.766 -30.547 -6.688 1 98.44 115 LYS B CA 1
ATOM 2843 C C . LYS B 1 115 ? 9.477 -31.047 -6.043 1 98.44 115 LYS B C 1
ATOM 2845 O O . LYS B 1 115 ? 8.945 -32.094 -6.441 1 98.44 115 LYS B O 1
ATOM 2850 N N . SER B 1 116 ? 9.016 -30.359 -5.086 1 98.12 116 SER B N 1
ATOM 2851 C CA . SER B 1 116 ? 7.777 -30.734 -4.414 1 98.12 116 SER B CA 1
ATOM 2852 C C . SER B 1 116 ? 6.594 -30.719 -5.375 1 98.12 116 SER B C 1
ATOM 2854 O O . SER B 1 116 ? 5.754 -31.625 -5.348 1 98.12 116 SER B O 1
ATOM 2856 N N . GLU B 1 117 ? 6.504 -29.719 -6.191 1 98.62 117 GLU B N 1
ATOM 2857 C CA . GLU B 1 117 ? 5.465 -29.625 -7.211 1 98.62 117 GLU B CA 1
ATOM 2858 C C . GLU B 1 117 ? 5.5 -30.828 -8.148 1 98.62 117 GLU B C 1
ATOM 2860 O O . GLU B 1 117 ? 4.469 -31.469 -8.391 1 98.62 117 GLU B O 1
ATOM 2865 N N . TRP B 1 118 ? 6.652 -31.172 -8.641 1 98.31 118 TRP B N 1
ATOM 2866 C CA . TRP B 1 118 ? 6.809 -32.312 -9.555 1 98.31 118 TRP B CA 1
ATOM 2867 C C . TRP B 1 118 ? 6.406 -33.594 -8.875 1 98.31 118 TRP B C 1
ATOM 2869 O O . TRP B 1 118 ? 5.609 -34.375 -9.422 1 98.31 118 TRP B O 1
ATOM 2879 N N . ARG B 1 119 ? 6.883 -33.781 -7.691 1 97.06 119 ARG B N 1
ATOM 2880 C CA . ARG B 1 119 ? 6.633 -35.031 -6.973 1 97.06 119 ARG B CA 1
ATOM 2881 C C . ARG B 1 119 ? 5.156 -35.156 -6.613 1 97.06 119 ARG B C 1
ATOM 2883 O O . ARG B 1 119 ? 4.625 -36.281 -6.578 1 97.06 119 ARG B O 1
ATOM 2890 N N . SER B 1 120 ? 4.566 -34.062 -6.387 1 97.44 120 SER B N 1
ATOM 2891 C CA . SER B 1 120 ? 3.164 -34.094 -5.984 1 97.44 120 SER B CA 1
ATOM 2892 C C . SER B 1 120 ? 2.244 -34.25 -7.191 1 97.44 120 SER B C 1
ATOM 2894 O O . SER B 1 120 ? 1.355 -35.094 -7.199 1 97.44 120 SER B O 1
ATOM 2896 N N . TYR B 1 121 ? 2.393 -33.469 -8.242 1 97.75 121 TYR B N 1
ATOM 2897 C CA . TYR B 1 121 ? 1.406 -33.375 -9.312 1 97.75 121 TYR B CA 1
ATOM 2898 C C . TYR B 1 121 ? 2.023 -33.719 -10.656 1 97.75 121 TYR B C 1
ATOM 2900 O O . TYR B 1 121 ? 1.406 -34.438 -11.461 1 97.75 121 TYR B O 1
ATOM 2908 N N . GLY B 1 122 ? 3.215 -33.25 -10.93 1 97.62 122 GLY B N 1
ATOM 2909 C CA . GLY B 1 122 ? 3.844 -33.438 -12.227 1 97.62 122 GLY B CA 1
ATOM 2910 C C . GLY B 1 122 ? 3.965 -34.906 -12.633 1 97.62 122 GLY B C 1
ATOM 2911 O O . GLY B 1 122 ? 3.68 -35.25 -13.773 1 97.62 122 GLY B O 1
ATOM 2912 N N . VAL B 1 123 ? 4.344 -35.75 -11.68 1 96.44 123 VAL B N 1
ATOM 2913 C CA . VAL B 1 123 ? 4.559 -37.156 -11.961 1 96.44 123 VAL B CA 1
ATOM 2914 C C . VAL B 1 123 ? 3.242 -37.812 -12.367 1 96.44 123 VAL B C 1
ATOM 2916 O O . VAL B 1 123 ? 3.236 -38.875 -12.969 1 96.44 123 VAL B O 1
ATOM 2919 N N . CYS B 1 124 ? 2.152 -37.188 -12.023 1 95.81 124 CYS B N 1
ATOM 2920 C CA . CYS B 1 124 ? 0.841 -37.781 -12.312 1 95.81 124 CYS B CA 1
ATOM 2921 C C . CYS B 1 124 ? 0.296 -37.25 -13.633 1 95.81 124 CYS B C 1
ATOM 2923 O O . CYS B 1 124 ? -0.749 -37.688 -14.109 1 95.81 124 CYS B O 1
ATOM 2925 N N . SER B 1 125 ? 0.935 -36.344 -14.297 1 95.5 125 SER B N 1
ATOM 2926 C CA . SER B 1 125 ? 0.389 -35.625 -15.438 1 95.5 125 SER B CA 1
ATOM 2927 C C . SER B 1 125 ? 0.587 -36.406 -16.734 1 95.5 125 SER B C 1
ATOM 2929 O O . SER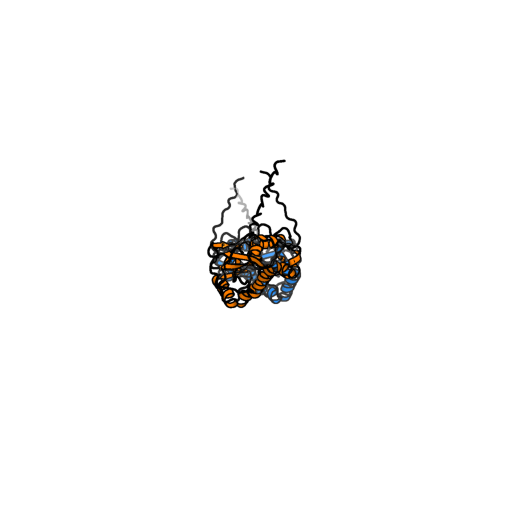 B 1 125 ? -0.065 -36.094 -17.75 1 95.5 125 SER B O 1
ATOM 2931 N N . GLY B 1 126 ? 1.54 -37.312 -16.766 1 93 126 GLY B N 1
ATOM 2932 C CA . GLY B 1 126 ? 1.922 -38 -17.984 1 93 126 GLY B CA 1
ATOM 2933 C C . GLY B 1 126 ? 2.918 -37.219 -18.828 1 93 126 GLY B C 1
ATOM 2934 O O . GLY B 1 126 ? 3.418 -37.75 -19.844 1 93 126 GLY B O 1
ATOM 2935 N N . LEU B 1 127 ? 3.266 -36.062 -18.453 1 94.94 127 LEU B N 1
ATOM 2936 C CA . LEU B 1 127 ? 4.211 -35.219 -19.188 1 94.94 127 LEU B CA 1
ATOM 2937 C C . LEU B 1 127 ? 5.637 -35.438 -18.688 1 94.94 127 LEU B C 1
ATOM 2939 O O . LEU B 1 127 ? 5.844 -35.938 -17.578 1 94.94 127 LEU B O 1
ATOM 2943 N N . LYS B 1 128 ? 6.543 -35.094 -19.562 1 95.5 128 LYS B N 1
ATOM 2944 C CA . LYS B 1 128 ? 7.934 -35.031 -19.125 1 95.5 128 LYS B CA 1
ATOM 2945 C C . LYS B 1 128 ? 8.164 -33.844 -18.203 1 95.5 128 LYS B C 1
ATOM 2947 O O . LYS B 1 128 ? 7.402 -32.875 -18.234 1 95.5 128 LYS B O 1
ATOM 2952 N N . LEU B 1 129 ? 9.242 -33.938 -17.406 1 97.75 129 LEU B N 1
ATOM 2953 C CA . LEU B 1 129 ? 9.539 -32.938 -16.375 1 97.75 129 LEU B CA 1
ATOM 2954 C C . LEU B 1 129 ? 9.516 -31.516 -16.969 1 97.75 129 LEU B C 1
ATOM 2956 O O . LEU B 1 129 ? 8.75 -30.672 -16.531 1 97.75 129 LEU B O 1
ATOM 2960 N N . VAL B 1 130 ? 10.297 -31.234 -17.984 1 98.44 130 VAL B N 1
ATOM 2961 C CA . VAL B 1 130 ? 10.422 -29.891 -18.531 1 98.44 130 VAL B CA 1
ATOM 2962 C C . VAL B 1 130 ? 9.102 -29.469 -19.172 1 98.44 130 VAL B C 1
ATOM 2964 O O . VAL B 1 130 ? 8.711 -28.297 -19.094 1 98.44 130 VAL B O 1
ATOM 2967 N N . ASP B 1 131 ? 8.406 -30.422 -19.797 1 98.12 131 ASP B N 1
ATOM 2968 C CA . ASP B 1 131 ? 7.16 -30.109 -20.5 1 98.12 131 ASP B CA 1
ATOM 2969 C C . ASP B 1 131 ? 6.062 -29.719 -19.516 1 98.12 131 ASP B C 1
ATOM 2971 O O . ASP B 1 131 ? 5.23 -28.859 -19.812 1 98.12 131 ASP B O 1
ATOM 2975 N N . TYR B 1 132 ? 6.059 -30.359 -18.391 1 98.12 132 TYR B N 1
ATOM 2976 C CA . TYR B 1 132 ? 5.09 -30.031 -17.359 1 98.12 132 TYR B CA 1
ATOM 2977 C C . TYR B 1 132 ? 5.23 -28.594 -16.906 1 98.12 132 TYR B C 1
ATOM 2979 O O . TYR B 1 132 ? 4.258 -27.828 -16.906 1 98.12 132 TYR B O 1
ATOM 2987 N N . PHE B 1 133 ? 6.383 -28.188 -16.562 1 98.88 133 PHE B N 1
ATOM 2988 C CA . PHE B 1 133 ? 6.633 -26.844 -16.078 1 98.88 133 PHE B CA 1
ATOM 2989 C C . PHE B 1 133 ? 6.445 -25.828 -17.203 1 98.88 133 PHE B C 1
ATOM 2991 O O . PHE B 1 133 ? 5.891 -24.75 -16.984 1 98.88 133 PHE B O 1
ATOM 2998 N N . ARG B 1 134 ? 6.867 -26.203 -18.406 1 98.81 134 ARG B N 1
ATOM 2999 C CA . ARG B 1 134 ? 6.68 -25.328 -19.562 1 98.81 134 ARG B CA 1
ATOM 3000 C C . ARG B 1 134 ? 5.199 -25.078 -19.812 1 98.81 134 ARG B C 1
ATOM 3002 O O . ARG B 1 134 ? 4.805 -23.953 -20.141 1 98.81 134 ARG B O 1
ATOM 3009 N N . ALA B 1 135 ? 4.43 -26.078 -19.688 1 98.81 135 ALA B N 1
ATOM 3010 C CA . ALA B 1 135 ? 2.99 -25.953 -19.906 1 98.81 135 ALA B CA 1
ATOM 3011 C C . ALA B 1 135 ? 2.381 -24.938 -18.938 1 98.81 135 ALA B C 1
ATOM 3013 O O . ALA B 1 135 ? 1.648 -24.031 -19.344 1 98.81 135 ALA B O 1
ATOM 3014 N N . ALA B 1 136 ? 2.711 -25.062 -17.703 1 98.94 136 ALA B N 1
ATOM 3015 C CA . ALA B 1 136 ? 2.182 -24.156 -16.688 1 98.94 136 ALA B CA 1
ATOM 3016 C C . ALA B 1 136 ? 2.621 -22.719 -16.953 1 98.94 136 ALA B C 1
ATOM 3018 O O . ALA B 1 136 ? 1.812 -21.797 -16.875 1 98.94 136 ALA B O 1
ATOM 3019 N N . LEU B 1 137 ? 3.867 -22.547 -17.266 1 98.94 137 LEU B N 1
ATOM 3020 C CA . LEU B 1 137 ? 4.414 -21.219 -17.516 1 98.94 137 LEU B CA 1
ATOM 3021 C C . LEU B 1 137 ? 3.775 -20.594 -18.766 1 98.94 137 LEU B C 1
ATOM 3023 O O . LEU B 1 137 ? 3.477 -19.406 -18.781 1 98.94 137 LEU B O 1
ATOM 3027 N N . ASN B 1 138 ? 3.598 -21.438 -19.781 1 98.88 138 ASN B N 1
ATOM 3028 C CA . ASN B 1 138 ? 2.938 -20.953 -20.984 1 98.88 138 ASN B CA 1
ATOM 3029 C C . ASN B 1 138 ? 1.492 -20.547 -20.719 1 98.88 138 ASN B C 1
ATOM 3031 O O . ASN B 1 138 ? 1.018 -19.531 -21.234 1 98.88 138 ASN B O 1
ATOM 3035 N N . LEU B 1 139 ? 0.832 -21.344 -19.984 1 98.94 139 LEU B N 1
ATOM 3036 C CA . LEU B 1 139 ? -0.552 -21.031 -19.625 1 98.94 139 LEU B CA 1
ATOM 3037 C C . LEU B 1 139 ? -0.637 -19.734 -18.828 1 98.94 139 LEU B C 1
ATOM 3039 O O . LEU B 1 139 ? -1.529 -18.922 -19.062 1 98.94 139 LEU B O 1
ATOM 3043 N N . ARG B 1 140 ? 0.24 -19.531 -17.891 1 98.94 140 ARG B N 1
ATOM 3044 C CA . ARG B 1 140 ? 0.301 -18.281 -17.156 1 98.94 140 ARG B CA 1
ATOM 3045 C C . ARG B 1 140 ? 0.473 -17.094 -18.109 1 98.94 140 ARG B C 1
ATOM 3047 O O . ARG B 1 140 ? -0.23 -16.094 -17.984 1 98.94 140 ARG B O 1
ATOM 3054 N N . LYS B 1 141 ? 1.403 -17.203 -18.984 1 98.88 141 LYS B N 1
ATOM 3055 C CA . LYS B 1 141 ? 1.671 -16.141 -19.953 1 98.88 141 LYS B CA 1
ATOM 3056 C C . LYS B 1 141 ? 0.436 -15.852 -20.797 1 98.88 141 LYS B C 1
ATOM 3058 O O . LYS B 1 141 ? 0.063 -14.695 -20.984 1 98.88 141 LYS B O 1
ATOM 3063 N N . ASN B 1 142 ? -0.162 -16.922 -21.266 1 98.69 142 ASN B N 1
ATOM 3064 C CA . ASN B 1 142 ? -1.339 -16.781 -22.109 1 98.69 142 ASN B CA 1
ATOM 3065 C C . ASN B 1 142 ? -2.512 -16.172 -21.344 1 98.69 142 ASN B C 1
ATOM 3067 O O . ASN B 1 142 ? -3.289 -15.406 -21.906 1 98.69 142 ASN B O 1
ATOM 3071 N N . ALA B 1 143 ? -2.668 -16.594 -20.156 1 98.88 143 ALA B N 1
ATOM 3072 C CA . ALA B 1 143 ? -3.752 -16.031 -19.344 1 98.88 143 ALA B CA 1
ATOM 3073 C C . ALA B 1 143 ? -3.584 -14.531 -19.156 1 98.88 143 ALA B C 1
ATOM 3075 O O . ALA B 1 143 ? -4.559 -13.781 -19.203 1 98.88 143 ALA B O 1
ATOM 3076 N N . ASP B 1 144 ? -2.355 -14.078 -18.891 1 98.81 144 ASP B N 1
ATOM 3077 C CA . ASP B 1 144 ? -2.045 -12.664 -18.688 1 98.81 144 ASP B CA 1
ATOM 3078 C C . ASP B 1 144 ? -3.061 -12.008 -17.766 1 98.81 144 ASP B C 1
ATOM 3080 O O . ASP B 1 144 ? -3.678 -11 -18.125 1 98.81 144 ASP B O 1
ATOM 3084 N N . VAL B 1 145 ? -3.174 -12.617 -16.609 1 98.94 145 VAL B N 1
ATOM 3085 C CA . VAL B 1 145 ? -4.199 -12.18 -15.672 1 98.94 145 VAL B CA 1
ATOM 3086 C C . VAL B 1 145 ? -4.02 -10.695 -15.359 1 98.94 145 VAL B C 1
ATOM 3088 O O . VAL B 1 145 ? -4.992 -9.938 -15.352 1 98.94 145 VAL B O 1
ATOM 3091 N N . LEU B 1 146 ? -2.824 -10.258 -15.07 1 98.88 146 LEU B N 1
ATOM 3092 C CA . LEU B 1 146 ? -2.584 -8.852 -14.758 1 98.88 146 LEU B CA 1
ATOM 3093 C C . LEU B 1 146 ? -3.016 -7.961 -15.914 1 98.88 146 LEU B C 1
ATOM 3095 O O . LEU B 1 146 ? -3.635 -6.914 -15.703 1 98.88 146 LEU B O 1
ATOM 3099 N N . GLY B 1 147 ? -2.676 -8.359 -17.125 1 98.88 147 GLY B N 1
ATOM 3100 C CA . GLY B 1 147 ? -3.115 -7.613 -18.297 1 98.88 147 GLY B CA 1
ATOM 3101 C C . GLY B 1 147 ? -4.625 -7.574 -18.453 1 98.88 147 GLY B C 1
ATOM 3102 O O . GLY B 1 147 ? -5.195 -6.527 -18.766 1 98.88 147 GLY B O 1
ATOM 3103 N N . ALA B 1 148 ? -5.238 -8.695 -18.25 1 98.88 148 ALA B N 1
ATOM 3104 C CA . ALA B 1 148 ? -6.691 -8.781 -18.328 1 98.88 148 ALA B CA 1
ATOM 3105 C C . ALA B 1 148 ? -7.355 -7.836 -17.344 1 98.88 148 ALA B C 1
ATOM 3107 O O . ALA B 1 148 ? -8.344 -7.168 -17.672 1 98.88 148 ALA B O 1
ATOM 3108 N N . LEU B 1 149 ? -6.852 -7.793 -16.156 1 98.94 149 LEU B N 1
ATOM 3109 C CA . LEU B 1 149 ? -7.371 -6.895 -15.125 1 98.94 149 LEU B CA 1
ATOM 3110 C C . LEU B 1 149 ? -7.141 -5.438 -15.516 1 98.94 149 LEU B C 1
ATOM 3112 O O . LEU B 1 149 ? -8.07 -4.625 -15.477 1 98.94 149 LEU B O 1
ATOM 3116 N N . ALA B 1 150 ? -5.988 -5.145 -15.93 1 98.88 150 ALA B N 1
ATOM 3117 C CA . ALA B 1 150 ? -5.629 -3.775 -16.297 1 98.88 150 ALA B CA 1
ATOM 3118 C C . ALA B 1 150 ? -6.52 -3.262 -17.422 1 98.88 150 ALA B C 1
ATOM 3120 O O . ALA B 1 150 ? -6.906 -2.09 -17.438 1 98.88 150 ALA B O 1
ATOM 3121 N N . GLU B 1 151 ? -6.809 -4.098 -18.375 1 98.69 151 GLU B N 1
ATOM 3122 C CA . GLU B 1 151 ? -7.652 -3.73 -19.5 1 98.69 151 GLU B CA 1
ATOM 3123 C C . GLU B 1 151 ? -9.031 -3.279 -19.047 1 98.69 151 GLU B C 1
ATOM 3125 O O . GLU B 1 151 ? -9.734 -2.566 -19.766 1 98.69 151 GLU B O 1
ATOM 3130 N N . GLN B 1 152 ? -9.375 -3.736 -17.875 1 98.56 152 GLN B N 1
ATOM 3131 C CA . GLN B 1 152 ? -10.688 -3.389 -17.344 1 98.56 152 GLN B CA 1
ATOM 3132 C C . GLN B 1 152 ? -10.562 -2.385 -16.203 1 98.56 152 GLN B C 1
ATOM 3134 O O . GLN B 1 152 ? -11.492 -2.225 -15.406 1 98.56 152 GLN B O 1
ATOM 3139 N N . GLY B 1 153 ? -9.445 -1.771 -16.094 1 98.56 153 GLY B N 1
ATOM 3140 C CA . GLY B 1 153 ? -9.234 -0.699 -15.125 1 98.56 153 GLY B CA 1
ATOM 3141 C C . GLY B 1 153 ? -8.922 -1.202 -13.734 1 98.56 153 GLY B C 1
ATOM 3142 O O . GLY B 1 153 ? -8.977 -0.441 -12.766 1 98.56 153 GLY B O 1
ATOM 3143 N N . ILE B 1 154 ? -8.68 -2.451 -13.562 1 98.88 154 ILE B N 1
ATOM 3144 C CA . ILE B 1 154 ? -8.312 -3.035 -12.273 1 98.88 154 ILE B CA 1
ATOM 3145 C C . ILE B 1 154 ? -6.797 -3.156 -12.18 1 98.88 154 ILE B C 1
ATOM 3147 O O . ILE B 1 154 ? -6.176 -3.896 -12.945 1 98.88 154 ILE B O 1
ATOM 3151 N N . ASN B 1 155 ? -6.191 -2.391 -11.273 1 98.75 155 ASN B N 1
ATOM 3152 C CA . ASN B 1 155 ? -4.746 -2.34 -11.102 1 98.75 155 ASN B CA 1
ATOM 3153 C C . ASN B 1 155 ? -4.344 -2.59 -9.656 1 98.75 155 ASN B C 1
ATOM 3155 O O . ASN B 1 155 ? -5.141 -2.373 -8.742 1 98.75 155 ASN B O 1
ATOM 3159 N N . PRO B 1 156 ? -3.15 -3.098 -9.43 1 98.75 156 PRO B N 1
ATOM 3160 C CA . PRO B 1 156 ? -2.666 -3.211 -8.055 1 98.75 156 PRO B CA 1
ATOM 3161 C C . PRO B 1 156 ? -2.234 -1.869 -7.469 1 98.75 156 PRO B C 1
ATOM 3163 O O . PRO B 1 156 ? -1.045 -1.647 -7.23 1 98.75 156 PRO B O 1
ATOM 3166 N N . ASP B 1 157 ? -3.201 -1.009 -7.223 1 98.25 157 ASP B N 1
ATOM 3167 C CA . ASP B 1 157 ? -2.955 0.378 -6.844 1 98.25 157 ASP B CA 1
ATOM 3168 C C . ASP B 1 157 ? -3.473 0.66 -5.434 1 98.25 157 ASP B C 1
ATOM 3170 O O . ASP B 1 157 ? -3.873 1.784 -5.125 1 98.25 157 ASP B O 1
ATOM 3174 N N . TYR B 1 158 ? -3.525 -0.338 -4.652 1 98.5 158 TYR B N 1
ATOM 3175 C CA . TYR B 1 158 ? -3.902 -0.238 -3.248 1 98.5 158 TYR B CA 1
ATOM 3176 C C . TYR B 1 158 ? -5.352 0.209 -3.104 1 98.5 158 TYR B C 1
ATOM 3178 O O . TYR B 1 158 ? -5.715 0.854 -2.115 1 98.5 158 TYR B O 1
ATOM 3186 N N . ARG B 1 159 ? -6.199 -0.064 -4.055 1 98.44 159 ARG B N 1
ATOM 3187 C CA . ARG B 1 159 ? -7.625 0.247 -3.996 1 98.44 159 ARG B CA 1
ATOM 3188 C C . ARG B 1 159 ? -8.453 -1.018 -3.803 1 98.44 159 ARG B C 1
ATOM 3190 O O . ARG B 1 159 ? -7.941 -2.131 -3.939 1 98.44 159 ARG B O 1
ATOM 3197 N N . LEU B 1 160 ? -9.664 -0.85 -3.457 1 98.69 160 LEU B N 1
ATOM 3198 C CA . LEU B 1 160 ? -10.625 -1.943 -3.371 1 98.69 160 LEU B CA 1
ATOM 3199 C C . LEU B 1 160 ? -11.344 -2.143 -4.699 1 98.69 160 LEU B C 1
ATOM 3201 O O . LEU B 1 160 ? -11.703 -1.169 -5.367 1 98.69 160 LEU B O 1
ATOM 3205 N N . TYR B 1 161 ? -11.523 -3.367 -5.074 1 98.88 161 TYR B N 1
ATOM 3206 C CA . TYR B 1 161 ? -12.25 -3.711 -6.293 1 98.88 161 TYR B CA 1
ATOM 3207 C C . TYR B 1 161 ? -13.336 -4.742 -6.008 1 98.88 161 TYR B C 1
ATOM 3209 O O . TYR B 1 161 ? -13.195 -5.566 -5.098 1 98.88 161 TYR B O 1
ATOM 3217 N N . ASN B 1 162 ? -14.359 -4.668 -6.773 1 98.75 162 ASN B N 1
ATOM 3218 C CA . ASN B 1 162 ? -15.414 -5.68 -6.707 1 98.75 162 ASN B CA 1
ATOM 3219 C C . ASN B 1 162 ? -14.914 -7.035 -7.203 1 98.75 162 ASN B C 1
ATOM 3221 O O . ASN B 1 162 ? -14.336 -7.129 -8.289 1 98.75 162 ASN B O 1
ATOM 3225 N N . THR B 1 163 ? -15.102 -8.094 -6.344 1 98.81 163 THR B N 1
ATOM 3226 C CA . THR B 1 163 ? -14.617 -9.438 -6.676 1 98.81 163 THR B CA 1
ATOM 3227 C C . THR B 1 163 ? -15.25 -9.93 -7.973 1 98.81 163 THR B C 1
ATOM 3229 O O . THR B 1 163 ? -14.578 -10.516 -8.82 1 98.81 163 THR B O 1
ATOM 3232 N N . GLU B 1 164 ? -16.531 -9.68 -8.234 1 98.56 164 GLU B N 1
ATOM 3233 C CA . GLU B 1 164 ? -17.203 -10.109 -9.453 1 98.56 164 GLU B CA 1
ATOM 3234 C C . GLU B 1 164 ? -16.625 -9.406 -10.68 1 98.56 164 GLU B C 1
ATOM 3236 O O . GLU B 1 164 ? -16.562 -9.992 -11.766 1 98.56 164 GLU B O 1
ATOM 3241 N N . HIS B 1 165 ? -16.25 -8.148 -10.445 1 98.75 165 HIS B N 1
ATOM 3242 C CA . HIS B 1 165 ? -15.617 -7.422 -11.539 1 98.75 165 HIS B CA 1
ATOM 3243 C C . HIS B 1 165 ? -14.273 -8.031 -11.906 1 98.75 165 HIS B C 1
ATOM 3245 O O . HIS B 1 165 ? -13.906 -8.078 -13.086 1 98.75 165 HIS B O 1
ATOM 3251 N N . ILE B 1 166 ? -13.562 -8.508 -10.93 1 98.94 166 ILE B N 1
ATOM 3252 C CA . ILE B 1 166 ? -12.297 -9.195 -11.156 1 98.94 166 ILE B CA 1
ATOM 3253 C C . ILE B 1 166 ? -12.539 -10.477 -11.953 1 98.94 166 ILE B C 1
ATOM 3255 O O . ILE B 1 166 ? -11.859 -10.727 -12.953 1 98.94 166 ILE B O 1
ATOM 3259 N N . GLU B 1 167 ? -13.508 -11.242 -11.555 1 98.81 167 GLU B N 1
ATOM 3260 C CA . GLU B 1 167 ? -13.852 -12.477 -12.266 1 98.81 167 GLU B CA 1
ATOM 3261 C C . GLU B 1 167 ? -14.258 -12.18 -13.711 1 98.81 167 GLU B C 1
ATOM 3263 O O . GLU B 1 167 ? -13.828 -12.875 -14.633 1 98.81 167 GLU B O 1
ATOM 3268 N N . TRP B 1 168 ? -15.062 -11.164 -13.828 1 98.75 168 TRP B N 1
ATOM 3269 C CA . TRP B 1 168 ? -15.547 -10.773 -15.148 1 98.75 168 TRP B CA 1
ATOM 3270 C C . TRP B 1 168 ? -14.398 -10.344 -16.047 1 98.75 168 TRP B C 1
ATOM 3272 O O . TRP B 1 168 ? -14.359 -10.711 -17.219 1 98.75 168 TRP B O 1
ATOM 3282 N N . ALA B 1 169 ? -13.453 -9.586 -15.523 1 98.88 169 ALA B N 1
ATOM 3283 C CA . ALA B 1 169 ? -12.305 -9.117 -16.297 1 98.88 169 ALA B CA 1
ATOM 3284 C C . ALA B 1 169 ? -11.5 -10.289 -16.844 1 98.88 169 ALA B C 1
ATOM 3286 O O . ALA B 1 169 ? -11.102 -10.273 -18.016 1 98.88 169 ALA B O 1
ATOM 3287 N N . VAL B 1 170 ? -11.266 -11.305 -16.062 1 98.88 170 VAL B N 1
ATOM 3288 C CA . VAL B 1 170 ? -10.523 -12.484 -16.5 1 98.88 170 VAL B CA 1
ATOM 3289 C C . VAL B 1 170 ? -11.336 -13.266 -17.516 1 98.88 170 VAL B C 1
ATOM 3291 O O . VAL B 1 170 ? -10.797 -13.734 -18.531 1 98.88 170 VAL B O 1
ATOM 3294 N N . ASN B 1 171 ? -12.609 -13.375 -17.312 1 98.81 171 ASN B N 1
ATOM 3295 C CA . ASN B 1 171 ? -13.492 -14.062 -18.25 1 98.81 171 ASN B CA 1
ATOM 3296 C C . ASN B 1 171 ? -13.492 -13.398 -19.625 1 98.81 171 ASN B C 1
ATOM 3298 O O . ASN B 1 171 ? -13.531 -14.078 -20.656 1 98.81 171 ASN B O 1
ATOM 3302 N N . GLN B 1 172 ? -13.453 -12.109 -19.656 1 98.62 172 GLN B N 1
ATOM 3303 C CA . GLN B 1 172 ? -13.445 -11.391 -20.938 1 98.62 172 GLN B CA 1
ATOM 3304 C C . GLN B 1 172 ? -12.234 -11.766 -21.781 1 98.62 172 GLN B C 1
ATOM 3306 O O . GLN B 1 172 ? -12.328 -11.844 -23 1 98.62 172 GLN B O 1
ATOM 3311 N N . LYS B 1 173 ? -11.172 -12 -21.125 1 98.38 173 LYS B N 1
ATOM 3312 C CA . LYS B 1 173 ? -9.93 -12.32 -21.812 1 98.38 173 LYS B CA 1
ATOM 3313 C C . LYS B 1 173 ? -9.891 -13.797 -22.203 1 98.38 173 LYS B C 1
ATOM 3315 O O . LYS B 1 173 ? -9.477 -14.148 -23.312 1 98.38 173 LYS B O 1
ATOM 3320 N N . LEU B 1 174 ? -10.328 -14.688 -21.328 1 98.69 174 LEU B N 1
ATOM 3321 C CA . LEU B 1 174 ? -10.039 -16.109 -21.484 1 98.69 174 LEU B CA 1
ATOM 3322 C C . LEU B 1 174 ? -11.273 -16.875 -21.953 1 98.69 174 LEU B C 1
ATOM 3324 O O . LEU B 1 174 ? -11.164 -18.016 -22.391 1 98.69 174 LEU B O 1
ATOM 3328 N N . GLY B 1 175 ? -12.445 -16.297 -21.781 1 98.5 175 GLY B N 1
ATOM 3329 C CA . GLY B 1 175 ? -13.68 -16.969 -22.156 1 98.5 175 GLY B CA 1
ATOM 3330 C C . GLY B 1 175 ? -14.156 -17.969 -21.125 1 98.5 175 GLY B C 1
ATOM 3331 O O . GLY B 1 175 ? -15.133 -18.672 -21.344 1 98.5 175 GLY B O 1
ATOM 3332 N N . VAL B 1 176 ? -13.414 -18.094 -20.031 1 98.75 176 VAL B N 1
ATOM 3333 C CA . VAL B 1 176 ? -13.805 -18.984 -18.938 1 98.75 176 VAL B CA 1
ATOM 3334 C C . VAL B 1 176 ? -13.82 -18.219 -17.625 1 98.75 176 VAL B C 1
ATOM 3336 O O . VAL B 1 176 ? -13.125 -17.203 -17.484 1 98.75 176 VAL B O 1
ATOM 3339 N N . MET B 1 177 ? -14.562 -18.703 -16.688 1 97.88 177 MET B N 1
ATOM 3340 C CA . MET B 1 177 ? -14.672 -18.031 -15.391 1 97.88 177 MET B CA 1
ATOM 3341 C C . MET B 1 177 ? -13.586 -18.516 -14.438 1 97.88 177 MET B C 1
ATOM 3343 O O . MET B 1 177 ? -13.406 -19.734 -14.258 1 97.88 177 MET B O 1
ATOM 3347 N N . PRO B 1 178 ? -12.883 -17.594 -13.828 1 98.75 178 PRO B N 1
ATOM 3348 C CA . PRO B 1 178 ? -11.891 -17.984 -12.828 1 98.75 178 PRO B CA 1
ATOM 3349 C C . PRO B 1 178 ? -12.5 -18.172 -11.438 1 98.75 178 PRO B C 1
ATOM 3351 O O . PRO B 1 178 ? -13.633 -17.766 -11.195 1 98.75 178 PRO B O 1
ATOM 3354 N N . GLY B 1 179 ? -11.82 -18.922 -10.594 1 98.75 179 GLY B N 1
ATOM 3355 C CA . GLY B 1 179 ? -12.008 -18.797 -9.156 1 98.75 179 GLY B CA 1
ATOM 3356 C C . GLY B 1 179 ? -11.109 -17.75 -8.523 1 98.75 179 GLY B C 1
ATOM 3357 O O . GLY B 1 179 ? -9.977 -17.547 -8.977 1 98.75 179 GLY B O 1
ATOM 3358 N N . VAL B 1 180 ? -11.633 -17.094 -7.496 1 98.88 180 VAL B N 1
ATOM 3359 C CA . VAL B 1 180 ? -10.844 -16.078 -6.812 1 98.88 180 VAL B CA 1
ATOM 3360 C C . VAL B 1 180 ? -10.734 -16.422 -5.328 1 98.88 180 VAL B C 1
ATOM 3362 O O . VAL B 1 180 ? -11.742 -16.641 -4.66 1 98.88 180 VAL B O 1
ATOM 3365 N N . GLN B 1 181 ? -9.523 -16.531 -4.848 1 98.88 181 GLN B N 1
ATOM 3366 C CA . GLN B 1 181 ? -9.25 -16.719 -3.428 1 98.88 181 GLN B CA 1
ATOM 3367 C C . GLN B 1 181 ? -8.602 -15.484 -2.818 1 98.88 181 GLN B C 1
ATOM 3369 O O . GLN B 1 181 ? -7.621 -14.961 -3.359 1 98.88 181 GLN B O 1
ATOM 3374 N N . CYS B 1 182 ? -9.141 -15.062 -1.725 1 98.81 182 CYS B N 1
ATOM 3375 C CA . CYS B 1 182 ? -8.609 -13.883 -1.044 1 98.81 182 CYS B CA 1
ATOM 3376 C C . CYS B 1 182 ? -7.938 -14.273 0.267 1 98.81 182 CYS B C 1
ATOM 3378 O O . CYS B 1 182 ? -8.086 -15.398 0.739 1 98.81 182 CYS B O 1
ATOM 3380 N N . ARG B 1 183 ? -7.152 -13.391 0.77 1 98 183 ARG B N 1
ATOM 3381 C CA . ARG B 1 183 ? -6.449 -13.586 2.033 1 98 183 ARG B CA 1
ATOM 3382 C C . ARG B 1 183 ? -6.477 -12.312 2.875 1 98 183 ARG B C 1
ATOM 3384 O O . ARG B 1 183 ? -6.969 -11.273 2.428 1 98 183 ARG B O 1
ATOM 3391 N N . ASP B 1 184 ? -6.004 -12.406 4.152 1 98.12 184 ASP B N 1
ATOM 3392 C CA . ASP B 1 184 ? -6.008 -11.242 5.031 1 98.12 184 ASP B CA 1
ATOM 3393 C C . ASP B 1 184 ? -5.102 -10.141 4.484 1 98.12 184 ASP B C 1
ATOM 3395 O O . ASP B 1 184 ? -4.027 -10.422 3.947 1 98.12 184 ASP B O 1
ATOM 3399 N N . GLY B 1 185 ? -5.578 -8.914 4.605 1 97.06 185 GLY B N 1
ATOM 3400 C CA . GLY B 1 185 ? -4.82 -7.746 4.18 1 97.06 185 GLY B CA 1
ATOM 3401 C C . GLY B 1 185 ? -4.738 -6.668 5.242 1 97.06 185 GLY B C 1
ATOM 3402 O O . GLY B 1 185 ? -5.066 -6.91 6.406 1 97.06 185 GLY B O 1
ATOM 3403 N N . PRO B 1 186 ? -4.211 -5.52 4.871 1 96.44 186 PRO B N 1
ATOM 3404 C CA . PRO B 1 186 ? -4.078 -4.418 5.828 1 96.44 186 PRO B CA 1
ATOM 3405 C C . PRO B 1 186 ? -5.418 -3.77 6.168 1 96.44 186 PRO B C 1
ATOM 3407 O O . PRO B 1 186 ? -6.375 -3.881 5.398 1 96.44 186 PRO B O 1
ATOM 3410 N N . PHE B 1 187 ? -5.484 -3.189 7.395 1 95.56 187 PHE B N 1
ATOM 3411 C CA . PHE B 1 187 ? -6.594 -2.365 7.863 1 95.56 187 PHE B CA 1
ATOM 3412 C C . PHE B 1 187 ? -7.887 -3.168 7.891 1 95.56 187 PHE B C 1
ATOM 3414 O O . PHE B 1 187 ? -8.953 -2.646 7.559 1 95.56 187 PHE B O 1
ATOM 3421 N N . GLY B 1 188 ? -7.805 -4.488 8.086 1 94.31 188 GLY B N 1
ATOM 3422 C CA . GLY B 1 188 ? -8.969 -5.348 8.281 1 94.31 188 GLY B CA 1
ATOM 3423 C C . GLY B 1 188 ? -9.617 -5.762 6.973 1 94.31 188 GLY B C 1
ATOM 3424 O O . GLY B 1 188 ? -10.695 -6.363 6.977 1 94.31 188 GLY B O 1
ATOM 3425 N N . LYS B 1 189 ? -9.016 -5.441 5.895 1 97.25 189 LYS B N 1
ATOM 3426 C CA . LYS B 1 189 ? -9.562 -5.816 4.594 1 97.25 189 LYS B CA 1
ATOM 3427 C C . LYS B 1 189 ? -8.93 -7.113 4.086 1 97.25 189 LYS B C 1
ATOM 3429 O O . LYS B 1 189 ? -7.816 -7.461 4.48 1 97.25 189 LYS B O 1
ATOM 3434 N N . LYS B 1 190 ? -9.727 -7.824 3.26 1 98.62 190 LYS B N 1
ATOM 3435 C CA . LYS B 1 190 ? -9.164 -8.938 2.508 1 98.62 190 LYS B CA 1
ATOM 3436 C C . LYS B 1 190 ? -8.508 -8.453 1.218 1 98.62 190 LYS B C 1
ATOM 3438 O O . LYS B 1 190 ? -8.805 -7.355 0.739 1 98.62 190 LYS B O 1
ATOM 3443 N N . GLN B 1 191 ? -7.605 -9.266 0.734 1 98.75 191 GLN B N 1
ATOM 3444 C CA . GLN B 1 191 ? -6.887 -8.875 -0.476 1 98.75 191 GLN B CA 1
ATOM 3445 C C . GLN B 1 191 ? -6.895 -10 -1.508 1 98.75 191 GLN B C 1
ATOM 3447 O O . GLN B 1 191 ? -6.945 -11.172 -1.149 1 98.75 191 GLN B O 1
ATOM 3452 N N . LEU B 1 192 ? -6.875 -9.609 -2.803 1 98.94 192 LEU B N 1
ATOM 3453 C CA . LEU B 1 192 ? -6.762 -10.555 -3.906 1 98.94 192 LEU B CA 1
ATOM 3454 C C . LEU B 1 192 ? -5.477 -11.375 -3.787 1 98.94 192 LEU B C 1
ATOM 3456 O O . LEU B 1 192 ? -4.379 -10.812 -3.779 1 98.94 192 LEU B O 1
ATOM 3460 N N . TYR B 1 193 ? -5.621 -12.695 -3.766 1 98.88 193 TYR B N 1
ATOM 3461 C CA . TYR B 1 193 ? -4.453 -13.516 -3.471 1 98.88 193 TYR B CA 1
ATOM 3462 C C . TYR B 1 193 ? -4.215 -14.539 -4.57 1 98.88 193 TYR B C 1
ATOM 3464 O O . TYR B 1 193 ? -3.146 -14.562 -5.188 1 98.88 193 TYR B O 1
ATOM 3472 N N . GLN B 1 194 ? -5.246 -15.312 -4.938 1 98.94 194 GLN B N 1
ATOM 3473 C CA . GLN B 1 194 ? -5.051 -16.344 -5.949 1 98.94 194 GLN B CA 1
ATOM 3474 C C . GLN B 1 194 ? -6.164 -16.312 -6.992 1 98.94 194 GLN B C 1
ATOM 3476 O O . GLN B 1 194 ? -7.316 -16.016 -6.668 1 98.94 194 GLN B O 1
ATOM 3481 N N . ILE B 1 195 ? -5.781 -16.656 -8.164 1 98.94 195 ILE B N 1
ATOM 3482 C CA . ILE B 1 195 ? -6.691 -16.922 -9.273 1 98.94 195 ILE B CA 1
ATOM 3483 C C . ILE B 1 195 ? -6.605 -18.391 -9.672 1 98.94 195 ILE B C 1
ATOM 3485 O O . ILE B 1 195 ? -5.52 -18.906 -9.945 1 98.94 195 ILE B O 1
ATOM 3489 N N . TYR B 1 196 ? -7.742 -19.047 -9.664 1 98.94 196 TYR B N 1
ATOM 3490 C CA . TYR B 1 196 ? -7.855 -20.438 -10.102 1 98.94 196 TYR B CA 1
ATOM 3491 C C . TYR B 1 196 ? -8.391 -20.531 -11.523 1 98.94 196 TYR B C 1
ATOM 3493 O O . TYR B 1 196 ? -9.445 -19.969 -11.828 1 98.94 196 TYR B O 1
ATOM 3501 N N . LEU B 1 197 ? -7.66 -21.188 -12.336 1 98.94 197 LEU B N 1
ATOM 3502 C CA . LEU B 1 197 ? -8.094 -21.516 -13.688 1 98.94 197 LEU B CA 1
ATOM 3503 C C . LEU B 1 197 ? -8.07 -23.016 -13.922 1 98.94 197 LEU B C 1
ATOM 3505 O O . LEU B 1 197 ? -7.203 -23.719 -13.398 1 98.94 197 LEU B O 1
ATOM 3509 N N . CYS B 1 198 ? -9.008 -23.469 -14.734 1 98.88 198 CYS B N 1
ATOM 3510 C CA . CYS B 1 198 ? -9.031 -24.891 -15.094 1 98.88 198 CYS B CA 1
ATOM 3511 C C . CYS B 1 198 ? -8.531 -25.094 -16.516 1 98.88 198 CYS B C 1
ATOM 3513 O O . CYS B 1 198 ? -8.836 -24.297 -17.406 1 98.88 198 CYS B O 1
ATOM 3515 N N . VAL B 1 199 ? -7.797 -26.109 -16.641 1 98.81 199 VAL B N 1
ATOM 3516 C CA . VAL B 1 199 ? -7.176 -26.453 -17.906 1 98.81 199 VAL B CA 1
ATOM 3517 C C . VAL B 1 199 ? -7.492 -27.891 -18.266 1 98.81 199 VAL B C 1
ATOM 3519 O O . VAL B 1 199 ? -7.449 -28.781 -17.422 1 98.81 199 VAL B O 1
ATOM 3522 N N . ASP B 1 200 ? -7.676 -28.109 -19.5 1 98.12 200 ASP B N 1
ATOM 3523 C CA . ASP B 1 200 ? -7.953 -29.453 -20 1 98.12 200 ASP B CA 1
ATOM 3524 C C . ASP B 1 200 ? -6.754 -30.375 -19.781 1 98.12 200 ASP B C 1
ATOM 3526 O O . ASP B 1 200 ? -5.648 -29.906 -19.5 1 98.12 200 ASP B O 1
ATOM 3530 N N . LYS B 1 201 ? -6.957 -31.688 -19.953 1 95.38 201 LYS B N 1
ATOM 3531 C CA . LYS B 1 201 ? -5.926 -32.688 -19.734 1 95.38 201 LYS B CA 1
ATOM 3532 C C . LYS B 1 201 ? -4.762 -32.5 -20.703 1 95.38 201 LYS B C 1
ATOM 3534 O O . LYS B 1 201 ? -3.658 -33 -20.469 1 95.38 201 LYS B O 1
ATOM 3539 N N . ASP B 1 202 ? -5.023 -31.797 -21.781 1 95.69 202 ASP B N 1
ATOM 3540 C CA . ASP B 1 202 ? -3.98 -31.578 -22.781 1 95.69 202 ASP B CA 1
ATOM 3541 C C . ASP B 1 202 ? -2.93 -30.594 -22.266 1 95.69 202 ASP B C 1
ATOM 3543 O O . ASP B 1 202 ? -1.869 -30.438 -22.875 1 95.69 202 ASP B O 1
ATOM 3547 N N . GLY B 1 203 ? -3.279 -29.844 -21.172 1 97 203 GLY B N 1
ATOM 3548 C CA . GLY B 1 203 ? -2.33 -28.922 -20.578 1 97 203 GLY B CA 1
ATOM 3549 C C . GLY B 1 203 ? -2.184 -27.625 -21.359 1 97 203 GLY B C 1
ATOM 3550 O O . GLY B 1 203 ? -1.21 -26.891 -21.172 1 97 203 GLY B O 1
ATOM 3551 N N . LYS B 1 204 ? -3.164 -27.328 -22.219 1 98.12 204 LYS B N 1
ATOM 3552 C CA . LYS B 1 204 ? -3.014 -26.172 -23.109 1 98.12 204 LYS B CA 1
ATOM 3553 C C . LYS B 1 204 ? -4.293 -25.344 -23.141 1 98.12 204 LYS B C 1
ATOM 3555 O O . LYS B 1 204 ? -4.238 -24.125 -23.328 1 98.12 204 LYS B O 1
ATOM 3560 N N . THR B 1 205 ? -5.391 -26 -22.969 1 98.5 205 THR B N 1
ATOM 3561 C CA . THR B 1 205 ? -6.68 -25.375 -23.219 1 98.5 205 THR B CA 1
ATOM 3562 C C . THR B 1 205 ? -7.383 -25.016 -21.922 1 98.5 205 THR B C 1
ATOM 3564 O O . THR B 1 205 ? -7.617 -25.891 -21.078 1 98.5 205 THR B O 1
ATOM 3567 N N . PHE B 1 206 ? -7.688 -23.75 -21.844 1 98.88 206 PHE B N 1
ATOM 3568 C CA . PHE B 1 206 ? -8.516 -23.344 -20.719 1 98.88 206 PHE B CA 1
ATOM 3569 C C . PHE B 1 206 ? -9.945 -23.875 -20.875 1 98.88 206 PHE B C 1
ATOM 3571 O O . PHE B 1 206 ? -10.492 -23.844 -21.984 1 98.88 206 PHE B O 1
ATOM 3578 N N . ILE B 1 207 ? -10.578 -24.312 -19.781 1 98.75 207 ILE B N 1
ATOM 3579 C CA . ILE B 1 207 ? -11.961 -24.781 -19.781 1 98.75 207 ILE B CA 1
ATOM 3580 C C . ILE B 1 207 ? -12.703 -24.188 -18.594 1 98.75 207 ILE B C 1
ATOM 3582 O O . ILE B 1 207 ? -12.078 -23.734 -17.625 1 98.75 207 ILE B O 1
ATOM 3586 N N . ASP B 1 208 ? -14.039 -24.125 -18.734 1 98.44 208 ASP B N 1
ATOM 3587 C CA . ASP B 1 208 ? -14.812 -23.844 -17.531 1 98.44 208 ASP B CA 1
ATOM 3588 C C . ASP B 1 208 ? -14.547 -24.875 -16.453 1 98.44 208 ASP B C 1
ATOM 3590 O O . ASP B 1 208 ? -14.469 -26.078 -16.734 1 98.44 208 ASP B O 1
ATOM 3594 N N . CYS B 1 209 ? -14.359 -24.375 -15.266 1 98.31 209 CYS B N 1
ATOM 3595 C CA . CYS B 1 209 ? -14.055 -25.312 -14.188 1 98.31 209 CYS B CA 1
ATOM 3596 C C . CYS B 1 209 ? -15.242 -26.203 -13.883 1 98.31 209 CYS B C 1
ATOM 3598 O O . CYS B 1 209 ? -16.297 -25.719 -13.445 1 98.31 209 CYS B O 1
ATOM 3600 N N . PRO B 1 210 ? -15.031 -27.5 -14.086 1 97.69 210 PRO B N 1
ATOM 3601 C CA . PRO B 1 210 ? -16.109 -28.406 -13.68 1 97.69 210 PRO B CA 1
ATOM 3602 C C . PRO B 1 210 ? -16.406 -28.328 -12.188 1 97.69 210 PRO B C 1
ATOM 3604 O O . PRO B 1 210 ? -17.562 -28.531 -11.781 1 97.69 210 PRO B O 1
ATOM 3607 N N . LYS B 1 211 ? -15.359 -28.062 -11.5 1 96.38 211 LYS B N 1
ATOM 3608 C CA . LYS B 1 211 ? -15.43 -27.891 -10.047 1 96.38 211 LYS B CA 1
ATOM 3609 C C . LYS B 1 211 ? -14.352 -26.938 -9.547 1 96.38 211 LYS B C 1
ATOM 3611 O O . LYS B 1 211 ? -13.195 -27.031 -9.969 1 96.38 211 LYS B O 1
ATOM 3616 N N . LEU B 1 212 ? -14.812 -26.078 -8.695 1 97.5 212 LEU B N 1
ATOM 3617 C CA . LEU B 1 212 ? -13.859 -25.234 -7.977 1 97.5 212 LEU B CA 1
ATOM 3618 C C . LEU B 1 212 ? -13.781 -25.625 -6.508 1 97.5 212 LEU B C 1
ATOM 3620 O O . LEU B 1 212 ? -14.781 -26.062 -5.922 1 97.5 212 LEU B O 1
ATOM 3624 N N . PRO B 1 213 ? -12.594 -25.562 -5.906 1 96.88 213 PRO B N 1
ATOM 3625 C CA . PRO B 1 213 ? -12.562 -25.719 -4.449 1 96.88 213 PRO B CA 1
ATOM 3626 C C . PRO B 1 213 ? -13.344 -24.641 -3.717 1 96.88 213 PRO B C 1
ATOM 3628 O O . PRO B 1 213 ? -13.898 -23.734 -4.352 1 96.88 213 PRO B O 1
ATOM 3631 N N . LYS B 1 214 ? -13.5 -24.828 -2.426 1 96.38 214 LYS B N 1
ATOM 3632 C CA . LYS B 1 214 ? -14.141 -23.781 -1.638 1 96.38 214 LYS B CA 1
ATOM 3633 C C . LYS B 1 214 ? -13.242 -22.547 -1.536 1 96.38 214 LYS B C 1
ATOM 3635 O O . LYS B 1 214 ? -12.203 -22.578 -0.874 1 96.38 214 LYS B O 1
ATOM 3640 N N . LEU B 1 215 ? -13.617 -21.547 -2.254 1 97.88 215 LEU B N 1
ATOM 3641 C CA . LEU B 1 215 ? -12.875 -20.297 -2.275 1 97.88 215 LEU B CA 1
ATOM 3642 C C . LEU B 1 215 ? -13.648 -19.188 -1.557 1 97.88 215 LEU B C 1
ATOM 3644 O O . LEU B 1 215 ? -14.883 -19.219 -1.53 1 97.88 215 LEU B O 1
ATOM 3648 N N . HIS B 1 216 ? -12.93 -18.297 -0.928 1 97.44 216 HIS B N 1
ATOM 3649 C CA . HIS B 1 216 ? -13.57 -17.25 -0.148 1 97.44 216 HIS B CA 1
ATOM 3650 C C . HIS B 1 216 ? -13 -15.883 -0.493 1 97.44 216 HIS B C 1
ATOM 3652 O O . HIS B 1 216 ? -11.789 -15.664 -0.397 1 97.44 216 HIS B O 1
ATOM 3658 N N . CYS B 1 217 ? -13.883 -15.047 -0.894 1 98.31 217 CYS B N 1
ATOM 3659 C CA . CYS B 1 217 ? -13.586 -13.633 -1.104 1 98.31 217 CYS B CA 1
ATOM 3660 C C . CYS B 1 217 ? -14.805 -12.766 -0.819 1 98.31 217 CYS B C 1
ATOM 3662 O O . CYS B 1 217 ? -15.922 -13.109 -1.229 1 98.31 217 CYS B O 1
ATOM 3664 N N . PRO B 1 218 ? -14.625 -11.734 -0.085 1 98.5 218 PRO B N 1
ATOM 3665 C CA . PRO B 1 218 ? -15.75 -10.82 0.094 1 98.5 218 PRO B CA 1
ATOM 3666 C C . PRO B 1 218 ? -16.109 -10.062 -1.183 1 98.5 218 PRO B C 1
ATOM 3668 O O . PRO B 1 218 ? -15.469 -10.258 -2.219 1 98.5 218 PRO B O 1
ATOM 3671 N N . GLU B 1 219 ? -17.109 -9.25 -1.135 1 98.31 219 GLU B N 1
ATOM 3672 C CA . GLU B 1 219 ? -17.609 -8.508 -2.285 1 98.31 219 GLU B CA 1
ATOM 3673 C C . GLU B 1 219 ? -16.547 -7.559 -2.836 1 98.31 219 GLU B C 1
ATOM 3675 O O . GLU B 1 219 ? -16.438 -7.375 -4.051 1 98.31 219 GLU B O 1
ATOM 3680 N N . GLU B 1 220 ? -15.805 -6.965 -1.854 1 98.5 220 GLU B N 1
ATOM 3681 C CA . GLU B 1 220 ? -14.711 -6.074 -2.23 1 98.5 220 GLU B CA 1
ATOM 3682 C C . GLU B 1 220 ? -13.375 -6.562 -1.667 1 98.5 220 GLU B C 1
ATOM 3684 O O . GLU B 1 220 ? -13.32 -7.051 -0.536 1 98.5 220 GLU B O 1
ATOM 3689 N N . VAL B 1 221 ? -12.375 -6.414 -2.52 1 98.75 221 VAL B N 1
ATOM 3690 C CA . VAL B 1 221 ? -11.062 -6.902 -2.104 1 98.75 221 VAL B CA 1
ATOM 3691 C C . VAL B 1 221 ? -9.984 -5.887 -2.484 1 98.75 221 VAL B C 1
ATOM 3693 O O . VAL B 1 221 ? -10.086 -5.234 -3.525 1 98.75 221 VAL B O 1
ATOM 3696 N N . LEU B 1 222 ? -9.023 -5.777 -1.548 1 98.88 222 LEU B N 1
ATOM 3697 C CA . LEU B 1 222 ? -7.863 -4.938 -1.813 1 98.88 222 LEU B CA 1
ATOM 3698 C C . LEU B 1 222 ? -6.969 -5.566 -2.875 1 98.88 222 LEU B C 1
ATOM 3700 O O . LEU B 1 222 ? -6.703 -6.77 -2.836 1 98.88 222 LEU B O 1
ATOM 3704 N N . PHE B 1 223 ? -6.613 -4.871 -3.922 1 98.94 223 PHE B N 1
ATOM 3705 C CA . PHE B 1 223 ? -5.535 -5.289 -4.809 1 98.94 223 PHE B CA 1
ATOM 3706 C C . PHE B 1 223 ? -4.223 -4.617 -4.422 1 98.94 223 PHE B C 1
ATOM 3708 O O . PHE B 1 223 ? -3.932 -3.51 -4.879 1 98.94 223 PHE B O 1
ATOM 3715 N N . HIS B 1 224 ? -3.43 -5.281 -3.57 1 98.81 224 HIS B N 1
ATOM 3716 C CA . HIS B 1 224 ? -2.182 -4.773 -3.012 1 98.81 224 HIS B CA 1
ATOM 3717 C C . HIS B 1 224 ? -1.108 -4.645 -4.09 1 98.81 224 HIS B C 1
ATOM 3719 O O . HIS B 1 224 ? -0.963 -5.531 -4.934 1 98.81 224 HIS B O 1
ATOM 3725 N N . PRO B 1 225 ? -0.349 -3.549 -4.102 1 98.75 225 PRO B N 1
ATOM 3726 C CA . PRO B 1 225 ? 0.768 -3.477 -5.047 1 98.75 225 PRO B CA 1
ATOM 3727 C C . PRO B 1 225 ? 1.859 -4.5 -4.75 1 98.75 225 PRO B C 1
ATOM 3729 O O . PRO B 1 225 ? 1.947 -5.008 -3.631 1 98.75 225 PRO B O 1
ATOM 3732 N N . PHE B 1 226 ? 2.568 -4.809 -5.73 1 98.69 226 PHE B N 1
ATOM 3733 C CA . PHE B 1 226 ? 3.803 -5.57 -5.574 1 98.69 226 PHE B CA 1
ATOM 3734 C C . PHE B 1 226 ? 4.949 -4.902 -6.324 1 98.69 226 PHE B C 1
ATOM 3736 O O . PHE B 1 226 ? 4.867 -4.699 -7.535 1 98.69 226 PHE B O 1
ATOM 3743 N N . HIS B 1 227 ? 5.91 -4.539 -5.605 1 98 227 HIS B N 1
ATOM 3744 C CA . HIS B 1 227 ? 7.188 -4.047 -6.113 1 98 227 HIS B CA 1
ATOM 3745 C C . HIS B 1 227 ? 8.352 -4.84 -5.535 1 98 227 HIS B C 1
ATOM 3747 O O . HIS B 1 227 ? 8.328 -5.223 -4.363 1 98 227 HIS B O 1
ATOM 3753 N N . THR B 1 228 ? 9.383 -4.969 -6.324 1 96.69 228 THR B N 1
ATOM 3754 C CA . THR B 1 228 ? 10.484 -5.816 -5.887 1 96.69 228 THR B CA 1
ATOM 3755 C C . THR B 1 228 ? 11.188 -5.211 -4.672 1 96.69 228 THR B C 1
ATOM 3757 O O . THR B 1 228 ? 11.836 -5.922 -3.904 1 96.69 228 THR B O 1
ATOM 3760 N N . TRP B 1 229 ? 11.07 -3.873 -4.441 1 96.75 229 TRP B N 1
ATOM 3761 C CA . TRP B 1 229 ? 11.688 -3.258 -3.271 1 96.75 229 TRP B CA 1
ATOM 3762 C C . TRP B 1 229 ? 11.102 -3.826 -1.984 1 96.75 229 TRP B C 1
ATOM 3764 O O . TRP B 1 229 ? 11.68 -3.664 -0.907 1 96.75 229 TRP B O 1
ATOM 3774 N N . MET B 1 230 ? 9.922 -4.457 -2.047 1 97.75 230 MET B N 1
ATOM 3775 C CA . MET B 1 230 ? 9.258 -5.043 -0.887 1 97.75 230 MET B CA 1
ATOM 3776 C C . MET B 1 230 ? 10.023 -6.254 -0.369 1 97.75 230 MET B C 1
ATOM 3778 O O . MET B 1 230 ? 9.789 -6.711 0.75 1 97.75 230 MET B O 1
ATOM 3782 N N . LEU B 1 231 ? 10.859 -6.844 -1.222 1 98 231 LEU B N 1
ATOM 3783 C CA . LEU B 1 231 ? 11.602 -8.047 -0.875 1 98 231 LEU B CA 1
ATOM 3784 C C . LEU B 1 231 ? 12.891 -7.695 -0.143 1 98 231 LEU B C 1
ATOM 3786 O O . LEU B 1 231 ? 13.594 -6.754 -0.526 1 98 231 LEU B O 1
ATOM 3790 N N . ASN B 1 232 ? 13.18 -8.43 0.905 1 95.69 232 ASN B N 1
ATOM 3791 C CA . ASN B 1 232 ? 14.453 -8.273 1.609 1 95.69 232 ASN B CA 1
ATOM 3792 C C . ASN B 1 232 ? 15.609 -8.891 0.823 1 95.69 232 ASN B C 1
ATOM 3794 O O . ASN B 1 232 ? 15.586 -10.078 0.512 1 95.69 232 ASN B O 1
ATOM 3798 N N . ALA B 1 233 ? 16.562 -8.031 0.544 1 90.69 233 ALA B N 1
ATOM 3799 C CA . ALA B 1 233 ? 17.688 -8.508 -0.263 1 90.69 233 ALA B CA 1
ATOM 3800 C C . ALA B 1 233 ? 18.734 -9.195 0.604 1 90.69 233 ALA B C 1
ATOM 3802 O O . ALA B 1 233 ? 19.562 -9.961 0.098 1 90.69 233 ALA B O 1
ATOM 3803 N N . THR B 1 234 ? 18.859 -8.727 2.018 1 75.94 234 THR B N 1
ATOM 3804 C CA . THR B 1 234 ? 19.859 -9.312 2.891 1 75.94 234 THR B CA 1
ATOM 3805 C C . THR B 1 234 ? 19.219 -10.289 3.879 1 75.94 234 THR B C 1
ATOM 3807 O O . THR B 1 234 ? 18.062 -10.117 4.258 1 75.94 234 THR B O 1
ATOM 3810 N N . SER B 1 235 ? 19.125 -11.547 3.721 1 59.62 235 SER B N 1
ATOM 3811 C CA . SER B 1 235 ? 18.359 -12.477 4.535 1 59.62 235 SER B CA 1
ATOM 3812 C C . SER B 1 235 ? 19.062 -12.789 5.848 1 59.62 235 SER B C 1
ATOM 3814 O O . SER B 1 235 ? 20.203 -13.258 5.844 1 59.62 235 SER B O 1
ATOM 3816 N N . SER B 1 236 ? 19.203 -11.906 7.023 1 46.88 236 SER B N 1
ATOM 3817 C CA . SER B 1 236 ? 19.469 -12.57 8.297 1 46.88 236 SER B CA 1
ATOM 3818 C C . SER B 1 236 ? 18.172 -13.07 8.938 1 46.88 236 SER B C 1
ATOM 3820 O O . SER B 1 236 ? 17.203 -12.32 9.07 1 46.88 236 SER B O 1
ATOM 3822 N N . ALA B 1 237 ? 17.797 -14.297 8.758 1 41.88 237 ALA B N 1
ATOM 3823 C CA . ALA B 1 237 ? 16.672 -14.836 9.516 1 41.88 237 ALA B CA 1
ATOM 3824 C C . ALA B 1 237 ? 16.781 -14.477 10.992 1 41.88 237 ALA B C 1
ATOM 3826 O O . ALA B 1 237 ? 17.828 -14.695 11.625 1 41.88 237 ALA B O 1
ATOM 3827 N N . LYS B 1 238 ? 16.219 -13.516 11.641 1 39.38 238 LYS B N 1
ATOM 3828 C CA . LYS B 1 238 ? 16.109 -13.531 13.102 1 39.38 238 LYS B CA 1
ATOM 3829 C C . LYS B 1 238 ? 15.586 -14.875 13.594 1 39.38 238 LYS B C 1
ATOM 3831 O O . LYS B 1 238 ? 14.445 -15.25 13.289 1 39.38 238 LYS B O 1
ATOM 3836 N N . ILE B 1 239 ? 16.438 -15.883 13.852 1 33.34 239 ILE B N 1
ATOM 3837 C CA . ILE B 1 239 ? 16.141 -17.141 14.531 1 33.34 239 ILE B CA 1
ATOM 3838 C C . ILE B 1 239 ? 15.477 -16.844 15.875 1 33.34 239 ILE B C 1
ATOM 3840 O O . ILE B 1 239 ? 16.109 -16.281 16.781 1 33.34 239 ILE B O 1
ATOM 3844 N N . THR B 1 240 ? 14.234 -16.375 15.891 1 35.78 240 THR B N 1
ATOM 3845 C CA . THR B 1 240 ? 13.656 -16.453 17.234 1 35.78 240 THR B CA 1
ATOM 3846 C C . THR B 1 240 ? 13.547 -17.906 17.688 1 35.78 240 THR B C 1
ATOM 3848 O O . THR B 1 240 ? 12.844 -18.703 17.062 1 35.78 240 THR B O 1
ATOM 3851 N N . LEU B 1 241 ? 14.602 -18.375 18.266 1 33.22 241 LEU B N 1
ATOM 3852 C CA . LEU B 1 241 ? 14.625 -19.688 18.891 1 33.22 241 LEU B CA 1
ATOM 3853 C C . LEU B 1 241 ? 13.477 -19.844 19.875 1 33.22 241 LEU B C 1
ATOM 3855 O O . LEU B 1 241 ? 13.133 -18.906 20.594 1 33.22 241 LEU B O 1
ATOM 3859 N N . PRO B 1 242 ? 12.664 -20.844 19.594 1 32.28 242 PRO B N 1
ATOM 3860 C CA . PRO B 1 242 ? 11.648 -21.109 20.625 1 32.28 242 PRO B CA 1
ATOM 3861 C C . PRO B 1 242 ? 12.242 -21.172 22.031 1 32.28 242 PRO B C 1
ATOM 3863 O O . PRO B 1 242 ? 13.336 -21.703 22.219 1 32.28 242 PRO B O 1
ATOM 3866 N N . THR B 1 243 ? 12.07 -20.156 22.812 1 34.81 243 THR B N 1
ATOM 3867 C CA . THR B 1 243 ? 12.391 -20.297 24.234 1 34.81 243 THR B CA 1
ATOM 3868 C C . THR B 1 243 ? 11.898 -21.625 24.781 1 34.81 243 THR B C 1
ATOM 3870 O O . THR B 1 243 ? 10.773 -22.047 24.5 1 34.81 243 THR B O 1
ATOM 3873 N N . GLU B 1 244 ? 12.898 -22.516 25.094 1 27.64 244 GLU B N 1
ATOM 3874 C CA . GLU B 1 244 ? 12.641 -23.766 25.797 1 27.64 244 GLU B CA 1
ATOM 3875 C C . GLU B 1 244 ? 11.477 -23.625 26.766 1 27.64 244 GLU B C 1
ATOM 3877 O O . GLU B 1 244 ? 11.445 -22.688 27.562 1 27.64 244 GLU B O 1
ATOM 3882 N N . ALA B 1 245 ? 10.43 -24.531 26.5 1 26.81 245 ALA B N 1
ATOM 3883 C CA . ALA B 1 245 ? 9.5 -24.734 27.609 1 26.81 245 ALA B CA 1
ATOM 3884 C C . ALA B 1 245 ? 10.203 -25.328 28.828 1 26.81 245 ALA B C 1
ATOM 3886 O O . ALA B 1 245 ? 11.078 -26.188 28.672 1 26.81 245 ALA B O 1
#

Foldseek 3Di:
DPPPPPPPPPPPPPPPPPPPQPLPDFWWKKFKWWQVLQVQQPDPQHFAAAPVGFAAQAIAGQAIFGHHPVVGGTQFQGDAPAADDVVVQVVCLVLCCHHVNDGGPPHYHCSVVLRRRCRTGVRSLPDHSNVLVVLSSVVCVQLPLQVLCVVLVHHQPFDKDFPVSSQVSSCVRQVEGWDWAWAAHPPRFIATTMIIWIGGSVSHHTDHDPDDPDGDDDRMHTRHGDDRVSHHHDHPRPCPDPDDD/DPPPPPPPPPPPPPPPPPPPQPLPDFWWKKFKWWQVLQVQQPDPQHFAAAPVGFAAQAIAGQAIFGHHVVVGGTDFQGDAPAADDVVVQVVCLVLCCHHVNDGGPPHYHCSVVLRRRCRTGVRSLPDHSNVLVVLSSVVCVQLPLQVLCVVLVHHQPFDKDFPVSSQVSSCVRQVEGWDWAWAAHPPRFIATTMIIWIGGSVSHHTDHDPDDPDGDDDRMHTRHGDDRVSHHHDRPRPCPDPDDD

Secondary structure (DSSP, 8-state):
---------------------------EEEEEEE-HHHHHHT-SS-BB--TT-PPPSSPEEEEEEEEETTTTEE--S---S----GGGGGGGHHHHHHHS---BSSP--SHHHHHHHHHHTGGGSSS-HHHHHHHHHHHHHHH-HHHHHHHTT--SSSEEEEHHHHHHHHHHHHSSPPEEEEEE-GGG-EEEEEEEEEE-TTSS-EE--S--------SEEEE----GGGSBSS-----------/---------------------------EEEEEEE-HHHHHHT-SS-BB--TT-PPPSSPEEEEEEEEETTTTEE--S---S----GGGGGGGHHHHHHHS---BSSP--SHHHHHHHHHHTGGGSSS-HHHHHHHHHHHHHHH-HHHHHHHTT--SSSEEEEHHHHHHHHHHHHSSPPEEEEEE-GGG-EEEEEEEEEE-TTSS-EE--S--------SEEEE----GGGSBSS-----------

Nearest PDB structures (foldseek):
  1iyb-assembly1_B  TM=9.347E-01  e=6.634E-24  Nicotiana glutinosa
  1vd1-assembly1_A  TM=9.434E-01  e=5.425E-23  Nicotiana glutinosa
  1dix-assembly1_A  TM=9.389E-01  e=1.289E-22  Solanum lycopersicum
  1ucg-assembly2_B  TM=8.807E-01  e=2.828E-17  Momordica charantia
  1iqq-assembly1_A  TM=8.415E-01  e=1.619E-13  Pyrus pyrifolia

Sequence (490 aa):
MAMRAISLCLILGLLAAAAPASATSFDFYYLILMWPGAYCADSDYGCCVPKYGYPAEDFFVESFMTFDLSLNKAIVRCNSDKPFDVNKLEPIENNLNHYWSNIHCPRNDGTGTWKSEWRSYGVCSGLKLVDYFRAALNLRKNADVLGALAEQGINPDYRLYNTEHIEWAVNQKLGVMPGVQCRDGPFGKKQLYQIYLCVDKDGKTFIDCPKLPKLHCPEEVLFHPFHTWMLNATSSAKITLPTEAMAMRAISLCLILGLLAAAAPASATSFDFYYLILMWPGAYCADSDYGCCVPKYGYPAEDFFVESFMTFDLSLNKAIVRCNSDKPFDVNKLEPIENNLNHYWSNIHCPRNDGTGTWKSEWRSYGVCSGLKLVDYFRAALNLRKNADVLGALAEQGINPDYRLYNTEHIEWAVNQKLGVMPGVQCRDGPFGKKQLYQIYLCVDKDGKTFIDCPKLPKLHCPEEVLFHPFHTWMLNATSSAKITLPTEA

Solvent-accessible surface area (backbone atoms only — not comparable to full-atom values): 27761 Å² total; per-residue (Å²): 134,85,82,77,79,78,78,79,76,77,76,76,77,77,74,73,71,72,68,71,74,70,76,65,79,58,58,31,29,41,39,32,33,30,34,58,24,32,50,46,73,56,40,92,71,41,32,16,38,23,71,88,41,78,54,53,83,53,65,22,50,70,46,67,35,32,25,19,71,91,78,67,43,70,47,58,56,41,86,59,96,68,76,86,56,77,75,65,36,58,90,49,39,70,55,40,48,33,33,45,55,42,42,53,50,54,58,35,75,34,56,68,58,53,45,51,46,35,51,34,16,38,48,41,65,80,52,53,76,50,54,45,56,48,31,50,54,49,50,52,62,70,59,32,59,66,58,28,27,42,77,67,73,45,61,55,70,67,42,73,40,50,43,66,56,53,37,49,28,42,19,72,69,69,75,30,60,52,45,57,32,43,40,70,39,76,78,84,34,41,16,50,30,35,41,38,39,28,25,36,73,83,53,76,44,78,39,66,53,92,70,76,77,98,63,53,62,61,69,55,26,29,28,48,46,56,56,75,81,59,34,37,79,72,67,75,69,80,76,75,65,78,74,79,129,136,84,80,78,81,79,79,80,76,77,77,77,76,79,75,72,70,72,66,72,74,70,76,67,78,60,57,30,28,42,40,32,32,29,32,57,24,32,52,45,73,56,40,92,72,41,33,16,38,24,70,86,40,79,52,53,82,54,64,22,52,70,46,65,37,33,27,19,72,91,78,67,42,69,47,56,55,40,85,57,95,68,77,86,54,75,74,65,36,58,90,48,40,70,55,38,48,33,33,45,53,42,41,52,50,59,57,35,77,36,57,68,60,52,45,50,46,34,51,35,17,38,45,41,66,80,51,54,76,50,55,44,54,46,31,51,52,48,48,51,61,70,60,32,57,68,57,27,27,43,77,65,73,45,61,55,69,66,41,74,40,49,43,67,57,54,36,47,26,42,19,73,70,68,75,30,62,51,45,58,32,42,39,68,40,73,78,84,34,41,16,50,27,34,40,38,38,28,25,36,73,84,54,77,44,77,39,65,53,92,70,74,77,97,64,53,61,61,69,56,25,30,28,48,48,56,57,73,81,58,34,37,80,74,68,76,72,79,76,75,65,78,74,81,129